Protein 2DEP (pdb70)

Nearest PDB structures (foldseek):
  2dep-assembly2_B  TM=1.002E+00  e=4.166E-72  Thermoclostridium stercorarium
  6fhf-assembly1_A  TM=9.775E-01  e=9.858E-56  Escherichia coli
  7cpk-assembly1_A  TM=9.759E-01  e=3.076E-52  Bacillus sp. TAR1
  7cpl-assembly1_A  TM=9.762E-01  e=3.668E-52  Bacillus sp. TAR1
  6lps-assembly1_A  TM=9.750E-01  e=1.769E-50  Halalkalibacterium halodurans

Structure (mmCIF, N/CA/C/O backbone):
data_2DEP
#
_entry.id   2DEP
#
_cell.length_a   64.760
_cell.length_b   96.600
_cell.length_c   138.440
_cell.angle_alpha   90.00
_cell.angle_beta   90.00
_cell.angle_gamma   90.00
#
_symmetry.space_group_name_H-M   'P 21 21 21'
#
loop_
_entity.id
_entity.type
_entity.pdbx_description
1 polymer 'Thermostable celloxylanase'
2 water water
#
loop_
_atom_site.group_PDB
_atom_site.id
_atom_site.type_symbol
_atom_site.label_atom_id
_atom_site.label_alt_id
_atom_site.label_comp_id
_atom_site.label_asym_id
_atom_site.label_entity_id
_atom_site.label_seq_id
_atom_site.pdbx_PDB_ins_code
_atom_site.Cartn_x
_atom_site.Cartn_y
_atom_site.Cartn_z
_atom_site.occupancy
_atom_site.B_iso_or_equiv
_atom_site.auth_seq_id
_atom_site.auth_comp_id
_atom_site.auth_asym_id
_atom_site.auth_atom_id
_atom_site.pdbx_PDB_model_num
ATOM 1 N N . ASP A 1 4 ? 15.876 48.656 5.672 1.00 35.79 43 ASP A N 1
ATOM 2 C CA . ASP A 1 4 ? 14.512 48.538 6.259 1.00 34.20 43 ASP A CA 1
ATOM 3 C C . ASP A 1 4 ? 14.322 47.148 6.861 1.00 33.09 43 ASP A C 1
ATOM 4 O O . ASP A 1 4 ? 14.247 46.154 6.137 1.00 33.93 43 ASP A O 1
ATOM 9 N N . ILE A 1 5 ? 14.261 47.084 8.189 1.00 30.36 44 ILE A N 1
ATOM 10 C CA . ILE A 1 5 ? 14.082 45.814 8.883 1.00 26.41 44 ILE A CA 1
ATOM 11 C C . ILE A 1 5 ? 12.609 45.599 9.228 1.00 25.01 44 ILE A C 1
ATOM 12 O O . ILE A 1 5 ? 11.839 46.555 9.338 1.00 23.61 44 ILE A O 1
ATOM 17 N N . PRO A 1 6 ? 12.197 44.334 9.405 1.00 21.50 45 PRO A N 1
ATOM 18 C CA . PRO A 1 6 ? 10.802 44.028 9.733 1.00 20.39 45 PRO A CA 1
ATOM 19 C C . PRO A 1 6 ? 10.381 44.447 11.139 1.00 19.32 45 PRO A C 1
ATOM 20 O O . PRO A 1 6 ? 11.214 44.598 12.034 1.00 16.00 45 PRO A O 1
ATOM 24 N N . SER A 1 7 ? 9.078 44.647 11.309 1.00 17.52 46 SER A N 1
ATOM 25 C CA . SER A 1 7 ? 8.503 45.027 12.594 1.00 18.67 46 SER A CA 1
ATOM 26 C C . SER A 1 7 ? 8.326 43.778 13.455 1.00 18.65 46 SER A C 1
ATOM 27 O O . SER A 1 7 ? 7.800 42.762 12.991 1.00 15.99 46 SER A O 1
ATOM 30 N N . LEU A 1 8 ? 8.766 43.859 14.706 1.00 17.04 47 LEU A N 1
ATOM 31 C CA . LEU A 1 8 ? 8.658 42.736 15.632 1.00 17.93 47 LEU A CA 1
ATOM 32 C C . LEU A 1 8 ? 7.211 42.288 15.824 1.00 19.87 47 LEU A C 1
ATOM 33 O O . LEU A 1 8 ? 6.894 41.105 15.672 1.00 19.90 47 LEU A O 1
ATOM 38 N N . ALA A 1 9 ? 6.333 43.231 16.159 1.00 17.04 48 ALA A N 1
ATOM 39 C CA . ALA A 1 9 ? 4.925 42.910 16.375 1.00 18.11 48 ALA A CA 1
ATOM 40 C C . ALA A 1 9 ? 4.268 42.357 15.114 1.00 17.46 48 ALA A C 1
ATOM 41 O O . ALA A 1 9 ? 3.480 41.414 15.184 1.00 17.86 48 ALA A O 1
ATOM 43 N N . GLU A 1 10 ? 4.591 42.939 13.963 1.00 16.79 49 GLU A N 1
ATOM 44 C CA . GLU A 1 10 ? 4.014 42.481 12.700 1.00 15.69 49 GLU A CA 1
ATOM 45 C C . GLU A 1 10 ? 4.348 41.012 12.433 1.00 16.31 49 GLU A C 1
ATOM 46 O O . GLU A 1 10 ? 3.535 40.270 11.876 1.00 16.24 49 GLU A O 1
ATOM 52 N N . ALA A 1 11 ? 5.540 40.592 12.839 1.00 16.44 50 ALA A N 1
ATOM 53 C CA . ALA A 1 11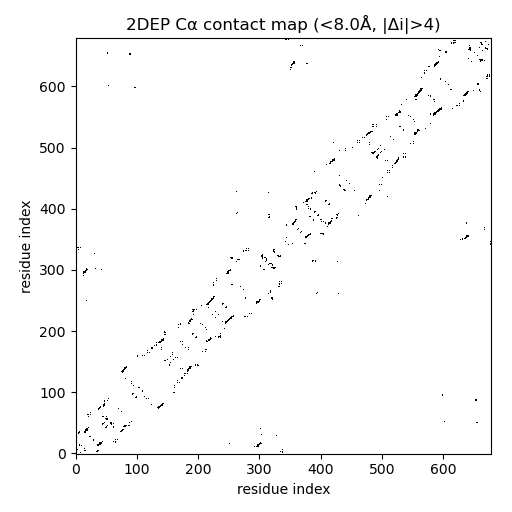 ? 5.965 39.213 12.634 1.00 18.65 50 ALA A CA 1
ATOM 54 C C . ALA A 1 11 ? 5.062 38.234 13.371 1.00 17.41 50 ALA A C 1
ATOM 55 O O . ALA A 1 11 ? 4.942 37.074 12.981 1.00 16.36 50 ALA A O 1
ATOM 57 N N . PHE A 1 12 ? 4.419 38.704 14.435 1.00 15.90 51 PHE A N 1
ATOM 58 C CA . PHE A 1 12 ? 3.547 37.840 15.220 1.00 16.31 51 PHE A CA 1
ATOM 59 C C . PHE A 1 12 ? 2.071 38.178 15.074 1.00 13.90 51 PHE A C 1
ATOM 60 O O . PHE A 1 12 ? 1.254 37.852 15.935 1.00 15.24 51 PHE A O 1
ATOM 68 N N . ARG A 1 13 ? 1.742 38.817 13.957 1.00 12.93 52 ARG A N 1
ATOM 69 C CA . ARG A 1 13 ? 0.372 39.205 13.632 1.00 16.48 52 ARG A CA 1
ATOM 70 C C . ARG A 1 13 ? -0.626 38.061 13.827 1.00 17.56 52 ARG A C 1
ATOM 71 O O . ARG A 1 13 ? -1.709 38.251 14.385 1.00 17.44 52 ARG A O 1
ATOM 79 N N . ASP A 1 14 ? -0.247 36.875 13.369 1.00 15.05 53 ASP A N 1
ATOM 80 C CA . ASP A 1 14 ? -1.117 35.707 13.449 1.00 15.20 53 ASP A CA 1
ATOM 81 C C . ASP A 1 14 ? -1.004 34.905 14.743 1.00 14.53 53 ASP A C 1
ATOM 82 O O . ASP A 1 14 ? -1.576 33.819 14.850 1.00 14.85 53 ASP A O 1
ATOM 87 N N . TYR A 1 15 ? -0.282 35.430 15.728 1.00 13.07 54 TYR A N 1
ATOM 88 C CA . TYR A 1 15 ? -0.119 34.705 16.984 1.00 13.98 54 TYR A CA 1
ATOM 89 C C . TYR A 1 15 ? -0.586 35.459 18.212 1.00 15.63 54 TYR A C 1
ATOM 90 O O . TYR A 1 15 ? -1.473 34.997 18.929 1.00 16.78 54 TYR A O 1
ATOM 99 N N . PHE A 1 16 ? 0.020 36.611 18.462 1.00 13.13 55 PHE A N 1
ATOM 100 C CA . PHE A 1 16 ? -0.352 37.416 19.615 1.00 14.57 55 PHE A CA 1
ATOM 101 C C . PHE A 1 16 ? 0.326 38.775 19.584 1.00 12.11 55 PHE A C 1
ATOM 102 O O . PHE A 1 16 ? 1.342 38.961 18.913 1.00 13.36 55 PHE A O 1
ATOM 110 N N . PRO A 1 17 ? -0.252 39.757 20.284 1.00 13.21 56 PRO A N 1
ATOM 111 C CA . PRO A 1 17 ? 0.387 41.073 20.288 1.00 13.74 56 PRO A CA 1
ATOM 112 C C . PRO A 1 17 ? 1.728 40.975 21.015 1.00 14.37 56 PRO A C 1
ATOM 113 O O . PRO A 1 17 ? 1.922 40.095 21.862 1.00 13.61 56 PRO A O 1
ATOM 117 N N . ILE A 1 18 ? 2.651 41.867 20.669 1.00 11.50 57 ILE A N 1
ATOM 118 C CA . ILE A 1 18 ? 3.967 41.902 21.295 1.00 12.67 57 ILE A CA 1
ATOM 119 C C . ILE A 1 18 ? 4.070 43.239 22.019 1.00 10.49 57 ILE A C 1
ATOM 120 O O . ILE A 1 18 ? 3.927 44.297 21.403 1.00 13.86 57 ILE A O 1
ATOM 125 N N . GLY A 1 19 ? 4.309 43.186 23.325 1.00 12.25 58 GLY A N 1
ATOM 126 C CA . GLY A 1 19 ? 4.403 44.406 24.101 1.00 12.23 58 GLY A CA 1
ATOM 127 C C . GLY A 1 19 ? 5.756 44.651 24.731 1.00 13.01 58 GLY A C 1
ATOM 128 O O . GLY A 1 19 ? 6.657 43.813 24.666 1.00 11.84 58 GLY A O 1
ATOM 129 N N . ALA A 1 20 ? 5.894 45.814 25.354 1.00 10.70 59 ALA A N 1
ATOM 130 C CA . ALA A 1 20 ? 7.137 46.171 26.009 1.00 11.71 59 ALA A CA 1
ATOM 131 C C . ALA A 1 20 ? 6.895 47.156 27.145 1.00 11.60 59 ALA A C 1
ATOM 132 O O . ALA A 1 20 ? 6.021 48.027 27.062 1.00 12.57 59 ALA A O 1
ATOM 134 N N . ALA A 1 21 ? 7.670 47.003 28.211 1.00 10.60 60 ALA A N 1
ATOM 135 C CA . ALA A 1 21 ? 7.575 47.896 29.357 1.00 12.85 60 ALA A CA 1
ATOM 136 C C . ALA A 1 21 ? 8.156 49.227 28.887 1.00 13.04 60 ALA A C 1
ATOM 137 O O . ALA A 1 21 ? 8.999 49.250 27.985 1.00 11.47 60 ALA A O 1
ATOM 139 N N . ILE A 1 22 ? 7.719 50.327 29.494 1.00 11.29 61 ILE A N 1
ATOM 140 C CA . ILE A 1 22 ? 8.198 51.643 29.086 1.00 12.52 61 ILE A CA 1
ATOM 141 C C . ILE A 1 22 ? 8.178 52.645 30.243 1.00 13.06 61 ILE A C 1
ATOM 142 O O . ILE A 1 22 ? 7.463 52.454 31.229 1.00 10.15 61 ILE A O 1
ATOM 147 N N . GLU A 1 23 ? 8.992 53.692 30.122 1.00 13.48 62 GLU A N 1
ATOM 148 C CA . GLU A 1 23 ? 9.052 54.768 31.109 1.00 12.21 62 GLU A CA 1
ATOM 149 C C . GLU A 1 23 ? 8.520 56.001 30.386 1.00 13.89 62 GLU A C 1
ATOM 150 O O . GLU A 1 23 ? 8.640 56.111 29.164 1.00 14.38 62 GLU A O 1
ATOM 156 N N . PRO A 1 24 ? 7.925 56.950 31.125 1.00 15.44 63 PRO A N 1
ATOM 157 C CA . PRO A 1 24 ? 7.388 58.156 30.486 1.00 18.04 63 PRO A CA 1
ATOM 158 C C . PRO A 1 24 ? 8.400 58.927 29.642 1.00 16.57 63 PRO A C 1
ATOM 159 O O . PRO A 1 24 ? 8.049 59.494 28.609 1.00 17.44 63 PRO A O 1
ATOM 163 N N . GLY A 1 25 ? 9.655 58.933 30.077 1.00 16.77 64 GLY A N 1
ATOM 164 C CA . GLY A 1 25 ? 10.681 59.645 29.341 1.00 18.38 64 GLY A CA 1
ATOM 165 C C . GLY A 1 25 ? 11.023 59.040 27.990 1.00 19.10 64 GLY A C 1
ATOM 166 O O . GLY A 1 25 ? 11.672 59.694 27.173 1.00 20.62 64 GLY A O 1
ATOM 167 N N . TYR A 1 26 ? 10.594 57.803 27.742 1.00 16.99 65 TYR A N 1
ATOM 168 C CA . TYR A 1 26 ? 10.889 57.146 26.468 1.00 17.09 65 TYR A CA 1
ATOM 169 C C . TYR A 1 26 ? 9.755 57.319 25.453 1.00 16.86 65 TYR A C 1
ATOM 170 O O . TYR A 1 26 ? 9.725 56.632 24.431 1.00 17.56 65 TYR A O 1
ATOM 179 N N . THR A 1 27 ? 8.824 58.230 25.729 1.00 15.63 66 THR A N 1
ATOM 180 C CA . THR A 1 27 ? 7.702 58.450 24.822 1.00 16.80 66 THR A CA 1
ATOM 181 C C . THR A 1 27 ? 7.976 59.490 23.736 1.00 17.42 66 THR A C 1
ATOM 182 O O . THR A 1 27 ? 7.069 59.887 23.003 1.00 18.28 66 THR A O 1
ATOM 186 N N . THR A 1 28 ? 9.226 59.934 23.643 1.00 19.96 67 THR A N 1
ATOM 187 C CA . THR A 1 28 ? 9.633 60.890 22.614 1.00 22.96 67 THR A CA 1
ATOM 188 C C . THR A 1 28 ? 11.049 60.528 22.182 1.00 22.31 67 THR A C 1
ATOM 189 O O . THR A 1 28 ? 11.729 59.749 22.851 1.00 24.49 67 THR A O 1
ATOM 193 N N . GLY A 1 29 ? 11.491 61.080 21.060 1.00 22.77 68 GLY A N 1
ATOM 194 C CA . GLY A 1 29 ? 12.834 60.794 20.593 1.00 22.34 68 GLY A CA 1
ATOM 195 C C . GLY A 1 29 ? 12.974 59.486 19.838 1.00 22.98 68 GLY A C 1
ATOM 196 O O . GLY A 1 29 ? 11.985 58.819 19.523 1.00 21.39 68 GLY A O 1
ATOM 197 N N . GLN A 1 30 ? 14.217 59.114 19.552 1.00 22.24 69 GLN A N 1
ATOM 198 C CA . GLN A 1 30 ? 14.500 57.891 18.815 1.00 23.74 69 GLN A CA 1
ATOM 199 C C . GLN A 1 30 ? 13.970 56.631 19.503 1.00 21.94 69 GLN A C 1
ATOM 200 O O . GLN A 1 30 ? 13.430 55.744 18.842 1.00 20.05 69 GLN A O 1
ATOM 206 N N . ILE A 1 31 ? 14.119 56.544 20.822 1.00 18.82 70 ILE A N 1
ATOM 207 C CA . ILE A 1 31 ? 13.634 55.367 21.531 1.00 18.24 70 ILE A CA 1
ATOM 208 C C . ILE A 1 31 ? 12.129 55.205 21.295 1.00 17.32 70 ILE A C 1
ATOM 209 O O . ILE A 1 31 ? 11.639 54.089 21.117 1.00 15.83 70 ILE A O 1
ATOM 214 N N . ALA A 1 32 ? 11.403 56.321 21.269 1.00 17.55 71 ALA A N 1
ATOM 215 C CA . ALA A 1 32 ? 9.964 56.283 21.037 1.00 17.75 71 ALA A CA 1
ATOM 216 C C . ALA A 1 32 ? 9.644 55.704 19.656 1.00 19.10 71 ALA A C 1
ATOM 217 O O . ALA A 1 32 ? 8.668 54.975 19.496 1.00 15.47 71 ALA A O 1
ATOM 219 N N . GLU A 1 33 ? 10.462 56.034 18.660 1.00 17.66 72 GLU A N 1
ATOM 220 C CA . GLU A 1 33 ? 10.243 55.530 17.309 1.00 19.47 72 GLU A CA 1
ATOM 221 C C . GLU A 1 33 ? 10.465 54.023 17.251 1.00 17.80 72 GLU A C 1
ATOM 222 O O . GLU A 1 33 ? 9.836 53.327 16.454 1.00 16.94 72 GLU A O 1
ATOM 228 N N . LEU A 1 34 ? 11.362 53.527 18.099 1.00 16.83 73 LEU A N 1
ATOM 229 C CA . LEU A 1 34 ? 11.651 52.098 18.156 1.00 16.51 73 LEU A CA 1
ATOM 230 C C . LEU A 1 34 ? 10.402 51.370 18.670 1.00 17.34 73 LEU A C 1
ATOM 231 O O . LEU A 1 34 ? 10.031 50.309 18.160 1.00 13.90 73 LEU A O 1
ATOM 236 N N . TYR A 1 35 ? 9.751 51.947 19.679 1.00 15.37 74 TYR A N 1
ATOM 237 C CA . TYR A 1 35 ? 8.530 51.360 20.230 1.00 13.02 74 TYR A CA 1
ATOM 238 C C . TYR A 1 35 ? 7.425 51.382 19.173 1.00 15.59 74 TYR A C 1
ATOM 239 O O . TYR A 1 35 ? 6.732 50.389 18.960 1.00 14.44 74 TYR A O 1
ATOM 248 N N . LYS A 1 36 ? 7.264 52.526 18.515 1.00 15.87 75 LYS A N 1
ATOM 249 C CA . LYS A 1 36 ? 6.226 52.683 17.501 1.00 16.14 75 LYS A CA 1
ATOM 250 C C . LYS A 1 36 ? 6.347 51.686 16.356 1.00 14.69 75 LYS A C 1
ATOM 251 O O . LYS A 1 36 ? 5.344 51.235 15.807 1.00 15.29 75 LYS A O 1
ATOM 257 N N . LYS A 1 37 ? 7.569 51.320 16.003 1.00 15.24 76 LYS A N 1
ATOM 258 C CA . LYS A 1 37 ? 7.750 50.385 14.908 1.00 17.26 76 LYS A CA 1
ATOM 259 C C . LYS A 1 37 ? 7.627 48.915 15.281 1.00 17.23 76 LYS A C 1
ATOM 260 O O . LYS A 1 37 ? 7.138 48.114 14.485 1.00 17.03 76 LYS A O 1
ATOM 266 N N . HIS A 1 38 ? 8.032 48.568 16.499 1.00 14.81 77 HIS A N 1
ATOM 267 C CA . HIS A 1 38 ? 8.054 47.168 16.906 1.00 15.41 77 HIS A CA 1
ATOM 268 C C . HIS A 1 38 ? 7.018 46.569 17.856 1.00 14.56 77 HIS A C 1
ATOM 269 O O . HIS A 1 38 ? 6.875 45.348 17.893 1.00 16.38 77 HIS A O 1
ATOM 276 N N . VAL A 1 39 ? 6.300 47.384 18.621 1.00 14.05 78 VAL A N 1
ATOM 277 C CA . VAL A 1 39 ? 5.305 46.822 19.536 1.00 13.30 78 VAL A CA 1
ATOM 278 C C . VAL A 1 39 ? 3.911 47.407 19.372 1.00 14.09 78 VAL A C 1
ATOM 279 O O . VAL A 1 39 ? 3.750 48.533 18.902 1.00 14.83 78 VAL A O 1
ATOM 283 N N . ASN A 1 40 ? 2.905 46.621 19.748 1.00 13.47 79 ASN A N 1
ATOM 284 C CA . ASN A 1 40 ? 1.516 47.059 19.670 1.00 14.08 79 ASN A CA 1
ATOM 285 C C . ASN A 1 40 ? 0.837 46.923 21.033 1.00 13.92 79 ASN A C 1
ATOM 286 O O . ASN A 1 40 ? -0.386 46.821 21.130 1.00 15.23 79 ASN A O 1
ATOM 291 N N . MET A 1 41 ? 1.652 46.931 22.086 1.00 11.90 80 MET A N 1
ATOM 292 C CA . MET A 1 41 ? 1.164 46.824 23.458 1.00 13.04 80 MET A CA 1
ATOM 293 C C . MET A 1 41 ? 2.211 47.422 24.393 1.00 13.20 80 MET A C 1
ATOM 294 O O . MET A 1 41 ? 3.415 47.300 24.146 1.00 12.45 80 MET A O 1
ATOM 299 N N . LEU A 1 42 ? 1.753 48.072 25.460 1.00 12.59 81 LEU A N 1
ATOM 300 C CA . LEU A 1 42 ? 2.663 48.693 26.417 1.00 12.50 81 LEU A CA 1
ATOM 301 C C . LEU A 1 42 ? 2.259 48.442 27.860 1.00 13.36 81 LEU A C 1
ATOM 302 O O . LEU A 1 42 ? 1.091 48.196 28.164 1.00 15.38 81 LEU A O 1
ATOM 307 N N . VAL A 1 43 ? 3.248 48.519 28.744 1.00 12.76 82 VAL A N 1
ATOM 308 C CA . VAL A 1 43 ? 3.037 48.360 30.174 1.00 11.92 82 VAL A CA 1
ATOM 309 C C . VAL A 1 43 ? 4.034 49.319 30.821 1.00 12.82 82 VAL A C 1
ATOM 310 O O . VAL A 1 43 ? 5.147 49.507 30.315 1.00 12.76 82 VAL A O 1
ATOM 314 N N . ALA A 1 44 ? 3.633 49.957 31.910 1.00 13.50 83 ALA A N 1
ATOM 315 C CA . ALA A 1 44 ? 4.528 50.893 32.581 1.00 12.81 83 ALA A CA 1
ATOM 316 C C . ALA A 1 44 ? 5.531 50.136 33.442 1.00 11.62 83 ALA A C 1
ATOM 317 O O . ALA A 1 44 ? 5.153 49.315 34.277 1.00 11.75 83 ALA A O 1
ATOM 319 N N . GLU A 1 45 ? 6.816 50.401 33.224 1.00 10.76 84 GLU A N 1
ATOM 320 C CA . GLU A 1 45 ? 7.857 49.740 34.001 1.00 12.69 84 GLU A CA 1
ATOM 321 C C . GLU A 1 45 ? 7.768 50.136 35.475 1.00 11.78 84 GLU A C 1
ATOM 322 O O . GLU A 1 45 ? 7.948 49.298 36.359 1.00 11.75 84 GLU A O 1
ATOM 328 N N . ASN A 1 46 ? 7.465 51.408 35.734 1.00 12.50 85 ASN A N 1
ATOM 329 C CA . ASN A 1 46 ? 7.404 51.907 37.108 1.00 12.35 85 ASN A CA 1
ATOM 330 C C . ASN A 1 46 ? 6.310 52.920 37.432 1.00 13.85 85 ASN A C 1
ATOM 331 O O . ASN A 1 46 ? 5.897 53.032 38.590 1.00 12.76 85 ASN A O 1
ATOM 336 N N . ALA A 1 47 ? 5.854 53.652 36.419 1.00 12.42 86 ALA A N 1
ATOM 337 C CA . ALA A 1 47 ? 4.869 54.714 36.608 1.00 14.11 86 ALA A CA 1
ATOM 338 C C . ALA A 1 47 ? 3.491 54.343 37.145 1.00 15.22 86 ALA A C 1
ATOM 339 O O . ALA A 1 47 ? 2.729 55.230 37.528 1.00 13.20 86 ALA A O 1
ATOM 341 N N . MET A 1 48 ? 3.157 53.056 37.182 1.00 13.25 87 MET A N 1
ATOM 342 C CA . MET A 1 48 ? 1.847 52.672 37.689 1.00 12.89 87 MET A CA 1
ATOM 343 C C . MET A 1 48 ? 1.879 51.808 38.950 1.00 11.68 87 MET A C 1
ATOM 344 O O . MET A 1 48 ? 0.882 51.192 39.317 1.00 13.35 87 MET A O 1
ATOM 349 N N . LYS A 1 49 ? 3.028 51.769 39.616 1.00 11.74 88 LYS A N 1
ATOM 350 C CA . LYS A 1 49 ? 3.152 51.021 40.863 1.00 13.62 88 LYS A CA 1
ATOM 351 C C . LYS A 1 49 ? 2.607 51.926 41.971 1.00 12.63 88 LYS A C 1
ATOM 352 O O . LYS A 1 49 ? 2.517 53.139 41.792 1.00 13.37 88 LYS A O 1
ATOM 358 N N . PRO A 1 50 ? 2.230 51.348 43.124 1.00 14.52 89 PRO A N 1
ATOM 359 C CA . PRO A 1 50 ? 1.689 52.123 44.246 1.00 14.77 89 PRO A CA 1
ATOM 360 C C . PRO A 1 50 ? 2.540 53.328 44.647 1.00 16.01 89 PRO A C 1
ATOM 361 O O . PRO A 1 50 ? 2.010 54.416 44.888 1.00 15.10 89 PRO A O 1
ATOM 365 N N . ALA A 1 51 ? 3.855 53.137 44.709 1.00 15.27 90 ALA A N 1
ATOM 366 C CA . ALA A 1 51 ? 4.760 54.219 45.085 1.00 17.72 90 ALA A CA 1
ATOM 367 C C . ALA A 1 51 ? 4.668 55.403 44.123 1.00 17.82 90 ALA A C 1
ATOM 368 O O . ALA A 1 51 ? 4.931 56.545 44.500 1.00 19.02 90 ALA A O 1
ATOM 370 N N . SER A 1 52 ? 4.297 55.131 42.878 1.00 15.27 91 SER A N 1
ATOM 371 C CA . SER A 1 52 ? 4.184 56.193 41.892 1.00 16.54 91 SER A CA 1
ATOM 372 C C . SER A 1 52 ? 2.825 56.889 41.930 1.00 16.22 91 SER A C 1
ATOM 373 O O . SER A 1 52 ? 2.752 58.118 41.893 1.00 16.69 91 SER A O 1
ATOM 376 N N . LEU A 1 53 ? 1.755 56.105 42.023 1.00 13.92 92 LEU A N 1
ATOM 377 C CA . LEU A 1 53 ? 0.401 56.661 42.009 1.00 12.75 92 LEU A CA 1
ATOM 378 C C . LEU A 1 53 ? -0.114 57.314 43.298 1.00 14.46 92 LEU A C 1
ATOM 379 O O . LEU A 1 53 ? -0.867 58.287 43.229 1.00 14.39 92 LEU A O 1
ATOM 384 N N . GLN A 1 54 ? 0.259 56.791 44.463 1.00 12.64 93 GLN A N 1
ATOM 385 C CA . GLN A 1 54 ? -0.178 57.411 45.716 1.00 13.44 93 GLN A CA 1
ATOM 386 C C . GLN A 1 54 ? 0.962 57.418 46.741 1.00 13.31 93 GLN A C 1
ATOM 387 O O . GLN A 1 54 ? 0.908 56.720 47.752 1.00 12.37 93 GLN A O 1
ATOM 393 N N . PRO A 1 55 ? 2.013 58.220 46.483 1.00 12.32 94 PRO A N 1
ATOM 394 C CA . PRO A 1 55 ? 3.187 58.341 47.361 1.00 13.74 94 PRO A CA 1
ATOM 395 C C . PRO A 1 55 ? 2.856 58.591 48.834 1.00 13.95 94 PRO A C 1
ATOM 396 O O . PRO A 1 55 ? 3.511 58.042 49.720 1.00 14.75 94 PRO A O 1
ATOM 400 N N . THR A 1 56 ? 1.854 59.429 49.092 1.00 13.28 95 THR A N 1
ATOM 401 C CA . THR A 1 56 ? 1.390 59.683 50.456 1.00 12.14 95 THR A CA 1
ATOM 402 C C . THR A 1 56 ? -0.131 59.635 50.372 1.00 12.16 95 THR A C 1
ATOM 403 O O . THR A 1 56 ? -0.707 59.913 49.318 1.00 11.74 95 THR A O 1
ATOM 407 N N . GLU A 1 57 ? -0.779 59.280 51.473 1.00 12.18 96 GLU A N 1
ATOM 408 C CA . GLU A 1 57 ? -2.231 59.143 51.480 1.00 14.81 96 GLU A CA 1
ATOM 409 C C . GLU A 1 57 ? -3.029 60.355 51.006 1.00 15.84 96 GLU A C 1
ATOM 410 O O . GLU A 1 57 ? -2.866 61.463 51.513 1.00 16.57 96 GLU A O 1
ATOM 416 N N . GLY A 1 58 ? -3.898 60.126 50.023 1.00 16.84 97 GLY A N 1
ATOM 417 C CA . GLY A 1 58 ? -4.731 61.193 49.497 1.00 15.97 97 GLY A CA 1
ATOM 418 C C . GLY A 1 58 ? -4.062 62.085 48.471 1.00 17.72 97 GLY A C 1
ATOM 419 O O . GLY A 1 58 ? -4.705 62.958 47.882 1.00 16.58 97 GLY A O 1
ATOM 420 N N . ASN A 1 59 ? -2.769 61.874 48.248 1.00 15.34 98 ASN A N 1
ATOM 421 C CA . ASN A 1 59 ? -2.038 62.682 47.286 1.00 15.69 98 ASN A CA 1
ATOM 422 C C . ASN A 1 59 ? -1.612 61.860 46.082 1.00 16.80 98 ASN A C 1
ATOM 423 O O . ASN A 1 59 ? -0.467 61.417 45.989 1.00 18.01 98 ASN A O 1
ATOM 428 N N . PHE A 1 60 ? -2.544 61.661 45.157 1.00 15.26 99 PHE A N 1
ATOM 429 C CA . PHE A 1 60 ? -2.263 60.880 43.964 1.00 16.81 99 PHE A CA 1
ATOM 430 C C . PHE A 1 60 ? -1.423 61.645 42.939 1.00 18.46 99 PHE A C 1
ATOM 431 O O . PHE A 1 60 ? -1.477 62.874 42.864 1.00 17.07 99 PHE A O 1
ATOM 439 N N . GLN A 1 61 ? -0.630 60.903 42.168 1.00 17.52 100 GLN A N 1
ATOM 440 C CA . GLN A 1 61 ? 0.216 61.475 41.120 1.00 18.53 100 GLN A CA 1
ATOM 441 C C . GLN A 1 61 ? -0.093 60.707 39.839 1.00 19.29 100 GLN A C 1
ATOM 442 O O . GLN A 1 61 ? 0.269 59.533 39.707 1.00 21.31 100 GLN A O 1
ATOM 448 N N . TRP A 1 62 ? -0.747 61.373 38.893 1.00 16.78 101 TRP A N 1
ATOM 449 C CA . TRP A 1 62 ? -1.151 60.735 37.643 1.00 15.37 101 TRP A CA 1
ATOM 450 C C . TRP A 1 62 ? -0.356 61.069 36.379 1.00 16.45 101 TRP A C 1
ATOM 451 O O . TRP A 1 62 ? -0.430 60.332 35.396 1.00 16.95 101 TRP A O 1
ATOM 462 N N . ALA A 1 63 ? 0.384 62.175 36.394 1.00 16.53 102 ALA A N 1
ATOM 463 C CA . ALA A 1 63 ? 1.131 62.625 35.220 1.00 17.57 102 ALA A CA 1
ATOM 464 C C . ALA A 1 63 ? 1.910 61.573 34.431 1.00 18.28 102 ALA A C 1
ATOM 465 O O . ALA A 1 63 ? 1.681 61.400 33.229 1.00 16.78 102 ALA A O 1
ATOM 467 N N . ASP A 1 64 ? 2.834 60.880 35.089 1.00 17.27 103 ASP A N 1
ATOM 468 C CA . ASP A 1 64 ? 3.637 59.874 34.402 1.00 16.97 103 ASP A CA 1
ATOM 469 C C . ASP A 1 64 ? 2.791 58.756 33.798 1.00 14.90 103 ASP A C 1
ATOM 470 O O . ASP A 1 64 ? 2.979 58.383 32.636 1.00 15.54 103 ASP A O 1
ATOM 475 N N . ALA A 1 65 ? 1.857 58.226 34.583 1.00 14.83 104 ALA A N 1
ATOM 476 C CA . ALA A 1 65 ? 0.986 57.160 34.107 1.00 15.15 104 ALA A CA 1
ATOM 477 C C . ALA A 1 65 ? 0.133 57.652 32.939 1.00 15.51 104 ALA A C 1
ATOM 478 O O . ALA A 1 65 ? -0.019 56.948 31.937 1.00 14.55 104 ALA A O 1
ATOM 480 N N . ASP A 1 66 ? -0.422 58.857 33.071 1.00 13.50 105 ASP A N 1
ATOM 481 C CA . ASP A 1 66 ? -1.249 59.440 32.016 1.00 15.60 105 ASP A CA 1
ATOM 482 C C . ASP A 1 66 ? -0.459 59.596 30.718 1.00 13.41 105 ASP A C 1
ATOM 483 O O . ASP A 1 66 ? -0.997 59.385 29.626 1.00 15.50 105 ASP A O 1
ATOM 488 N N . ARG A 1 67 ? 0.810 59.980 30.835 1.00 13.90 106 ARG A N 1
ATOM 489 C CA . ARG A 1 67 ? 1.653 60.169 29.658 1.00 14.37 106 ARG A CA 1
ATOM 490 C C . ARG A 1 67 ? 1.805 58.868 28.876 1.00 14.35 106 ARG A C 1
ATOM 491 O O . ARG A 1 67 ? 1.720 58.856 27.650 1.00 14.28 106 ARG A O 1
ATOM 499 N N . ILE A 1 68 ? 2.032 57.772 29.586 1.00 12.50 107 ILE A N 1
ATOM 500 C CA . ILE A 1 68 ? 2.178 56.480 28.927 1.00 11.95 107 ILE A CA 1
ATOM 501 C C . ILE A 1 68 ? 0.856 56.079 28.266 1.00 14.63 107 ILE A C 1
ATOM 502 O O . ILE A 1 68 ? 0.842 55.558 27.150 1.00 14.58 107 ILE A O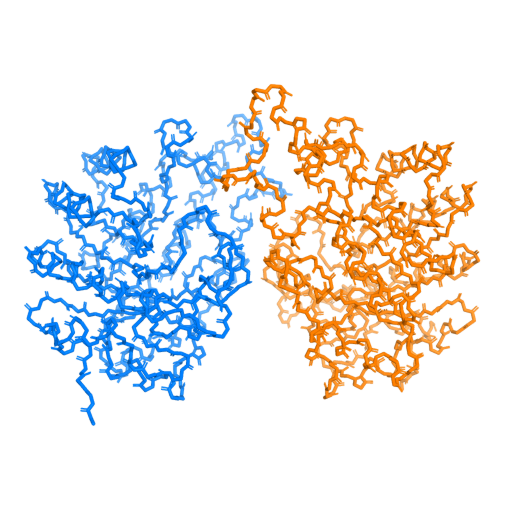 1
ATOM 507 N N . VAL A 1 69 ? -0.258 56.347 28.941 1.00 14.27 108 VAL A N 1
ATOM 508 C CA . VAL A 1 69 ? -1.567 56.021 28.382 1.00 15.49 108 VAL A CA 1
ATOM 509 C C . VAL A 1 69 ? -1.796 56.794 27.080 1.00 15.22 108 VAL A C 1
ATOM 510 O O . VAL A 1 69 ? -2.258 56.231 26.087 1.00 13.01 108 VAL A O 1
ATOM 514 N N . GLN A 1 70 ? -1.467 58.083 27.082 1.00 15.28 109 GLN A N 1
ATOM 515 C CA . GLN A 1 70 ? -1.645 58.916 25.893 1.00 18.44 109 GLN A CA 1
ATOM 516 C C . GLN A 1 70 ? -0.774 58.455 24.724 1.00 16.24 109 GLN A C 1
ATOM 517 O O . GLN A 1 70 ? -1.230 58.409 23.580 1.00 16.52 109 GLN A O 1
ATOM 523 N N . PHE A 1 71 ? 0.480 58.118 25.013 1.00 15.03 110 PHE A N 1
ATOM 524 C CA . PHE A 1 71 ? 1.402 57.654 23.982 1.00 16.23 110 PHE A CA 1
ATOM 525 C C . PHE A 1 71 ? 0.848 56.377 23.348 1.00 16.76 110 PHE A C 1
ATOM 526 O O . PHE A 1 71 ? 0.889 56.204 22.129 1.00 17.18 110 PHE A O 1
ATOM 534 N N . ALA A 1 72 ? 0.315 55.489 24.181 1.00 15.63 111 ALA A N 1
ATOM 535 C CA . ALA A 1 72 ? -0.247 54.236 23.689 1.00 17.59 111 ALA A CA 1
ATOM 536 C C . ALA A 1 72 ? -1.449 54.490 22.777 1.00 16.93 111 ALA A C 1
ATOM 537 O O . ALA A 1 72 ? -1.536 53.939 21.678 1.00 17.15 111 ALA A O 1
ATOM 539 N N . LYS A 1 73 ? -2.368 55.334 23.231 1.00 18.95 112 LYS A N 1
ATOM 540 C CA . LYS A 1 73 ? -3.567 55.646 22.457 1.00 20.82 112 LYS A CA 1
ATOM 541 C C . LYS A 1 73 ? -3.259 56.331 21.128 1.00 19.50 112 LYS A C 1
ATOM 542 O O . LYS A 1 73 ? -3.908 56.051 20.118 1.00 21.16 112 LYS A O 1
ATOM 548 N N . GLU A 1 74 ? -2.270 57.221 21.126 1.00 19.23 113 GLU A N 1
ATOM 549 C CA . GLU A 1 74 ? -1.876 57.934 19.911 1.00 22.91 113 GLU A CA 1
ATOM 550 C C . GLU A 1 74 ? -1.321 56.977 18.860 1.00 22.89 113 GLU A C 1
ATOM 551 O O . GLU A 1 74 ? -1.348 57.270 17.664 1.00 22.79 113 GLU A O 1
ATOM 557 N N . ASN A 1 75 ? -0.811 55.839 19.315 1.00 19.25 114 ASN A N 1
ATOM 558 C CA . ASN A 1 75 ? -0.218 54.855 18.420 1.00 19.16 114 ASN A CA 1
ATOM 559 C C . ASN A 1 75 ? -0.980 53.531 18.335 1.00 19.70 114 ASN A C 1
ATOM 560 O O . ASN A 1 75 ? -0.449 52.529 17.851 1.00 21.03 114 ASN A O 1
ATOM 565 N N . GLY A 1 76 ? -2.227 53.537 18.794 1.00 21.21 115 GLY A N 1
ATOM 566 C CA . GLY A 1 76 ? -3.052 52.340 18.747 1.00 21.99 115 GLY A CA 1
ATOM 567 C C . GLY A 1 76 ? -2.515 51.115 19.469 1.00 21.70 115 GLY A C 1
ATOM 568 O O . GLY A 1 76 ? -2.773 49.984 19.054 1.00 23.48 115 GLY A O 1
ATOM 569 N N . MET A 1 77 ? -1.783 51.324 20.558 1.00 18.06 116 MET A N 1
ATOM 570 C CA . MET A 1 77 ? -1.222 50.210 21.321 1.00 17.35 116 MET A CA 1
ATOM 571 C C . MET A 1 77 ? -2.109 49.827 22.501 1.00 16.46 116 MET A C 1
ATOM 572 O O . MET A 1 77 ? -2.679 50.693 23.162 1.00 17.40 116 MET A O 1
ATOM 577 N N . GLU A 1 78 ? -2.227 48.527 22.760 1.00 14.97 117 GLU A N 1
ATOM 578 C CA . GLU A 1 78 ? -3.020 48.049 23.890 1.00 14.09 117 GLU A CA 1
ATOM 579 C C . GLU A 1 78 ? -2.216 48.332 25.155 1.00 14.92 117 GLU A C 1
ATOM 580 O O . GLU A 1 78 ? -0.995 48.468 25.097 1.00 14.35 117 GLU A O 1
ATOM 586 N N . LEU A 1 79 ? -2.896 48.404 26.294 1.00 13.81 118 LEU A N 1
ATOM 587 C CA . LEU A 1 79 ? -2.232 48.689 27.561 1.00 14.06 118 LEU A CA 1
ATOM 588 C C . LEU A 1 79 ? -2.442 47.628 28.637 1.00 14.70 118 LEU A C 1
ATOM 589 O O . LEU A 1 79 ? -3.488 46.981 28.695 1.00 15.85 118 LEU A O 1
ATOM 594 N N . ARG A 1 80 ? -1.429 47.449 29.480 1.00 12.88 119 ARG A N 1
ATOM 595 C CA . ARG A 1 80 ? -1.505 46.521 30.603 1.00 12.45 119 ARG A CA 1
ATOM 596 C C . ARG A 1 80 ? -1.214 47.358 31.845 1.00 14.67 119 ARG A C 1
ATOM 597 O O . ARG A 1 80 ? -0.408 48.289 31.786 1.00 12.81 119 ARG A O 1
ATOM 605 N N . PHE A 1 81 ? -1.861 47.040 32.962 1.00 13.06 120 PHE A N 1
ATOM 606 C CA . PHE A 1 81 ? -1.611 47.778 34.199 1.00 14.48 120 PHE A CA 1
ATOM 607 C C . PHE A 1 81 ? -0.726 46.988 35.155 1.00 12.84 120 PHE A C 1
ATOM 608 O O . PHE A 1 81 ? -1.085 45.893 35.593 1.00 13.45 120 PHE A O 1
ATOM 616 N N . HIS A 1 82 ? 0.421 47.565 35.496 1.00 12.27 121 HIS A N 1
ATOM 617 C CA . HIS A 1 82 ? 1.371 46.946 36.416 1.00 12.57 121 HIS A CA 1
ATOM 618 C C . HIS A 1 82 ? 1.702 47.958 37.523 1.00 14.53 121 HIS A C 1
ATOM 619 O O . HIS A 1 82 ? 2.349 48.967 37.240 1.00 12.87 121 HIS A O 1
ATOM 626 N N . THR A 1 83 ? 1.266 47.743 38.768 1.00 13.16 122 THR A N 1
ATOM 627 C CA . THR A 1 83 ? 0.460 46.610 39.240 1.00 12.89 122 THR A CA 1
ATOM 628 C C . THR A 1 83 ? -0.245 47.155 40.492 1.00 14.34 122 THR A C 1
ATOM 629 O O . THR A 1 83 ? 0.339 47.949 41.222 1.00 13.49 122 THR A O 1
ATOM 633 N N . LEU A 1 84 ? -1.482 46.736 40.750 1.00 11.39 123 LEU A N 1
ATOM 634 C CA . LEU A 1 84 ? -2.220 47.270 41.900 1.00 13.70 123 LEU A CA 1
ATOM 635 C C . LEU A 1 84 ? -1.728 46.898 43.299 1.00 14.67 123 LEU A C 1
ATOM 636 O O . LEU A 1 84 ? -1.765 47.731 44.207 1.00 14.37 123 LEU A O 1
ATOM 641 N N . VAL A 1 85 ? -1.269 45.663 43.476 1.00 11.75 124 VAL A N 1
ATOM 642 C CA . VAL A 1 85 ? -0.810 45.196 44.782 1.00 13.42 124 VAL A CA 1
ATOM 643 C C . VAL A 1 85 ? 0.538 44.488 44.670 1.00 14.03 124 VAL A C 1
ATOM 644 O O . VAL A 1 85 ? 0.698 43.577 43.858 1.00 15.59 124 VAL A O 1
ATOM 648 N N . TRP A 1 86 ? 1.498 44.907 45.491 1.00 14.25 125 TRP A N 1
ATOM 649 C CA . TRP A 1 86 ? 2.840 44.324 45.466 1.00 15.24 125 TRP A CA 1
ATOM 650 C C . TRP A 1 86 ? 3.584 44.676 46.757 1.00 16.81 125 TRP A C 1
ATOM 651 O O . TRP A 1 86 ? 3.495 45.805 47.239 1.00 20.24 125 TRP A O 1
ATOM 662 N N . HIS A 1 87 ? 4.318 43.720 47.320 1.00 15.16 126 HIS A N 1
ATOM 663 C CA . HIS A 1 87 ? 5.056 43.984 48.556 1.00 18.02 126 HIS A CA 1
ATOM 664 C C . HIS A 1 87 ? 6.181 44.995 48.340 1.00 19.27 126 HIS A C 1
ATOM 665 O O . HIS A 1 87 ? 6.628 45.644 49.284 1.00 22.93 126 HIS A O 1
ATOM 672 N N . ASN A 1 88 ? 6.634 45.126 47.097 1.00 20.37 127 ASN A N 1
ATOM 673 C CA . ASN A 1 88 ? 7.691 46.075 46.761 1.00 22.46 127 ASN A CA 1
ATOM 674 C C . ASN A 1 88 ? 7.105 47.359 46.175 1.00 20.50 127 ASN A C 1
ATOM 675 O O . ASN A 1 88 ? 5.961 47.378 45.725 1.00 20.66 127 ASN A O 1
ATOM 680 N N . GLN A 1 89 ? 7.906 48.420 46.182 1.00 20.58 128 GLN A N 1
ATOM 681 C CA . GLN A 1 89 ? 7.502 49.721 45.661 1.00 19.68 128 GLN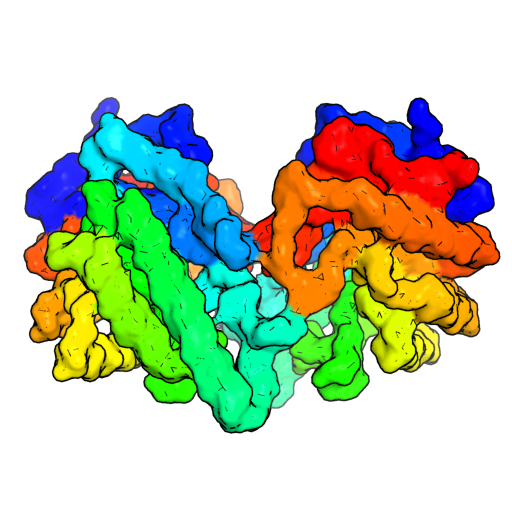 A CA 1
ATOM 682 C C . GLN A 1 89 ? 6.091 50.151 46.066 1.00 19.62 128 GLN A C 1
ATOM 683 O O . GLN A 1 89 ? 5.283 50.594 45.239 1.00 15.66 128 GLN A O 1
ATOM 689 N N . THR A 1 90 ? 5.816 50.000 47.358 1.00 18.69 129 THR A N 1
ATOM 690 C CA . THR A 1 90 ? 4.551 50.394 47.968 1.00 17.39 129 THR A CA 1
ATOM 691 C C . THR A 1 90 ? 4.930 51.247 49.182 1.00 15.04 129 THR A C 1
ATOM 692 O O . THR A 1 90 ? 5.660 50.792 50.064 1.00 13.80 129 THR A O 1
ATOM 696 N N . PRO A 1 91 ? 4.454 52.501 49.232 1.00 15.77 130 PRO A N 1
ATOM 697 C CA . PRO A 1 91 ? 4.759 53.407 50.350 1.00 15.83 130 PRO A CA 1
ATOM 698 C C . PRO A 1 91 ? 4.450 52.789 51.713 1.00 15.26 130 PRO A C 1
ATOM 699 O O . PRO A 1 91 ? 3.405 52.159 51.896 1.00 13.29 130 PRO A O 1
ATOM 703 N N . ASP A 1 92 ? 5.349 52.978 52.678 1.00 15.04 131 ASP A N 1
ATOM 704 C CA . ASP A 1 92 ? 5.138 52.384 53.993 1.00 15.73 131 ASP A CA 1
ATOM 705 C C . ASP A 1 92 ? 3.940 52.917 54.773 1.00 15.11 131 ASP A C 1
ATOM 706 O O . ASP A 1 92 ? 3.494 52.271 55.721 1.00 16.50 131 ASP A O 1
ATOM 711 N N . TRP A 1 93 ? 3.401 54.069 54.374 1.00 15.26 132 TRP A N 1
ATOM 712 C CA . TRP A 1 93 ? 2.246 54.627 55.084 1.00 14.74 132 TRP A CA 1
ATOM 713 C C . TRP A 1 93 ? 1.054 53.670 55.034 1.00 15.17 132 TRP A C 1
ATOM 714 O O . TRP A 1 93 ? 0.218 53.652 55.939 1.00 14.47 132 TRP A O 1
ATOM 725 N N . PHE A 1 94 ? 0.983 52.870 53.974 1.00 13.73 133 PHE A N 1
ATOM 726 C CA . PHE A 1 94 ? -0.094 51.896 53.818 1.00 16.89 133 PHE A CA 1
ATOM 727 C C . PHE A 1 94 ? -0.223 50.989 55.038 1.00 15.73 133 PHE A C 1
ATOM 728 O O . PHE A 1 94 ? -1.330 50.652 55.459 1.00 16.20 133 PHE A O 1
ATOM 736 N N . PHE A 1 95 ? 0.917 50.610 55.610 1.00 15.47 134 PHE A N 1
ATOM 737 C CA . PHE A 1 95 ? 0.941 49.682 56.735 1.00 15.55 134 PHE A CA 1
ATOM 738 C C . PHE A 1 95 ? 1.224 50.244 58.126 1.00 14.60 134 PHE A C 1
ATOM 739 O O . PHE A 1 95 ? 1.665 49.515 59.012 1.00 15.88 134 PHE A O 1
ATOM 747 N N . LEU A 1 96 ? 0.972 51.532 58.320 1.00 14.64 135 LEU A N 1
ATOM 748 C CA . LEU A 1 96 ? 1.181 52.154 59.622 1.00 16.91 135 LEU A CA 1
ATOM 749 C C . LEU A 1 96 ? -0.180 52.316 60.289 1.00 15.81 135 LEU A C 1
ATOM 750 O O . LEU A 1 96 ? -1.169 52.605 59.613 1.00 15.70 135 LEU A O 1
ATOM 755 N N . ASP A 1 97 ? -0.240 52.120 61.604 1.00 17.08 136 ASP A N 1
ATOM 756 C CA . ASP A 1 97 ? -1.503 52.281 62.314 1.00 19.02 136 ASP A CA 1
ATOM 757 C C . ASP A 1 97 ? -1.788 53.768 62.492 1.00 20.25 136 ASP A C 1
ATOM 758 O O . ASP A 1 97 ? -1.066 54.609 61.951 1.00 18.23 136 ASP A O 1
ATOM 763 N N . LYS A 1 98 ? -2.835 54.094 63.243 1.00 20.88 137 LYS A N 1
ATOM 764 C CA . LYS A 1 98 ? -3.209 55.487 63.450 1.00 25.06 137 LYS A CA 1
ATOM 765 C C . LYS A 1 98 ? -2.171 56.356 64.156 1.00 23.64 137 LYS A C 1
ATOM 766 O O . LYS A 1 98 ? -2.223 57.580 64.057 1.00 25.13 137 LYS A O 1
ATOM 772 N N . GLU A 1 99 ? -1.230 55.733 64.857 1.00 24.30 138 GLU A N 1
ATOM 773 C CA . GLU A 1 99 ? -0.192 56.486 65.554 1.00 27.42 138 GLU A CA 1
ATOM 774 C C . GLU A 1 99 ? 1.116 56.561 64.766 1.00 26.10 138 GLU A C 1
ATOM 775 O O . GLU A 1 99 ? 2.101 57.131 65.237 1.00 24.56 138 GLU A O 1
ATOM 781 N N . GLY A 1 100 ? 1.126 55.983 63.568 1.00 25.39 139 GLY A N 1
ATOM 782 C CA . GLY A 1 100 ? 2.325 56.020 62.750 1.00 22.38 139 GLY A CA 1
ATOM 783 C C . GLY A 1 100 ? 3.319 54.907 63.029 1.00 23.45 139 GLY A C 1
ATOM 784 O O . GLY A 1 100 ? 4.478 54.992 62.625 1.00 24.35 139 GLY A O 1
ATOM 785 N N . LYS A 1 101 ? 2.876 53.866 63.726 1.00 22.32 140 LYS A N 1
ATOM 786 C CA . LYS A 1 101 ? 3.740 52.729 64.030 1.00 24.30 140 LYS A CA 1
ATOM 787 C C . LYS A 1 101 ? 3.320 51.559 63.147 1.00 22.07 140 LYS A C 1
ATOM 788 O O . LYS A 1 101 ? 2.144 51.416 62.811 1.00 21.20 140 LYS A O 1
ATOM 794 N N . PRO A 1 102 ? 4.279 50.707 62.756 1.00 22.65 141 PRO A N 1
ATOM 795 C CA . PRO A 1 102 ? 3.993 49.548 61.903 1.00 21.90 141 PRO A CA 1
ATOM 796 C C . PRO A 1 102 ? 2.892 48.647 62.462 1.00 21.43 141 PRO A C 1
ATOM 797 O O . PRO A 1 102 ? 2.977 48.189 63.603 1.00 21.79 141 PRO A O 1
ATOM 801 N N . MET A 1 103 ? 1.863 48.397 61.657 1.00 21.39 142 MET A N 1
ATOM 802 C CA . MET A 1 103 ? 0.754 47.541 62.073 1.00 22.39 142 MET A CA 1
ATOM 803 C C . MET A 1 103 ? 1.227 46.151 62.483 1.00 23.87 142 MET A C 1
ATOM 804 O O . MET A 1 103 ? 0.677 45.553 63.408 1.00 25.93 142 MET A O 1
ATOM 809 N N . VAL A 1 104 ? 2.241 45.635 61.793 1.00 23.81 143 VAL A N 1
ATOM 810 C CA . VAL A 1 104 ? 2.756 44.300 62.089 1.00 26.90 143 VAL A CA 1
ATOM 811 C C . VAL A 1 104 ? 3.292 44.160 63.510 1.00 28.22 143 VAL A C 1
ATOM 812 O O . VAL A 1 104 ? 3.456 43.046 64.008 1.00 28.55 143 VAL A O 1
ATOM 816 N N . GLU A 1 105 ? 3.554 45.289 64.161 1.00 27.79 144 GLU A N 1
ATOM 817 C CA . GLU A 1 105 ? 4.078 45.281 65.523 1.00 30.15 144 GLU A CA 1
ATOM 818 C C . GLU A 1 105 ? 2.994 45.215 66.596 1.00 29.93 144 GLU A C 1
ATOM 819 O O . GLU A 1 105 ? 3.278 44.888 67.747 1.00 30.29 144 GLU A O 1
ATOM 825 N N . GLU A 1 106 ? 1.756 45.525 66.223 1.00 29.25 145 GLU A N 1
ATOM 826 C CA . GLU A 1 106 ? 0.651 45.507 67.177 1.00 30.03 145 GLU A CA 1
ATOM 827 C C . GLU A 1 106 ? 0.391 44.107 67.732 1.00 31.36 145 GLU A C 1
ATOM 828 O O . GLU A 1 106 ? 0.317 43.135 66.980 1.00 32.07 145 GLU A O 1
ATOM 834 N N . THR A 1 107 ? 0.247 44.016 69.052 1.00 31.63 146 THR A N 1
ATOM 835 C CA . THR A 1 107 ? 0.003 42.739 69.718 1.00 33.31 146 THR A CA 1
ATOM 836 C C . THR A 1 107 ? -1.423 42.599 70.248 1.00 33.65 146 THR A C 1
ATOM 837 O O . THR A 1 107 ? -1.918 41.484 70.426 1.00 34.81 146 THR A O 1
ATOM 841 N N . ASP A 1 108 ? -2.079 43.727 70.506 1.00 32.26 147 ASP A N 1
ATOM 842 C CA . ASP A 1 108 ? -3.445 43.710 71.014 1.00 32.66 147 ASP A CA 1
ATOM 843 C C . ASP A 1 108 ? -4.416 43.229 69.937 1.00 33.33 147 ASP A C 1
ATOM 844 O O . ASP A 1 108 ? -4.552 43.855 68.887 1.00 32.16 147 ASP A O 1
ATOM 849 N N . PRO A 1 109 ? -5.112 42.109 70.196 1.00 33.51 148 PRO A N 1
ATOM 850 C CA . PRO A 1 109 ? -6.078 41.516 69.267 1.00 32.82 148 PRO A CA 1
ATOM 851 C C . PRO A 1 109 ? -7.095 42.497 68.685 1.00 33.16 148 PRO A C 1
ATOM 852 O O . PRO A 1 109 ? -7.374 42.470 67.487 1.00 31.70 148 PRO A O 1
ATOM 856 N N . GLN A 1 110 ? -7.652 43.360 69.527 1.00 32.31 149 GLN A N 1
ATOM 857 C CA . GLN A 1 110 ? -8.639 44.318 69.051 1.00 33.14 149 GLN A CA 1
ATOM 858 C C . GLN A 1 110 ? -8.054 45.378 68.128 1.00 31.11 149 GLN A C 1
ATOM 859 O O . GLN A 1 110 ? -8.666 45.733 67.123 1.00 27.50 149 GLN A O 1
ATOM 865 N N . LYS A 1 111 ? -6.872 45.883 68.465 1.00 30.34 150 LYS A N 1
ATOM 866 C CA . LYS A 1 111 ? -6.239 46.891 67.626 1.00 28.29 150 LYS A CA 1
ATOM 867 C C . LYS A 1 111 ? -5.841 46.262 66.298 1.00 26.84 150 LYS A C 1
ATOM 868 O O . LYS A 1 111 ? -5.900 46.912 65.252 1.00 23.63 150 LYS A O 1
ATOM 874 N N . ARG A 1 112 ? -5.443 44.992 66.339 1.00 25.07 151 ARG A N 1
ATOM 875 C CA . ARG A 1 112 ? -5.059 44.287 65.122 1.00 25.12 151 ARG A CA 1
ATOM 876 C C . ARG A 1 112 ? -6.275 44.143 64.213 1.00 25.06 151 ARG A C 1
ATOM 877 O O . ARG A 1 112 ? -6.164 44.258 62.993 1.00 23.29 151 ARG A O 1
ATOM 885 N N . GLU A 1 113 ? -7.435 43.888 64.811 1.00 23.77 152 GLU A N 1
ATOM 886 C CA . GLU A 1 113 ? -8.665 43.754 64.040 1.00 24.25 152 GLU A CA 1
ATOM 887 C C . GLU A 1 113 ? -8.983 45.101 63.405 1.00 23.55 152 GLU A C 1
ATOM 888 O O . GLU A 1 113 ? -9.406 45.172 62.250 1.00 22.90 152 GLU A O 1
ATOM 894 N N . GLU A 1 114 ? -8.777 46.172 64.165 1.00 22.35 153 GLU A N 1
ATOM 895 C CA . GLU A 1 114 ? -9.027 47.512 63.656 1.00 21.32 153 GLU A CA 1
ATOM 896 C C . GLU A 1 114 ? -8.076 47.793 62.498 1.00 22.28 153 GLU A C 1
ATOM 897 O O . GLU A 1 114 ? -8.474 48.363 61.479 1.00 17.93 153 GLU A O 1
ATOM 903 N N . ASN A 1 115 ? -6.818 47.389 62.660 1.00 18.68 154 ASN A N 1
ATOM 904 C CA . ASN A 1 115 ? -5.816 47.605 61.623 1.00 21.23 154 ASN A CA 1
ATOM 905 C C . ASN A 1 115 ? -6.100 46.795 60.364 1.00 20.34 154 ASN A C 1
ATOM 906 O O . ASN A 1 115 ? -5.800 47.241 59.257 1.00 20.12 154 ASN A O 1
ATOM 911 N N . ARG A 1 116 ? -6.672 45.606 60.534 1.00 20.21 155 ARG A N 1
ATOM 912 C CA . ARG A 1 116 ? -7.012 44.754 59.396 1.00 19.17 155 ARG A CA 1
ATOM 913 C C . ARG A 1 116 ? -8.045 45.473 58.530 1.00 20.84 155 ARG A C 1
ATOM 914 O O . ARG A 1 116 ? -7.907 45.553 57.307 1.00 18.71 155 ARG A O 1
ATOM 922 N N . LYS A 1 117 ? -9.085 45.994 59.175 1.00 20.40 156 LYS A N 1
ATOM 923 C CA . LYS A 1 117 ? -10.140 46.704 58.466 1.00 18.70 156 LYS A CA 1
ATOM 924 C C . LYS A 1 117 ? -9.618 47.999 57.851 1.00 18.34 156 LYS A C 1
ATOM 925 O O . LYS A 1 117 ? -9.998 48.365 56.739 1.00 15.92 156 LYS A O 1
ATOM 931 N N . LEU A 1 118 ? -8.742 48.687 58.573 1.00 15.74 157 LEU A N 1
ATOM 932 C CA . LEU A 1 118 ? -8.178 49.938 58.079 1.00 15.57 157 LEU A CA 1
ATOM 933 C C . LEU A 1 118 ? -7.339 49.714 56.820 1.00 13.87 157 LEU A C 1
ATOM 934 O O . LEU A 1 118 ? -7.451 50.463 55.851 1.00 12.98 157 LEU A O 1
ATOM 939 N N . LEU A 1 119 ? -6.498 48.686 56.835 1.00 16.40 158 LEU A N 1
ATOM 940 C CA . LEU A 1 119 ? -5.658 48.390 55.674 1.00 16.58 158 LEU A CA 1
ATOM 941 C C . LEU A 1 119 ? -6.518 48.001 54.465 1.00 18.21 158 LEU A C 1
ATOM 942 O O . LEU A 1 119 ? -6.254 48.435 53.340 1.00 16.95 158 LEU A O 1
ATOM 947 N N . LEU A 1 120 ? -7.551 47.194 54.692 1.00 17.59 159 LEU A N 1
ATOM 948 C CA . LEU A 1 120 ? -8.430 46.785 53.601 1.00 17.45 159 LEU A CA 1
ATOM 949 C C . LEU A 1 120 ? -9.219 47.970 53.046 1.00 18.19 159 LEU A C 1
ATOM 950 O O . LEU A 1 120 ? -9.554 48.003 51.863 1.00 16.15 159 LEU A O 1
ATOM 955 N N . GLN A 1 121 ? -9.520 48.944 53.901 1.00 15.65 160 GLN A N 1
ATOM 956 C CA . GLN A 1 121 ? -10.240 50.134 53.461 1.00 16.61 160 GLN A CA 1
ATOM 957 C C . GLN A 1 121 ? -9.305 50.937 52.552 1.00 14.80 160 GLN A C 1
ATOM 958 O O . GLN A 1 121 ? -9.714 51.441 51.507 1.00 14.59 160 GLN A O 1
ATOM 964 N N . ARG A 1 122 ? -8.045 51.049 52.961 1.00 16.44 161 ARG A N 1
ATOM 965 C CA . ARG A 1 122 ? -7.050 51.775 52.177 1.00 15.51 161 ARG A CA 1
ATOM 966 C C . ARG A 1 122 ? -6.864 51.108 50.817 1.00 14.05 161 ARG A C 1
ATOM 967 O O . ARG A 1 122 ? -6.715 51.783 49.797 1.00 14.67 161 ARG A O 1
ATOM 975 N N . LEU A 1 123 ? -6.874 49.780 50.815 1.00 15.14 162 LEU A N 1
ATOM 976 C CA . LEU A 1 123 ? -6.715 49.011 49.585 1.00 15.87 162 LEU A CA 1
ATOM 977 C C . LEU A 1 123 ? -7.900 49.274 48.665 1.00 16.27 162 LEU A C 1
ATOM 978 O O . LEU A 1 123 ? -7.725 49.552 47.483 1.00 15.43 162 LEU A O 1
ATOM 983 N N . GLU A 1 124 ? -9.109 49.192 49.212 1.00 16.69 163 GLU A N 1
ATOM 984 C CA . GLU A 1 124 ? -10.311 49.434 48.420 1.00 17.33 163 GLU A CA 1
ATOM 985 C C . GLU A 1 124 ? -10.308 50.827 47.796 1.00 18.30 163 GLU A C 1
ATOM 986 O O . GLU A 1 124 ? -10.532 50.979 46.594 1.00 17.91 163 GLU A O 1
ATOM 992 N N . ASN A 1 125 ? -10.049 51.847 48.610 1.00 15.67 164 ASN A N 1
ATOM 993 C CA . ASN A 1 125 ? -10.046 53.210 48.104 1.00 16.56 164 ASN A CA 1
ATOM 994 C C . ASN A 1 125 ? -8.958 53.448 47.067 1.00 14.96 164 ASN A C 1
ATOM 995 O O . ASN A 1 125 ? -9.169 54.179 46.100 1.00 14.90 164 ASN A O 1
ATOM 1000 N N . TYR A 1 126 ? -7.802 52.824 47.254 1.00 14.87 165 TYR A N 1
ATOM 1001 C CA . TYR A 1 126 ? -6.715 52.990 46.299 1.00 12.02 165 TYR A CA 1
ATOM 1002 C C . TYR A 1 126 ? -7.119 52.390 44.953 1.00 13.56 165 TYR A C 1
ATOM 1003 O O . TYR A 1 126 ? -7.047 53.049 43.912 1.00 13.19 165 TYR A O 1
ATOM 1012 N N . ILE A 1 127 ? -7.560 51.139 44.984 1.00 13.70 166 ILE A N 1
ATOM 1013 C CA . ILE A 1 127 ? -7.970 50.446 43.769 1.00 14.85 166 ILE A CA 1
ATOM 1014 C C . ILE A 1 127 ? -9.107 51.158 43.037 1.00 15.03 166 ILE A C 1
ATOM 1015 O O . ILE A 1 127 ? -9.067 51.307 41.815 1.00 14.84 166 ILE A O 1
ATOM 1020 N N . ARG A 1 128 ? -10.116 51.609 43.774 1.00 14.78 167 ARG A N 1
ATOM 1021 C CA . ARG A 1 128 ? -11.237 52.286 43.132 1.00 16.19 167 ARG A CA 1
ATOM 1022 C C . ARG A 1 128 ? -10.789 53.538 42.379 1.00 12.90 167 ARG A C 1
ATOM 1023 O O . ARG A 1 128 ? -11.210 53.772 41.248 1.00 16.80 167 ARG A O 1
ATOM 1031 N N . ALA A 1 129 ? -9.928 54.339 42.998 1.00 15.03 168 ALA A N 1
ATOM 1032 C CA . ALA A 1 129 ? -9.446 55.561 42.356 1.00 15.12 168 ALA A CA 1
ATOM 1033 C C . ALA A 1 129 ? -8.666 55.265 41.070 1.00 14.46 168 ALA A C 1
ATOM 1034 O O . ALA A 1 129 ? -8.887 55.891 40.032 1.00 12.93 168 ALA A O 1
ATOM 1036 N N . VAL A 1 130 ? -7.754 54.306 41.145 1.00 12.53 169 VAL A N 1
ATOM 1037 C CA . VAL A 1 130 ? -6.932 53.943 39.994 1.00 11.63 169 VAL A CA 1
ATOM 1038 C C . VAL A 1 130 ? -7.728 53.301 38.860 1.00 13.07 169 VAL A C 1
ATOM 1039 O O . VAL A 1 130 ? -7.581 53.675 37.693 1.00 12.73 169 VAL A O 1
ATOM 1043 N N . VAL A 1 131 ? -8.576 52.338 39.204 1.00 12.52 170 VAL A N 1
ATOM 1044 C CA . VAL A 1 131 ? -9.377 51.645 38.205 1.00 14.33 170 VAL A CA 1
ATOM 1045 C C . VAL A 1 131 ? -10.384 52.565 37.512 1.00 16.30 170 VAL A C 1
ATOM 1046 O O . VAL A 1 131 ? -10.534 52.520 36.291 1.00 15.00 170 VAL A O 1
ATOM 1050 N N . LEU A 1 132 ? -11.069 53.405 38.281 1.00 15.51 171 LEU A N 1
ATOM 1051 C CA . LEU A 1 132 ? -12.036 54.317 37.682 1.00 17.48 171 LEU A CA 1
ATOM 1052 C C . LEU A 1 132 ? -11.341 55.222 36.671 1.00 16.72 171 LEU A C 1
ATOM 1053 O O . LEU A 1 132 ? -11.881 55.503 35.604 1.00 16.93 171 LEU A O 1
ATOM 1058 N N . ARG A 1 133 ? -10.129 55.657 36.992 1.00 16.13 172 ARG A N 1
ATOM 1059 C CA . ARG A 1 133 ? -9.402 56.540 36.090 1.00 15.07 172 ARG A CA 1
ATOM 1060 C C . ARG A 1 133 ? -8.959 55.882 34.785 1.00 13.23 172 ARG A C 1
ATOM 1061 O O . ARG A 1 133 ? -9.060 56.492 33.723 1.00 12.00 172 ARG A O 1
ATOM 1069 N N . TYR A 1 134 ? -8.498 54.634 34.861 1.00 14.33 173 TYR A N 1
ATOM 1070 C CA . TYR A 1 134 ? -7.976 53.934 33.682 1.00 13.42 173 TYR A CA 1
ATOM 1071 C C . TYR A 1 134 ? -8.768 52.776 33.066 1.00 15.68 173 TYR A C 1
ATOM 1072 O O . TYR A 1 134 ? -8.344 52.223 32.046 1.00 15.69 173 TYR A O 1
ATOM 1081 N N . LYS A 1 135 ? -9.898 52.406 33.661 1.00 15.21 174 LYS A N 1
ATOM 1082 C CA . LYS A 1 135 ? -10.695 51.289 33.142 1.00 18.07 174 LYS A CA 1
ATOM 1083 C C . LYS A 1 135 ? -11.055 51.391 31.660 1.00 16.79 174 LYS A C 1
ATOM 1084 O O . LYS A 1 135 ? -11.100 50.380 30.958 1.00 18.06 174 LYS A O 1
ATOM 1090 N N . ASP A 1 136 ? -11.312 52.605 31.184 1.00 16.55 175 ASP A N 1
ATOM 1091 C CA . ASP A 1 136 ? -11.687 52.809 29.788 1.00 19.27 175 ASP A CA 1
ATOM 1092 C C . ASP A 1 136 ? -10.553 52.619 28.777 1.00 20.20 175 ASP A C 1
ATOM 1093 O O . ASP A 1 136 ? -10.806 52.305 27.611 1.00 20.97 175 ASP A O 1
ATOM 1098 N N . ASP A 1 137 ? -9.310 52.800 29.212 1.00 16.33 176 ASP A N 1
ATOM 1099 C CA . ASP A 1 137 ? -8.174 52.664 28.304 1.00 15.99 176 ASP A CA 1
ATOM 1100 C C . ASP A 1 137 ? -7.273 51.452 28.536 1.00 14.83 176 ASP A C 1
ATOM 1101 O O . ASP A 1 137 ? -6.530 51.057 27.639 1.00 15.53 176 ASP A O 1
ATOM 1106 N N . ILE A 1 138 ? -7.331 50.874 29.731 1.00 15.14 177 ILE A N 1
ATOM 1107 C CA . ILE A 1 138 ? -6.501 49.721 30.068 1.00 15.48 177 ILE A CA 1
ATOM 1108 C C . ILE A 1 138 ? -7.384 48.503 30.308 1.00 16.19 177 ILE A C 1
ATOM 1109 O O . ILE A 1 138 ? -8.195 48.488 31.232 1.00 15.30 177 ILE A O 1
ATOM 1114 N N . LYS A 1 139 ? -7.212 47.471 29.487 1.00 16.03 178 LYS A N 1
ATOM 1115 C CA . LYS A 1 139 ? -8.044 46.283 29.607 1.00 19.85 178 LYS A CA 1
ATOM 1116 C C . LYS A 1 139 ? -7.427 45.059 30.274 1.00 17.11 178 LYS A C 1
ATOM 1117 O O . LYS A 1 139 ? -8.142 44.117 30.610 1.00 19.85 178 LYS A O 1
ATOM 1123 N N . SER A 1 140 ? -6.112 45.066 30.471 1.00 16.67 179 SER A N 1
ATOM 1124 C CA . SER A 1 140 ? -5.435 43.931 31.094 1.00 14.32 179 SER A CA 1
ATOM 1125 C C . SER A 1 140 ? -4.782 44.425 32.382 1.00 14.67 179 SER A C 1
ATOM 1126 O O . SER A 1 140 ? -3.963 45.338 32.347 1.00 14.37 179 SER A O 1
ATOM 1129 N N . TRP A 1 141 ? -5.132 43.807 33.509 1.00 13.57 180 TRP A N 1
ATOM 1130 C CA . TRP A 1 141 ? -4.623 44.240 34.812 1.00 11.97 180 TRP A CA 1
ATOM 1131 C C . TRP A 1 141 ? -3.882 43.218 35.668 1.00 14.30 180 TRP A C 1
ATOM 1132 O O . TRP A 1 141 ? -4.364 42.104 35.868 1.00 14.54 180 TRP A O 1
ATOM 1143 N N . ASP A 1 142 ? -2.713 43.610 36.176 1.00 12.45 181 ASP A N 1
ATOM 1144 C CA . ASP A 1 142 ? -1.954 42.765 37.098 1.00 11.55 181 ASP A CA 1
ATOM 1145 C C . ASP A 1 142 ? -2.490 43.249 38.446 1.00 13.94 181 ASP A C 1
ATOM 1146 O O . ASP A 1 142 ? -2.015 44.254 38.981 1.00 13.91 181 ASP A O 1
ATOM 1151 N N . VAL A 1 143 ? -3.495 42.557 38.976 1.00 13.59 182 VAL A N 1
ATOM 1152 C CA . VAL A 1 143 ? -4.112 42.939 40.247 1.00 12.68 182 VAL A CA 1
ATOM 1153 C C . VAL A 1 143 ? -3.188 42.725 41.444 1.00 13.57 182 VAL A C 1
ATOM 1154 O O . VAL A 1 143 ? -3.006 43.633 42.252 1.00 14.04 182 VAL A O 1
ATOM 1158 N N . VAL A 1 144 ? -2.635 41.524 41.583 1.00 14.20 183 VAL A N 1
ATOM 1159 C CA . VAL A 1 144 ? -1.690 41.257 42.664 1.00 12.15 183 VAL A CA 1
ATOM 1160 C C . VAL A 1 144 ? -0.421 40.734 42.012 1.00 12.94 183 VAL A C 1
ATOM 1161 O O . VAL A 1 144 ? -0.468 40.051 40.981 1.00 12.91 183 VAL A O 1
ATOM 1165 N N . ASN A 1 145 ? 0.712 41.059 42.620 1.00 11.34 184 ASN A N 1
ATOM 1166 C CA . ASN A 1 145 ? 2.006 40.685 42.072 1.00 13.97 184 ASN A CA 1
ATOM 1167 C C . ASN A 1 145 ? 2.912 40.015 43.104 1.00 14.54 184 ASN A C 1
ATOM 1168 O O . ASN A 1 145 ? 3.040 40.491 44.235 1.00 15.18 184 ASN A O 1
ATOM 1173 N N . GLU A 1 146 ? 3.511 38.894 42.710 1.00 14.92 185 GLU A N 1
ATOM 1174 C CA . GLU A 1 146 ? 4.452 38.160 43.555 1.00 14.48 185 GLU A CA 1
ATOM 1175 C C . GLU A 1 146 ? 3.967 37.864 44.976 1.00 15.48 185 GLU A C 1
ATOM 1176 O O . GLU A 1 146 ? 4.661 38.160 45.948 1.00 16.93 185 GLU A O 1
ATOM 1182 N N . VAL A 1 147 ? 2.789 37.258 45.097 1.00 16.36 186 VAL A N 1
ATOM 1183 C CA . VAL A 1 147 ? 2.239 36.944 46.410 1.00 16.90 186 VAL A CA 1
ATOM 1184 C C . VAL A 1 147 ? 2.649 35.551 46.892 1.00 17.44 186 VAL A C 1
ATOM 1185 O O . VAL A 1 147 ? 2.304 35.148 48.004 1.00 17.41 186 VAL A O 1
ATOM 1189 N N . ILE A 1 148 ? 3.401 34.834 46.058 1.00 15.89 187 ILE A N 1
ATOM 1190 C CA . ILE A 1 148 ? 3.856 33.484 46.389 1.00 16.34 187 ILE A CA 1
ATOM 1191 C C . ILE A 1 148 ? 5.348 33.413 46.717 1.00 17.22 187 ILE A C 1
ATOM 1192 O O . ILE A 1 148 ? 6.178 33.996 46.017 1.00 20.05 187 ILE A O 1
ATOM 1197 N N . GLU A 1 149 ? 5.679 32.695 47.787 1.00 16.86 188 GLU A N 1
ATOM 1198 C CA . GLU A 1 149 ? 7.066 32.502 48.198 1.00 20.17 188 GLU A CA 1
ATOM 1199 C C . GLU A 1 149 ? 7.184 31.158 48.914 1.00 21.87 188 GLU A C 1
ATOM 1200 O O . GLU A 1 149 ? 6.852 31.041 50.094 1.00 20.75 188 GLU A O 1
ATOM 1206 N N . PRO A 1 150 ? 7.651 30.123 48.197 1.00 21.95 189 PRO A N 1
ATOM 1207 C CA . PRO A 1 150 ? 7.821 28.765 48.729 1.00 25.21 189 PRO A CA 1
ATOM 1208 C C . PRO A 1 150 ? 8.554 28.679 50.071 1.00 26.39 189 PRO A C 1
ATOM 1209 O O . PRO A 1 150 ? 8.251 27.812 50.890 1.00 27.05 189 PRO A O 1
ATOM 1213 N N . ASN A 1 151 ? 9.511 29.575 50.287 1.00 27.04 190 ASN A N 1
ATOM 1214 C CA . ASN A 1 151 ? 10.293 29.586 51.522 1.00 28.32 190 ASN A CA 1
ATOM 1215 C C . ASN A 1 151 ? 9.541 30.103 52.745 1.00 28.62 190 ASN A C 1
ATOM 1216 O O . ASN A 1 151 ? 9.990 29.919 53.878 1.00 26.56 190 ASN A O 1
ATOM 1221 N N . ASP A 1 152 ? 8.406 30.757 52.518 1.00 27.82 191 ASP A N 1
ATOM 1222 C CA . ASP A 1 152 ? 7.598 31.278 53.616 1.00 27.45 191 ASP A CA 1
ATOM 1223 C C . ASP A 1 152 ? 6.543 30.248 53.997 1.00 27.75 191 ASP A C 1
ATOM 1224 O O . ASP A 1 152 ? 6.128 29.438 53.169 1.00 26.97 191 ASP A O 1
ATOM 1229 N N . PRO A 1 153 ? 6.093 30.266 55.260 1.00 28.44 192 PRO A N 1
ATOM 1230 C CA . PRO A 1 153 ? 5.081 29.326 55.749 1.00 29.54 192 PRO A CA 1
ATOM 1231 C C . PRO A 1 153 ? 3.848 29.222 54.853 1.00 29.01 192 PRO A C 1
ATOM 1232 O O . PRO A 1 153 ? 3.201 30.225 54.548 1.00 28.94 192 PRO A O 1
ATOM 1236 N N . GLY A 1 154 ? 3.530 28.001 54.435 1.00 26.69 193 GLY A N 1
ATOM 1237 C CA . GLY A 1 154 ? 2.370 27.791 53.587 1.00 27.06 193 GLY A CA 1
ATOM 1238 C C . GLY A 1 154 ? 2.560 28.226 52.145 1.00 26.33 193 GLY A C 1
ATOM 1239 O O . GLY A 1 154 ? 1.634 28.129 51.339 1.00 29.52 193 GLY A O 1
ATOM 1240 N N . GLY A 1 155 ? 3.753 28.713 51.817 1.00 24.57 194 GLY A N 1
ATOM 1241 C CA . GLY A 1 155 ? 4.027 29.142 50.456 1.00 25.06 194 GLY A CA 1
ATOM 1242 C C . GLY A 1 155 ? 3.516 30.530 50.101 1.00 24.59 194 GLY A C 1
ATOM 1243 O O . GLY A 1 155 ? 3.633 30.961 48.953 1.00 22.16 194 GLY A O 1
ATOM 1244 N N . MET A 1 156 ? 2.942 31.229 51.075 1.00 22.50 195 MET A N 1
ATOM 1245 C CA . MET A 1 156 ? 2.434 32.576 50.839 1.00 22.96 195 MET A CA 1
ATOM 1246 C C . MET A 1 156 ? 3.492 33.577 51.290 1.00 22.69 195 MET A C 1
ATOM 1247 O O . MET A 1 156 ? 3.990 33.490 52.413 1.00 21.59 195 MET A O 1
ATOM 1252 N N . ARG A 1 157 ? 3.849 34.519 50.419 1.00 18.33 196 ARG A N 1
ATOM 1253 C CA . ARG A 1 157 ? 4.851 35.519 50.776 1.00 18.84 196 ARG A CA 1
ATOM 1254 C C . ARG A 1 157 ? 4.406 36.237 52.048 1.00 18.30 196 ARG A C 1
ATOM 1255 O O . ARG A 1 157 ? 3.315 36.806 52.101 1.00 19.24 196 ARG A O 1
ATOM 1263 N N . ASN A 1 158 ? 5.260 36.208 53.067 1.00 21.01 197 ASN A N 1
ATOM 1264 C CA . ASN A 1 158 ? 4.946 36.827 54.350 1.00 22.01 197 ASN A CA 1
ATOM 1265 C C . ASN A 1 158 ? 5.230 38.328 54.383 1.00 23.08 197 ASN A C 1
ATOM 1266 O O . ASN A 1 158 ? 6.038 38.816 55.175 1.00 24.23 197 ASN A O 1
ATOM 1271 N N . SER A 1 159 ? 4.549 39.057 53.508 1.00 22.32 198 SER A N 1
ATOM 1272 C CA . SER A 1 159 ? 4.692 40.504 53.426 1.00 20.12 198 SER A CA 1
ATOM 1273 C C . SER A 1 159 ? 3.696 41.127 54.396 1.00 18.31 198 SER A C 1
ATOM 1274 O O . SER A 1 159 ? 2.862 40.426 54.971 1.00 18.68 198 SER A O 1
ATOM 1277 N N . PRO A 1 160 ? 3.774 42.453 54.598 1.00 18.92 199 PRO A N 1
ATOM 1278 C CA . PRO A 1 160 ? 2.834 43.111 55.511 1.00 19.42 199 PRO A CA 1
ATOM 1279 C C . PRO A 1 160 ? 1.380 42.837 55.107 1.00 18.81 199 PRO A C 1
ATOM 1280 O O . PRO A 1 160 ? 0.514 42.659 55.966 1.00 17.59 199 PRO A O 1
ATOM 1284 N N . TRP A 1 161 ? 1.114 42.800 53.801 1.00 17.41 200 TRP A N 1
ATOM 1285 C CA . TRP A 1 161 ? -0.239 42.525 53.312 1.00 17.00 200 TRP A CA 1
ATOM 1286 C C . TRP A 1 161 ? -0.754 41.220 53.915 1.00 18.15 200 TRP A C 1
ATOM 1287 O O . TRP A 1 161 ? -1.871 41.149 54.428 1.00 17.12 200 TRP A O 1
ATOM 1298 N N . TYR A 1 162 ? 0.077 40.187 53.840 1.00 19.54 201 TYR A N 1
ATOM 1299 C CA . TYR A 1 162 ? -0.285 38.869 54.347 1.00 20.81 201 TYR A CA 1
ATOM 1300 C C . TYR A 1 162 ? -0.311 38.790 55.871 1.00 20.32 201 TYR A C 1
ATOM 1301 O O . TYR A 1 162 ? -1.207 38.178 56.447 1.00 21.20 201 TYR A O 1
ATOM 1310 N N . GLN A 1 163 ? 0.676 39.401 56.518 1.00 22.07 202 GLN A N 1
ATOM 1311 C CA . GLN A 1 163 ? 0.762 39.383 57.977 1.00 24.75 202 GLN A CA 1
ATOM 1312 C C . GLN A 1 163 ? -0.447 40.027 58.641 1.00 23.76 202 GLN A C 1
ATOM 1313 O O . GLN A 1 163 ? -0.869 39.621 59.725 1.00 23.52 202 GLN A O 1
ATOM 1319 N N . ILE A 1 164 ? -1.000 41.037 57.983 1.00 22.80 203 ILE A N 1
ATOM 1320 C CA . ILE A 1 164 ? -2.137 41.767 58.520 1.00 21.78 203 ILE A CA 1
ATOM 1321 C C . ILE A 1 164 ? -3.506 41.266 58.060 1.00 22.71 203 ILE A C 1
ATOM 1322 O O . ILE A 1 164 ? -4.472 41.329 58.819 1.00 22.94 203 ILE A O 1
ATOM 1327 N N . THR A 1 165 ? -3.596 40.757 56.834 1.00 20.86 204 THR A N 1
ATOM 1328 C CA . THR A 1 165 ? -4.889 40.311 56.321 1.00 20.72 204 THR A CA 1
ATOM 1329 C C . THR A 1 165 ? -4.975 38.875 55.818 1.00 18.81 204 THR A C 1
ATOM 1330 O O . THR A 1 165 ? -6.049 38.438 55.405 1.00 20.23 204 THR A O 1
ATOM 1334 N N . GLY A 1 166 ? -3.868 38.141 55.851 1.00 20.77 205 GLY A N 1
ATOM 1335 C CA . GLY A 1 166 ? -3.898 36.778 55.348 1.00 22.90 205 GLY A CA 1
ATOM 1336 C C . GLY A 1 166 ? -4.089 36.834 53.841 1.00 24.60 205 GLY A C 1
ATOM 1337 O O . GLY A 1 166 ? -3.414 37.608 53.165 1.00 23.73 205 GLY A O 1
ATOM 1338 N N . THR A 1 167 ? -5.006 36.032 53.305 1.00 24.24 206 THR A N 1
ATOM 1339 C CA . THR A 1 167 ? -5.259 36.041 51.865 1.00 23.21 206 THR A CA 1
ATOM 1340 C C . THR A 1 167 ? -6.380 37.019 51.527 1.00 22.30 206 THR A C 1
ATOM 1341 O O . THR A 1 167 ? -6.752 37.179 50.361 1.00 20.37 206 THR A O 1
ATOM 1345 N N . GLU A 1 168 ? -6.918 37.674 52.551 1.00 19.17 207 GLU A N 1
ATOM 1346 C CA . GLU A 1 168 ? -8.007 38.625 52.353 1.00 21.92 207 GLU A CA 1
ATOM 1347 C C . GLU A 1 168 ? -7.670 39.749 51.379 1.00 19.21 207 GLU A C 1
ATOM 1348 O O . GLU A 1 168 ? -8.511 40.147 50.575 1.00 19.82 207 GLU A O 1
ATOM 1354 N N . TYR A 1 169 ? -6.448 40.270 51.449 1.00 20.26 208 TYR A N 1
ATOM 1355 C CA . TYR A 1 169 ? -6.076 41.363 50.556 1.00 17.45 208 TYR A CA 1
ATOM 1356 C C . TYR A 1 169 ? -6.146 40.944 49.092 1.00 17.19 208 TYR A C 1
ATOM 1357 O O . TYR A 1 169 ? -6.463 41.756 48.225 1.00 16.48 208 TYR A O 1
ATOM 1366 N N . ILE A 1 170 ? -5.869 39.674 48.818 1.00 17.39 209 ILE A N 1
ATOM 1367 C CA . ILE A 1 170 ? -5.922 39.176 47.448 1.00 18.26 209 ILE A CA 1
ATOM 1368 C C . ILE A 1 170 ? -7.376 39.082 46.986 1.00 18.63 209 ILE A C 1
ATOM 1369 O O . ILE A 1 170 ? -7.720 39.515 45.886 1.00 18.11 209 ILE A O 1
ATOM 1374 N N . GLU A 1 171 ? -8.233 38.524 47.836 1.00 18.54 210 GLU A N 1
ATOM 1375 C CA . GLU A 1 171 ? -9.648 38.397 47.506 1.00 17.93 210 GLU A CA 1
ATOM 1376 C C . GLU A 1 171 ? -10.271 39.771 47.293 1.00 15.43 210 GLU A C 1
ATOM 1377 O O . GLU A 1 171 ? -10.994 39.988 46.322 1.00 17.55 210 GLU A O 1
ATOM 1383 N N . VAL A 1 172 ? -9.982 40.701 48.200 1.00 16.39 211 VAL A N 1
ATOM 1384 C CA . VAL A 1 172 ? -10.519 42.053 48.097 1.00 16.02 211 VAL A CA 1
ATOM 1385 C C . VAL A 1 172 ? -9.972 42.787 46.874 1.00 13.92 211 VAL A C 1
ATOM 1386 O O . VAL A 1 172 ? -10.707 43.499 46.195 1.00 18.02 211 VAL A O 1
ATOM 1390 N N . ALA A 1 173 ? -8.687 42.608 46.586 1.00 15.44 212 ALA A N 1
ATOM 1391 C CA . ALA A 1 173 ? -8.085 43.276 45.437 1.00 15.82 212 ALA A CA 1
ATOM 1392 C C . ALA A 1 173 ? -8.815 42.925 44.141 1.00 15.83 212 ALA A C 1
ATOM 1393 O O . ALA A 1 173 ? -9.199 43.807 43.379 1.00 15.70 212 ALA A O 1
ATOM 1395 N N . PHE A 1 174 ? -9.003 41.634 43.889 1.00 16.56 213 PHE A N 1
ATOM 1396 C CA . PHE A 1 174 ? -9.693 41.206 42.682 1.00 17.19 213 PHE A CA 1
ATOM 1397 C C . PHE A 1 174 ? -11.146 41.682 42.659 1.00 14.59 213 PHE A C 1
ATOM 1398 O O . PHE A 1 174 ? -11.622 42.186 41.641 1.00 14.59 213 PHE A O 1
ATOM 1406 N N . ARG A 1 175 ? -11.846 41.540 43.782 1.00 17.72 214 ARG A N 1
ATOM 1407 C CA . ARG A 1 175 ? -13.240 41.977 43.853 1.00 17.74 214 ARG A CA 1
ATOM 1408 C C . ARG A 1 175 ? -13.375 43.476 43.605 1.00 17.09 214 ARG A C 1
ATOM 1409 O O . ARG A 1 175 ? -14.228 43.916 42.834 1.00 17.86 214 ARG A O 1
ATOM 1417 N N . ALA A 1 176 ? -12.529 44.257 44.269 1.00 17.62 215 ALA A N 1
ATOM 1418 C CA . ALA A 1 176 ? -12.559 45.708 44.130 1.00 16.04 215 ALA A CA 1
ATOM 1419 C C . ALA A 1 176 ? -12.281 46.153 42.697 1.00 16.15 215 ALA A C 1
ATOM 1420 O O . ALA A 1 176 ? -12.912 47.088 42.194 1.00 15.43 215 ALA A O 1
ATOM 1422 N N . THR A 1 177 ? -11.333 45.484 42.045 1.00 14.53 216 THR A N 1
ATOM 1423 C CA . THR A 1 177 ? -10.977 45.822 40.676 1.00 15.27 216 THR A CA 1
ATOM 1424 C C . THR A 1 177 ? -12.135 45.500 39.738 1.00 16.96 216 THR A C 1
ATOM 1425 O O . THR A 1 177 ? -12.440 46.276 38.830 1.00 16.52 216 THR A O 1
ATOM 1429 N N . ARG A 1 178 ? -12.775 44.355 39.964 1.00 15.67 217 ARG A N 1
ATOM 1430 C CA . ARG A 1 178 ? -13.910 43.936 39.144 1.00 17.11 217 ARG A CA 1
ATOM 1431 C C . ARG A 1 178 ? -15.109 44.872 39.317 1.00 18.45 217 ARG A C 1
ATOM 1432 O O . ARG A 1 178 ? -15.752 45.256 38.340 1.00 19.05 217 ARG A O 1
ATOM 1440 N N . GLU A 1 179 ? -15.406 45.244 40.558 1.00 19.38 218 GLU A N 1
ATOM 1441 C CA . GLU A 1 179 ? -16.544 46.122 40.824 1.00 20.10 218 GLU A CA 1
ATOM 1442 C C . GLU A 1 179 ? -16.371 47.523 40.248 1.00 19.95 218 GLU A C 1
ATOM 1443 O O . GLU A 1 179 ? -17.313 48.102 39.709 1.00 18.73 218 GLU A O 1
ATOM 1449 N N . ALA A 1 180 ? -15.165 48.069 40.356 1.00 16.54 219 ALA A N 1
ATOM 1450 C CA . ALA A 1 180 ? -14.903 49.403 39.841 1.00 18.93 219 ALA A CA 1
ATOM 1451 C C . ALA A 1 180 ? -14.640 49.407 38.340 1.00 17.99 219 ALA A C 1
ATOM 1452 O O . ALA A 1 180 ? -14.975 50.370 37.649 1.00 18.16 219 ALA A O 1
ATOM 1454 N N . GLY A 1 181 ? -14.062 48.320 37.837 1.00 17.66 220 GLY A N 1
ATOM 1455 C CA . GLY A 1 181 ? -13.710 48.255 36.429 1.00 18.99 220 GLY A CA 1
ATOM 1456 C C . GLY A 1 181 ? -14.691 47.673 35.431 1.00 20.31 220 GLY A C 1
ATOM 1457 O O . GLY A 1 181 ? -14.606 47.985 34.244 1.00 22.31 220 GLY A O 1
ATOM 1458 N N . GLY A 1 182 ? -15.606 46.829 35.889 1.00 20.15 221 GLY A N 1
ATOM 1459 C CA . GLY A 1 182 ? -16.568 46.236 34.976 1.00 22.65 221 GLY A CA 1
ATOM 1460 C C . GLY A 1 182 ? -16.184 44.828 34.558 1.00 23.20 221 GLY A C 1
ATOM 1461 O O . GLY A 1 182 ? -15.104 44.340 34.891 1.00 21.25 221 GLY A O 1
ATOM 1462 N N . SER A 1 183 ? -17.067 44.178 33.808 1.00 23.52 222 SER A N 1
ATOM 1463 C CA . SER A 1 183 ? -16.839 42.810 33.360 1.00 25.30 222 SER A CA 1
ATOM 1464 C C . SER A 1 183 ? -15.924 42.677 32.142 1.00 24.49 222 SER A C 1
ATOM 1465 O O . SER A 1 183 ? -15.503 41.572 31.801 1.00 25.34 222 SER A O 1
ATOM 1468 N N . ASP A 1 184 ? -15.608 43.794 31.496 1.00 25.22 223 ASP A N 1
ATOM 1469 C CA . ASP A 1 184 ? -14.764 43.767 30.305 1.00 24.64 223 ASP A CA 1
ATOM 1470 C C . ASP A 1 184 ? -13.257 43.675 30.549 1.00 23.97 223 ASP A C 1
ATOM 1471 O O . ASP A 1 184 ? -12.544 43.076 29.746 1.00 24.49 223 ASP A O 1
ATOM 1476 N N . ILE A 1 185 ? -12.761 44.254 31.640 1.00 20.21 224 ILE A N 1
ATOM 1477 C CA . ILE A 1 185 ? -11.326 44.187 31.901 1.00 18.43 224 ILE A CA 1
ATOM 1478 C C . ILE A 1 185 ? -10.926 42.798 32.399 1.00 18.21 224 ILE A C 1
ATOM 1479 O O . ILE A 1 185 ? -11.703 42.122 33.074 1.00 16.89 224 ILE A O 1
ATOM 1484 N N . LYS A 1 186 ? -9.714 42.376 32.048 1.00 14.99 225 LYS A N 1
ATOM 1485 C CA . LYS A 1 186 ? -9.202 41.061 32.432 1.00 15.08 225 LYS A CA 1
ATOM 1486 C C . LYS A 1 186 ? -8.226 41.180 33.597 1.00 14.77 225 LYS A C 1
ATOM 1487 O O . LYS A 1 186 ? -7.277 41.966 33.546 1.00 12.17 225 LYS A O 1
ATOM 1493 N N . LEU A 1 187 ? -8.463 40.381 34.635 1.00 13.96 226 LEU A N 1
ATOM 1494 C CA . LEU A 1 187 ? -7.661 40.417 35.856 1.00 13.60 226 LEU A CA 1
ATOM 1495 C C . LEU A 1 187 ? -6.663 39.269 36.004 1.00 13.01 226 LEU A C 1
ATOM 1496 O O . LEU A 1 187 ? -7.020 38.096 35.868 1.00 14.60 226 LEU A O 1
ATOM 1501 N N . TYR A 1 188 ? -5.416 39.618 36.312 1.00 14.23 227 TYR A N 1
ATOM 1502 C CA . TYR A 1 188 ? -4.352 38.629 36.449 1.00 13.42 227 TYR A CA 1
ATOM 1503 C C . TYR A 1 188 ? -3.589 38.649 37.763 1.00 13.26 227 TYR A C 1
ATOM 1504 O O . TYR A 1 188 ? -3.490 39.682 38.427 1.00 14.50 227 TYR A O 1
ATOM 1513 N N . ILE A 1 189 ? -3.059 37.485 38.126 1.00 11.94 228 ILE A N 1
ATOM 1514 C CA . ILE A 1 189 ? -2.204 37.350 39.295 1.00 12.80 228 ILE A CA 1
ATOM 1515 C C . ILE A 1 189 ? -0.861 37.118 38.600 1.00 14.59 228 ILE A C 1
ATOM 1516 O O . ILE A 1 189 ? -0.719 36.187 37.804 1.00 13.94 228 ILE A O 1
ATOM 1521 N N . ASN A 1 190 ? 0.108 37.986 38.879 1.00 11.98 229 ASN A N 1
ATOM 1522 C CA . ASN A 1 190 ? 1.417 37.933 38.231 1.00 14.38 229 ASN A CA 1
ATOM 1523 C C . ASN A 1 190 ? 2.522 37.453 39.167 1.00 14.75 229 ASN A C 1
ATOM 1524 O O . ASN A 1 190 ? 2.484 37.724 40.365 1.00 14.38 229 ASN A O 1
ATOM 1529 N N . ASP A 1 191 ? 3.504 36.736 38.623 1.00 11.84 230 ASP A N 1
ATOM 1530 C CA . ASP A 1 191 ? 4.617 36.253 39.438 1.00 12.79 230 ASP A CA 1
ATOM 1531 C C . ASP A 1 191 ? 5.785 35.778 38.573 1.00 13.55 230 ASP A C 1
ATOM 1532 O O . ASP A 1 191 ? 5.634 35.591 37.364 1.00 14.35 230 ASP A O 1
ATOM 1537 N N . TYR A 1 192 ? 6.948 35.604 39.199 1.00 12.50 231 TYR A N 1
ATOM 1538 C CA . TYR A 1 192 ? 8.145 35.132 38.507 1.00 13.36 231 TYR A CA 1
ATOM 1539 C C . TYR A 1 192 ? 8.445 33.689 38.923 1.00 14.77 231 TYR A C 1
ATOM 1540 O O . TYR A 1 192 ? 7.931 33.210 39.937 1.00 13.91 231 TYR A O 1
ATOM 1549 N N . ASN A 1 193 ? 9.271 33.010 38.131 1.00 14.20 232 ASN A N 1
ATOM 1550 C CA . ASN A 1 193 ? 9.627 31.607 38.366 1.00 15.82 232 ASN A CA 1
ATOM 1551 C C . ASN A 1 193 ? 8.386 30.718 38.405 1.00 15.64 232 ASN A C 1
ATOM 1552 O O . ASN A 1 193 ? 8.332 29.726 39.138 1.00 15.63 232 ASN A O 1
ATOM 1557 N N . THR A 1 194 ? 7.388 31.078 37.607 1.00 14.12 233 THR A N 1
ATOM 1558 C CA . THR A 1 194 ? 6.154 30.312 37.545 1.00 14.44 233 THR A CA 1
ATOM 1559 C C . THR A 1 194 ? 6.380 28.978 36.830 1.00 15.73 233 THR A C 1
ATOM 1560 O O . THR A 1 194 ? 5.477 28.145 36.747 1.00 15.44 233 THR A O 1
ATOM 1564 N N . ASP A 1 195 ? 7.592 28.786 36.319 1.00 14.51 234 ASP A N 1
ATOM 1565 C CA . ASP A 1 195 ? 7.954 27.551 35.629 1.00 17.59 234 ASP A CA 1
ATOM 1566 C C . ASP A 1 195 ? 8.433 26.516 36.643 1.00 18.07 234 ASP A C 1
ATOM 1567 O O . ASP A 1 195 ? 8.399 25.313 36.380 1.00 19.29 234 ASP A O 1
ATOM 1572 N N . ASP A 1 196 ? 8.903 26.991 37.793 1.00 17.87 235 ASP A N 1
ATOM 1573 C CA . ASP A 1 196 ? 9.385 26.098 38.839 1.00 18.85 235 ASP A CA 1
ATOM 1574 C C . ASP A 1 196 ? 8.227 25.241 39.338 1.00 18.42 235 ASP A C 1
ATOM 1575 O O . ASP A 1 196 ? 7.189 25.761 39.741 1.00 18.63 235 ASP A O 1
ATOM 1580 N N . PRO A 1 197 ? 8.392 23.908 39.316 1.00 19.26 236 PRO A N 1
ATOM 1581 C CA . PRO A 1 197 ? 7.342 22.990 39.768 1.00 20.69 236 PRO A CA 1
ATOM 1582 C C . PRO A 1 197 ? 6.723 23.322 41.127 1.00 19.35 236 PRO A C 1
ATOM 1583 O O . PRO A 1 197 ? 5.503 23.417 41.250 1.00 20.53 236 PRO A O 1
ATOM 1587 N N . VAL A 1 198 ? 7.567 23.499 42.139 1.00 20.92 237 VAL A N 1
ATOM 1588 C CA . VAL A 1 198 ? 7.094 23.807 43.485 1.00 20.63 237 VAL A CA 1
ATOM 1589 C C . VAL A 1 198 ? 6.281 25.101 43.543 1.00 18.83 237 VAL A C 1
ATOM 1590 O O . VAL A 1 198 ? 5.155 25.112 44.040 1.00 18.49 237 VAL A O 1
ATOM 1594 N N . LYS A 1 199 ? 6.851 26.188 43.034 1.00 18.90 238 LYS A N 1
ATOM 1595 C CA . LYS A 1 199 ? 6.158 27.473 43.050 1.00 19.91 238 LYS A CA 1
ATOM 1596 C C . LYS A 1 199 ? 4.911 27.431 42.169 1.00 18.18 238 LYS A C 1
ATOM 1597 O O . LYS A 1 199 ? 3.874 28.000 42.510 1.00 18.86 238 LYS A O 1
ATOM 1603 N N . ARG A 1 200 ? 5.017 26.749 41.035 1.00 18.94 239 ARG A N 1
ATOM 1604 C CA . ARG A 1 200 ? 3.899 26.615 40.110 1.00 17.25 239 ARG A CA 1
ATOM 1605 C C . ARG A 1 200 ? 2.689 25.992 40.798 1.00 18.47 239 ARG A C 1
ATOM 1606 O O . ARG A 1 200 ? 1.579 26.518 40.720 1.00 18.60 239 ARG A O 1
ATOM 1614 N N . ASP A 1 201 ? 2.911 24.866 41.472 1.00 20.04 240 ASP A N 1
ATOM 1615 C CA . ASP A 1 201 ? 1.831 24.161 42.154 1.00 20.93 240 ASP A CA 1
ATOM 1616 C C . ASP A 1 201 ? 1.234 24.938 43.324 1.00 18.09 240 ASP A C 1
ATOM 1617 O O . ASP A 1 201 ? 0.037 24.843 43.587 1.00 20.28 240 ASP A O 1
ATOM 1622 N N . ILE A 1 202 ? 2.062 25.701 44.029 1.00 21.50 241 ILE A N 1
ATOM 1623 C CA . ILE A 1 202 ? 1.567 26.497 45.147 1.00 20.17 241 ILE A CA 1
ATOM 1624 C C . ILE A 1 202 ? 0.628 27.560 44.579 1.00 19.94 241 ILE A C 1
ATOM 1625 O O . ILE A 1 202 ? -0.476 27.764 45.083 1.00 19.41 241 ILE A O 1
ATOM 1630 N N . LEU A 1 203 ? 1.070 28.223 43.513 1.00 18.83 242 LEU A N 1
ATOM 1631 C CA . LEU A 1 203 ? 0.265 29.249 42.861 1.00 18.56 242 LEU A CA 1
ATOM 1632 C C . LEU A 1 203 ? -1.025 28.629 42.332 1.00 17.32 242 LEU A C 1
ATOM 1633 O O . LEU A 1 203 ? -2.101 29.210 42.457 1.00 16.88 242 LEU A O 1
ATOM 1638 N N . TYR A 1 204 ? -0.909 27.443 41.743 1.00 16.97 243 TYR A N 1
ATOM 1639 C CA . TYR A 1 204 ? -2.064 26.735 41.193 1.00 18.39 243 TYR A CA 1
ATOM 1640 C C . TYR A 1 204 ? -3.108 26.469 42.278 1.00 18.40 243 TYR A C 1
ATOM 1641 O O . TYR A 1 204 ? -4.292 26.744 42.094 1.00 18.34 243 TYR A O 1
ATOM 1650 N N . GLU A 1 205 ? -2.667 25.929 43.410 1.00 19.69 244 GLU A N 1
ATOM 1651 C CA . GLU A 1 205 ? -3.593 25.646 44.500 1.00 22.32 244 GLU A CA 1
ATOM 1652 C C . GLU A 1 205 ? -4.299 26.909 44.989 1.00 20.59 244 GLU A C 1
ATOM 1653 O O . GLU A 1 205 ? -5.511 26.898 45.214 1.00 22.12 244 GLU A O 1
ATOM 1659 N N . LEU A 1 206 ? -3.550 27.997 45.141 1.00 18.59 245 LEU A N 1
ATOM 1660 C CA . LEU A 1 206 ? -4.143 29.253 45.594 1.00 18.91 245 LEU A CA 1
ATOM 1661 C C . LEU A 1 206 ? -5.220 29.743 44.632 1.00 20.59 245 LEU A C 1
ATOM 1662 O O . LEU A 1 206 ? -6.349 30.023 45.041 1.00 20.72 245 LEU A O 1
ATOM 1667 N N . VAL A 1 207 ? -4.870 29.848 43.352 1.00 18.79 246 VAL A N 1
ATOM 1668 C CA . VAL A 1 207 ? -5.815 30.315 42.350 1.00 18.40 246 VAL A CA 1
ATOM 1669 C C . VAL A 1 207 ? -7.041 29.414 42.264 1.00 18.98 246 VAL A C 1
ATOM 1670 O O . VAL A 1 207 ? -8.165 29.898 42.139 1.00 19.49 246 VAL A O 1
ATOM 1674 N N . LYS A 1 208 ? -6.827 28.104 42.335 1.00 19.64 247 LYS A N 1
ATOM 1675 C CA . LYS A 1 208 ? -7.937 27.163 42.264 1.00 22.06 247 LYS A CA 1
ATOM 1676 C C . LYS A 1 208 ? -8.902 27.398 43.422 1.00 22.28 247 LYS A C 1
ATOM 1677 O O . LYS A 1 208 ? -10.115 27.441 43.231 1.00 24.93 247 LYS A O 1
ATOM 1683 N N . ASN A 1 209 ? -8.352 27.557 44.620 1.00 23.73 248 ASN A N 1
ATOM 1684 C CA . ASN A 1 209 ? -9.162 27.791 45.808 1.00 24.03 248 ASN A CA 1
ATOM 1685 C C . ASN A 1 209 ? -9.902 29.121 45.707 1.00 24.44 248 ASN A C 1
ATOM 1686 O O . ASN A 1 209 ? -11.077 29.217 46.059 1.00 22.78 248 ASN A O 1
ATOM 1691 N N . LEU A 1 210 ? -9.210 30.147 45.223 1.00 23.50 249 LEU A N 1
ATOM 1692 C CA . LEU A 1 210 ? -9.816 31.464 45.085 1.00 22.48 249 LEU A CA 1
ATOM 1693 C C . LEU A 1 210 ? -10.949 31.433 44.069 1.00 21.92 249 LEU A C 1
ATOM 1694 O O . LEU A 1 210 ? -11.999 32.036 44.288 1.00 21.27 249 LEU A O 1
ATOM 1699 N N . LEU A 1 211 ? -10.736 30.730 42.959 1.00 21.55 250 LEU A N 1
ATOM 1700 C CA . LEU A 1 211 ? -11.759 30.615 41.922 1.00 23.12 250 LEU A CA 1
ATOM 1701 C C . LEU A 1 211 ? -12.985 29.897 42.480 1.00 24.95 250 LEU A C 1
ATOM 1702 O O . LEU A 1 211 ? -14.124 30.275 42.201 1.00 25.79 250 LEU A O 1
ATOM 1707 N N . GLU A 1 212 ? -12.741 28.858 43.269 1.00 27.04 251 GLU A N 1
ATOM 1708 C CA . GLU A 1 212 ? -13.819 28.090 43.874 1.00 30.87 251 GLU A CA 1
ATOM 1709 C C . GLU A 1 212 ? -14.654 28.942 44.824 1.00 31.29 251 GLU A C 1
ATOM 1710 O O . GLU A 1 212 ? -15.832 28.659 45.046 1.00 31.37 251 GLU A O 1
ATOM 1716 N N . LYS A 1 213 ? -14.044 29.990 45.369 1.00 30.45 252 LYS A N 1
ATOM 1717 C CA . LYS A 1 213 ? -14.729 30.887 46.295 1.00 30.00 252 LYS A CA 1
ATOM 1718 C C . LYS A 1 213 ? -15.400 32.060 45.580 1.00 28.78 252 LYS A C 1
ATOM 1719 O O . LYS A 1 213 ? -16.029 32.906 46.216 1.00 28.08 252 LYS A O 1
ATOM 1725 N N . GLY A 1 214 ? -15.259 32.111 44.259 1.00 24.64 253 GLY A N 1
ATOM 1726 C CA . GLY A 1 214 ? -15.881 33.176 43.493 1.00 25.49 253 GLY A CA 1
ATOM 1727 C C . GLY A 1 214 ? -15.031 34.407 43.227 1.00 23.66 253 GLY A C 1
ATOM 1728 O O . GLY A 1 214 ? -15.550 35.432 42.784 1.00 23.31 253 GLY A O 1
ATOM 1729 N N . VAL A 1 215 ? -13.733 34.326 43.496 1.00 24.24 254 VAL A N 1
ATOM 1730 C CA . VAL A 1 215 ? -12.855 35.467 43.249 1.00 22.27 254 VAL A CA 1
ATOM 1731 C C . VAL A 1 215 ? -12.690 35.597 41.735 1.00 20.66 254 VAL A C 1
ATOM 1732 O O . VAL A 1 215 ? -12.371 34.627 41.050 1.00 19.10 254 VAL A O 1
ATOM 1736 N N . PRO A 1 216 ? -12.918 36.801 41.190 1.00 21.19 255 PRO A N 1
ATOM 1737 C CA . PRO A 1 216 ? -12.788 37.001 39.744 1.00 18.90 255 PRO A CA 1
ATOM 1738 C C . PRO A 1 216 ? -11.357 37.088 39.214 1.00 20.22 255 PRO A C 1
ATOM 1739 O O . PRO A 1 216 ? -10.787 38.171 39.129 1.00 23.07 255 PRO A O 1
ATOM 1743 N N . ILE A 1 217 ? -10.784 35.941 38.861 1.00 17.72 256 ILE A N 1
ATOM 1744 C CA . ILE A 1 217 ? -9.430 35.893 38.308 1.00 18.01 256 ILE A CA 1
ATOM 1745 C C . ILE A 1 217 ? -9.532 35.365 36.874 1.00 18.32 256 ILE A C 1
ATOM 1746 O O . ILE A 1 217 ? -10.060 34.277 36.644 1.00 17.75 256 ILE A O 1
ATOM 1751 N N . ASP A 1 218 ? -9.027 36.134 35.917 1.00 15.21 257 ASP A N 1
ATOM 1752 C CA . ASP A 1 218 ? -9.104 35.747 34.511 1.00 16.11 257 ASP A CA 1
ATOM 1753 C C . ASP A 1 218 ? -7.872 35.044 33.966 1.00 16.34 257 ASP A C 1
ATOM 1754 O O . ASP A 1 218 ? -7.961 34.290 32.996 1.00 15.41 257 ASP A O 1
ATOM 1759 N N . GLY A 1 219 ? -6.722 35.278 34.580 1.00 14.82 258 GLY A N 1
ATOM 1760 C CA . GLY A 1 219 ? -5.523 34.633 34.084 1.00 14.34 258 GLY A CA 1
ATOM 1761 C C . GLY A 1 219 ? -4.299 34.762 34.959 1.00 13.49 258 GLY A C 1
ATOM 1762 O O . GLY A 1 219 ? -4.321 35.403 36.013 1.00 13.87 258 GLY A O 1
ATOM 1763 N N . VAL A 1 220 ? -3.219 34.140 34.507 1.00 12.98 259 VAL A N 1
ATOM 1764 C CA . VAL A 1 220 ? -1.961 34.165 35.229 1.00 11.46 259 VAL A CA 1
ATOM 1765 C C . VAL A 1 220 ? -0.896 34.876 34.407 1.00 12.85 259 VAL A C 1
ATOM 1766 O O . VAL A 1 220 ? -0.784 34.672 33.196 1.00 12.28 259 VAL A O 1
ATOM 1770 N N . GLY A 1 221 ? -0.131 35.730 35.076 1.00 12.06 260 GLY A N 1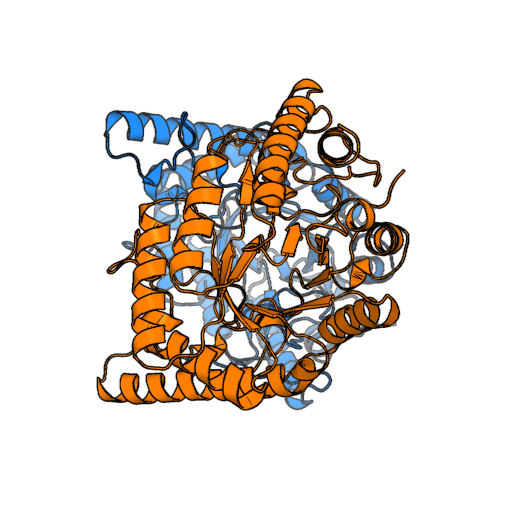
ATOM 1771 C CA . GLY A 1 221 ? 0.939 36.441 34.410 1.00 12.45 260 GLY A CA 1
ATOM 1772 C C . GLY A 1 221 ? 2.243 35.742 34.743 1.00 12.99 260 GLY A C 1
ATOM 1773 O O . GLY A 1 221 ? 2.557 35.529 35.918 1.00 12.91 260 GLY A O 1
ATOM 1774 N N . HIS A 1 222 ? 2.989 35.360 33.712 1.00 12.96 261 HIS A N 1
ATOM 1775 C CA . HIS A 1 222 ? 4.275 34.693 33.888 1.00 12.14 261 HIS A CA 1
ATOM 1776 C C . HIS A 1 222 ? 5.351 35.722 33.527 1.00 13.51 261 HIS A C 1
ATOM 1777 O O . HIS A 1 222 ? 5.584 35.984 32.345 1.00 13.46 261 HIS A O 1
ATOM 1784 N N . GLN A 1 223 ? 6.006 36.304 34.531 1.00 12.50 262 GLN A N 1
ATOM 1785 C CA . GLN A 1 223 ? 7.026 37.316 34.269 1.00 12.43 262 GLN A CA 1
ATOM 1786 C C . GLN A 1 223 ? 8.077 36.828 33.279 1.00 12.15 262 GLN A C 1
ATOM 1787 O O . GLN A 1 223 ? 8.500 37.569 32.388 1.00 10.85 262 GLN A O 1
ATOM 1793 N N . THR A 1 224 ? 8.490 35.577 33.441 1.00 12.72 263 THR A N 1
ATOM 1794 C CA . THR A 1 224 ? 9.480 34.970 32.561 1.00 11.70 263 THR A CA 1
ATOM 1795 C C . THR A 1 224 ? 10.800 35.742 32.489 1.00 13.95 263 THR A C 1
ATOM 1796 O O . THR A 1 224 ? 11.295 36.069 31.406 1.00 11.81 263 THR A O 1
ATOM 1800 N N . HIS A 1 225 ? 11.348 36.058 33.658 1.00 12.79 264 HIS A N 1
ATOM 1801 C CA . HIS A 1 225 ? 12.644 36.718 33.740 1.00 11.13 264 HIS A CA 1
ATOM 1802 C C . HIS A 1 225 ? 13.570 35.506 33.761 1.00 14.09 264 HIS A C 1
ATOM 1803 O O . HIS A 1 225 ? 13.768 34.878 34.801 1.00 13.73 264 HIS A O 1
ATOM 1810 N N . ILE A 1 226 ? 14.113 35.161 32.602 1.00 12.96 265 ILE A N 1
ATOM 1811 C CA . ILE A 1 226 ? 14.969 33.988 32.498 1.00 15.37 265 ILE A CA 1
ATOM 1812 C C . ILE A 1 226 ? 16.370 34.353 32.021 1.00 14.27 265 ILE A C 1
ATOM 1813 O O . ILE A 1 226 ? 16.723 35.528 31.973 1.00 13.98 265 ILE A O 1
ATOM 1818 N N . ASP A 1 227 ? 17.185 33.350 31.705 1.00 16.35 266 ASP A N 1
ATOM 1819 C CA . ASP A 1 227 ? 18.525 33.628 31.204 1.00 14.59 266 ASP A CA 1
ATOM 1820 C C . ASP A 1 227 ? 18.914 32.674 30.076 1.00 16.46 266 ASP A C 1
ATOM 1821 O O . ASP A 1 227 ? 18.152 31.767 29.723 1.00 15.09 266 ASP A O 1
ATOM 1826 N N . ILE A 1 228 ? 20.089 32.891 29.496 1.00 14.36 267 ILE A N 1
ATOM 1827 C CA . ILE A 1 228 ? 20.542 32.074 28.375 1.00 14.84 267 ILE A CA 1
ATOM 1828 C C . ILE A 1 228 ? 20.822 30.612 28.701 1.00 16.00 267 ILE A C 1
ATOM 1829 O O . ILE A 1 228 ? 21.094 29.814 27.801 1.00 17.58 267 ILE A O 1
ATOM 1834 N N . TYR A 1 229 ? 20.742 30.255 29.978 1.00 15.91 268 TYR A N 1
ATOM 1835 C CA . TYR A 1 229 ? 20.993 28.880 30.396 1.00 18.09 268 TYR A CA 1
ATOM 1836 C C . TYR A 1 229 ? 19.757 28.187 30.961 1.00 20.21 268 TYR A C 1
ATOM 1837 O O . TYR A 1 229 ? 19.444 27.053 30.587 1.00 19.67 268 TYR A O 1
ATOM 1846 N N . ASN A 1 230 ? 19.057 28.874 31.858 1.00 17.59 269 ASN A N 1
ATOM 1847 C CA . ASN A 1 230 ? 17.876 28.320 32.511 1.00 18.00 269 ASN A CA 1
ATOM 1848 C C . ASN A 1 230 ? 16.688 29.269 32.407 1.00 16.21 269 ASN A C 1
ATOM 1849 O O . ASN A 1 230 ? 16.865 30.467 32.220 1.00 17.66 269 ASN A O 1
ATOM 1854 N N . PRO A 1 231 ? 15.458 28.743 32.530 1.00 16.79 270 PRO A N 1
ATOM 1855 C CA . PRO A 1 231 ? 15.087 27.342 32.744 1.00 15.87 270 PRO A CA 1
ATOM 1856 C C . PRO A 1 231 ? 14.720 26.679 31.413 1.00 15.93 270 PRO A C 1
ATOM 1857 O O . PRO A 1 231 ? 14.765 27.314 30.361 1.00 14.32 270 PRO A O 1
ATOM 1861 N N . PRO A 1 232 ? 14.359 25.387 31.444 1.00 17.02 271 PRO A N 1
ATOM 1862 C CA . PRO A 1 232 ? 13.990 24.694 30.205 1.00 17.94 271 PRO A CA 1
ATOM 1863 C C . PRO A 1 232 ? 12.683 25.255 29.645 1.00 16.28 271 PRO A C 1
ATOM 1864 O O . PRO A 1 232 ? 11.745 25.527 30.397 1.00 15.99 271 PRO A O 1
ATOM 1868 N N . VAL A 1 233 ? 12.626 25.431 28.329 1.00 16.60 272 VAL A N 1
ATOM 1869 C CA . VAL A 1 233 ? 11.425 25.951 27.685 1.00 15.26 272 VAL A CA 1
ATOM 1870 C C . VAL A 1 233 ? 10.232 25.051 28.001 1.00 17.52 272 VAL A C 1
ATOM 1871 O O . VAL A 1 233 ? 9.103 25.527 28.124 1.00 14.75 272 VAL A O 1
ATOM 1875 N N . GLU A 1 234 ? 10.490 23.752 28.150 1.00 19.00 273 GLU A N 1
ATOM 1876 C CA . GLU A 1 234 ? 9.435 22.788 28.456 1.00 19.22 273 GLU A CA 1
ATOM 1877 C C . GLU A 1 234 ? 8.713 23.134 29.757 1.00 17.55 273 GLU A C 1
ATOM 1878 O O . GLU A 1 234 ? 7.496 22.975 29.856 1.00 14.92 273 GLU A O 1
ATOM 1884 N N . ARG A 1 235 ? 9.472 23.592 30.750 1.00 17.75 274 ARG A N 1
ATOM 1885 C CA . ARG A 1 235 ? 8.914 23.958 32.050 1.00 17.67 274 ARG A CA 1
ATOM 1886 C C . ARG A 1 235 ? 8.041 25.202 31.931 1.00 15.12 274 ARG A C 1
ATOM 1887 O O . ARG A 1 235 ? 7.000 25.310 32.582 1.00 15.04 274 ARG A O 1
ATOM 1895 N N . ILE A 1 236 ? 8.472 26.144 31.101 1.00 14.66 275 ILE A N 1
ATOM 1896 C CA . ILE A 1 236 ? 7.706 27.365 30.888 1.00 14.67 275 ILE A CA 1
ATOM 1897 C C . ILE A 1 236 ? 6.345 26.996 30.291 1.00 15.83 275 ILE A C 1
ATOM 1898 O O . ILE A 1 236 ? 5.304 27.469 30.751 1.00 12.74 275 ILE A O 1
ATOM 1903 N N . ILE A 1 237 ? 6.355 26.127 29.285 1.00 15.33 276 ILE A N 1
ATOM 1904 C CA . ILE A 1 237 ? 5.119 25.708 28.632 1.00 15.10 276 ILE A CA 1
ATOM 1905 C C . ILE A 1 237 ? 4.253 24.826 29.534 1.00 14.78 276 ILE A C 1
ATOM 1906 O O . ILE A 1 237 ? 3.026 24.937 29.530 1.00 14.54 276 ILE A O 1
ATOM 1911 N N . GLU A 1 238 ? 4.889 23.955 30.309 1.00 15.96 277 GLU A N 1
ATOM 1912 C CA . GLU A 1 238 ? 4.152 23.075 31.212 1.00 16.05 277 GLU A CA 1
ATOM 1913 C C . GLU A 1 238 ? 3.293 23.887 32.183 1.00 16.77 277 GLU A C 1
ATOM 1914 O O . GLU A 1 238 ? 2.139 23.548 32.439 1.00 14.89 277 GLU A O 1
ATOM 1920 N N . SER A 1 239 ? 3.866 24.962 32.715 1.00 14.35 278 SER A N 1
ATOM 1921 C CA . SER A 1 239 ? 3.159 25.834 33.653 1.00 15.74 278 SER A CA 1
ATOM 1922 C C . SER A 1 239 ? 1.956 26.495 32.979 1.00 15.18 278 SER A C 1
ATOM 1923 O O . SER A 1 239 ? 0.851 26.515 33.524 1.00 14.50 278 SER A O 1
ATOM 1926 N N . ILE A 1 240 ? 2.185 27.037 31.789 1.00 14.82 279 ILE A N 1
ATOM 1927 C CA . ILE A 1 240 ? 1.132 27.697 31.027 1.00 15.66 279 ILE A CA 1
ATOM 1928 C C . ILE A 1 240 ? -0.031 26.740 30.758 1.00 17.16 279 ILE A C 1
ATOM 1929 O O . ILE A 1 240 ? -1.194 27.097 30.946 1.00 15.99 279 ILE A O 1
ATOM 1934 N N . LYS A 1 241 ? 0.278 25.520 30.331 1.00 17.86 280 LYS A N 1
ATOM 1935 C CA . LYS A 1 241 ? -0.777 24.550 30.058 1.00 18.28 280 LYS A CA 1
ATOM 1936 C C . LYS A 1 241 ? -1.548 24.169 31.322 1.00 18.12 280 LYS A C 1
ATOM 1937 O O . LYS A 1 241 ? -2.765 23.987 31.281 1.00 17.26 280 LYS A O 1
ATOM 1943 N N . LYS A 1 242 ? -0.845 24.062 32.445 1.00 18.38 281 LYS A N 1
ATOM 1944 C CA . LYS A 1 242 ? -1.490 23.696 33.702 1.00 18.82 281 LYS A CA 1
ATOM 1945 C C . LYS A 1 242 ? -2.554 24.714 34.106 1.00 18.45 281 LYS A C 1
ATOM 1946 O O . LYS A 1 242 ? -3.667 24.345 34.487 1.00 17.34 281 LYS A O 1
ATOM 1952 N N . PHE A 1 243 ? -2.219 25.997 34.021 1.00 16.97 282 PHE A N 1
ATOM 1953 C CA . PHE A 1 243 ? -3.175 27.033 34.380 1.00 18.31 282 PHE A CA 1
ATOM 1954 C C . PHE A 1 243 ? -4.305 27.119 33.363 1.00 17.15 282 PHE A C 1
ATOM 1955 O O . PHE A 1 243 ? -5.436 27.455 33.713 1.00 16.08 282 PHE A O 1
ATOM 1963 N N . ALA A 1 244 ? -4.005 26.804 32.105 1.00 17.79 283 ALA A N 1
ATOM 1964 C CA . ALA A 1 244 ? -5.028 26.831 31.066 1.00 15.82 283 ALA A CA 1
ATOM 1965 C C . ALA A 1 244 ? -6.098 25.793 31.411 1.00 18.34 283 ALA A C 1
ATOM 1966 O O . ALA A 1 244 ? -7.261 25.933 31.030 1.00 19.84 283 ALA A O 1
ATOM 1968 N N . GLY A 1 245 ? -5.692 24.760 32.144 1.00 19.00 284 GLY A N 1
ATOM 1969 C CA . GLY A 1 245 ? -6.616 23.710 32.545 1.00 21.76 284 GLY A CA 1
ATOM 1970 C C . GLY A 1 245 ? -7.714 24.191 33.478 1.00 24.61 284 GLY A C 1
ATOM 1971 O O . GLY A 1 245 ? -8.747 23.534 33.621 1.00 24.07 284 GLY A O 1
ATOM 1972 N N . LEU A 1 246 ? -7.491 25.334 34.121 1.00 22.08 285 LEU A N 1
ATOM 1973 C CA . LEU A 1 246 ? -8.477 25.911 35.030 1.00 23.16 285 LEU A CA 1
ATOM 1974 C C . LEU A 1 246 ? -9.336 26.932 34.296 1.00 22.22 285 LEU A C 1
ATOM 1975 O O . LEU A 1 246 ? -10.172 27.605 34.903 1.00 22.74 285 LEU A O 1
ATOM 1980 N N . GLY A 1 247 ? -9.125 27.041 32.986 1.00 18.99 286 GLY A N 1
ATOM 1981 C CA . GLY A 1 247 ? -9.879 27.985 32.182 1.00 19.69 286 GLY A CA 1
ATOM 1982 C C . GLY A 1 247 ? -9.272 29.376 32.244 1.00 19.57 286 GLY A C 1
ATOM 1983 O O . GLY A 1 247 ? -9.910 30.361 31.877 1.00 21.74 286 GLY A O 1
ATOM 1984 N N . LEU A 1 248 ? -8.027 29.450 32.701 1.00 17.22 287 LEU A N 1
ATOM 1985 C CA . LEU A 1 248 ? -7.329 30.724 32.834 1.00 16.99 287 LEU A CA 1
ATOM 1986 C C . LEU A 1 248 ? -6.456 31.090 31.641 1.00 16.10 287 LEU A C 1
ATOM 1987 O O . LEU A 1 248 ? -5.818 30.232 31.031 1.00 16.06 287 LEU A O 1
ATOM 1992 N N . ASP A 1 249 ? -6.432 32.378 31.319 1.00 14.77 288 ASP A N 1
ATOM 1993 C CA . ASP A 1 249 ? -5.601 32.878 30.236 1.00 14.58 288 ASP A CA 1
ATOM 1994 C C . ASP A 1 249 ? -4.186 32.968 30.803 1.00 13.62 288 ASP A C 1
ATOM 1995 O O . ASP A 1 249 ? -3.993 32.920 32.022 1.00 15.52 288 ASP A O 1
ATOM 2000 N N . ASN A 1 250 ? -3.202 33.074 29.917 1.00 12.11 289 ASN A N 1
ATOM 2001 C CA . ASN A 1 250 ? -1.808 33.193 30.318 1.00 12.15 289 ASN A CA 1
ATOM 2002 C C . ASN A 1 250 ? -1.166 34.323 29.525 1.00 12.79 289 ASN A C 1
ATOM 2003 O O . ASN A 1 250 ? -1.417 34.473 28.326 1.00 12.11 289 ASN A O 1
ATOM 2008 N N . ILE A 1 251 ? -0.338 35.116 30.196 1.00 12.31 290 ILE A N 1
ATOM 2009 C CA . ILE A 1 251 ? 0.374 36.195 29.526 1.00 12.11 290 ILE A CA 1
ATOM 2010 C C . ILE A 1 251 ? 1.836 36.169 29.943 1.00 11.56 290 ILE A C 1
ATOM 2011 O O . ILE A 1 251 ? 2.146 35.987 31.121 1.00 11.13 290 ILE A O 1
ATOM 2016 N N . ILE A 1 252 ? 2.734 36.298 28.972 1.00 12.09 291 ILE A N 1
ATOM 2017 C CA . ILE A 1 252 ? 4.156 36.378 29.284 1.00 10.65 291 ILE A CA 1
ATOM 2018 C C . ILE A 1 252 ? 4.228 37.878 29.548 1.00 12.58 291 ILE A C 1
ATOM 2019 O O . ILE A 1 252 ? 4.107 38.686 28.623 1.00 11.84 291 ILE A O 1
ATOM 2024 N N . THR A 1 253 ? 4.405 38.246 30.813 1.00 12.22 292 THR A N 1
ATOM 2025 C CA . THR A 1 253 ? 4.382 39.651 31.204 1.00 11.63 292 THR A CA 1
ATOM 2026 C C . THR A 1 253 ? 5.643 40.502 31.263 1.00 11.83 292 THR A C 1
ATOM 2027 O O . THR A 1 253 ? 5.565 41.713 31.052 1.00 9.83 292 THR A O 1
ATOM 2031 N N . GLU A 1 254 ? 6.792 39.900 31.555 1.00 9.53 293 GLU A N 1
ATOM 2032 C CA . GLU A 1 254 ? 8.021 40.685 31.684 1.00 11.37 293 GLU A CA 1
ATOM 2033 C C . GLU A 1 254 ? 9.236 39.955 31.123 1.00 11.71 293 GLU A C 1
ATOM 2034 O O . GLU A 1 254 ? 10.293 39.907 31.752 1.00 10.28 293 GLU A O 1
ATOM 2040 N N . LEU A 1 255 ? 9.084 39.407 29.926 1.00 10.82 294 LEU A N 1
ATOM 2041 C CA . LEU A 1 255 ? 10.157 38.652 29.300 1.00 10.95 294 LEU A CA 1
ATOM 2042 C C . LEU A 1 255 ? 11.468 39.396 29.029 1.00 10.00 294 LEU A C 1
ATOM 2043 O O . LEU A 1 255 ? 11.485 40.470 28.436 1.00 10.84 294 LEU A O 1
ATOM 2048 N N . ASP A 1 256 ? 12.559 38.808 29.508 1.00 11.03 295 ASP A N 1
ATOM 2049 C CA . ASP A 1 256 ? 13.911 39.286 29.251 1.00 13.17 295 ASP A CA 1
ATOM 2050 C C . ASP A 1 256 ? 14.826 38.103 29.529 1.00 12.49 295 ASP A C 1
ATOM 2051 O O . ASP A 1 256 ? 14.417 37.137 30.183 1.00 11.76 295 ASP A O 1
ATOM 2056 N N . MET A 1 257 ? 16.043 38.149 29.002 1.00 12.49 296 MET A N 1
ATOM 2057 C CA . MET A 1 257 ? 16.954 37.025 29.151 1.00 12.90 296 MET A CA 1
ATOM 2058 C C . MET A 1 257 ? 18.366 37.457 29.514 1.00 12.46 296 MET A C 1
ATOM 2059 O O . MET A 1 257 ? 19.149 37.840 28.642 1.00 12.63 296 MET A O 1
ATOM 2064 N N . SER A 1 258 ? 18.685 37.391 30.802 1.00 12.80 297 SER A N 1
ATOM 2065 C CA . SER A 1 258 ? 20.009 37.771 31.279 1.00 12.59 297 SER A CA 1
ATOM 2066 C C . SER A 1 258 ? 21.074 36.891 30.620 1.00 12.32 297 SER A C 1
ATOM 2067 O O . SER A 1 258 ? 20.820 35.723 30.328 1.00 13.67 297 SER A O 1
ATOM 2070 N N . ILE A 1 259 ? 22.256 37.456 30.386 1.00 13.04 298 ILE A N 1
ATOM 2071 C CA . ILE A 1 259 ? 23.352 36.709 29.771 1.00 15.78 298 ILE A CA 1
ATOM 2072 C C . ILE A 1 259 ? 24.274 36.106 30.830 1.00 17.61 298 ILE A C 1
ATOM 2073 O O . ILE A 1 259 ? 25.366 35.625 30.513 1.00 18.40 298 ILE A O 1
ATOM 2078 N N . TYR A 1 260 ? 23.825 36.134 32.084 1.00 15.83 299 TYR A N 1
ATOM 2079 C CA . TYR A 1 260 ? 24.580 35.585 33.211 1.00 17.31 299 TYR A CA 1
ATOM 2080 C C . TYR A 1 260 ? 23.721 34.589 33.985 1.00 18.91 299 TYR A C 1
ATOM 2081 O O . TYR A 1 260 ? 22.526 34.819 34.183 1.00 20.35 299 TYR A O 1
ATOM 2090 N N . SER A 1 261 ? 24.331 33.496 34.439 1.00 17.59 300 SER A N 1
ATOM 2091 C CA . SER A 1 261 ? 23.610 32.490 35.217 1.00 20.72 300 SER A CA 1
ATOM 2092 C C . SER A 1 261 ? 23.329 33.051 36.611 1.00 20.41 300 SER A C 1
ATOM 2093 O O . SER A 1 261 ? 23.886 34.081 36.992 1.00 20.65 300 SER A O 1
ATOM 2096 N N . TRP A 1 262 ? 22.476 32.366 37.370 1.00 20.41 301 TRP A N 1
ATOM 2097 C CA . TRP A 1 262 ? 22.099 32.814 38.709 1.00 25.07 301 TRP A CA 1
ATOM 2098 C C . TRP A 1 262 ? 23.261 33.076 39.665 1.00 26.32 301 TRP A C 1
ATOM 2099 O O . TRP A 1 262 ? 23.236 34.038 40.431 1.00 27.21 301 TRP A O 1
ATOM 2110 N N . ASN A 1 263 ? 24.275 32.221 39.619 1.00 27.80 302 ASN A N 1
ATOM 2111 C CA . ASN A 1 263 ? 25.417 32.347 40.518 1.00 28.91 302 ASN A CA 1
ATOM 2112 C C . ASN A 1 263 ? 26.612 33.089 39.932 1.00 27.14 302 ASN A C 1
ATOM 2113 O O . ASN A 1 263 ? 27.688 33.097 40.529 1.00 29.68 302 ASN A O 1
ATOM 2118 N N . ASP A 1 264 ? 26.433 33.712 38.774 1.00 24.59 303 ASP A N 1
ATOM 2119 C CA . ASP A 1 264 ? 27.530 34.429 38.136 1.00 23.07 303 ASP A CA 1
ATOM 2120 C C . ASP A 1 264 ? 27.502 35.920 38.465 1.00 21.41 303 ASP A C 1
ATOM 2121 O O . ASP A 1 264 ? 26.463 36.571 38.357 1.00 18.99 303 ASP A O 1
ATOM 2126 N N . ARG A 1 265 ? 28.648 36.452 38.880 1.00 19.44 304 ARG A N 1
ATOM 2127 C CA . ARG A 1 265 ? 28.751 37.870 39.207 1.00 19.24 304 ARG A CA 1
ATOM 2128 C C . ARG A 1 265 ? 29.881 38.520 38.423 1.00 20.58 304 ARG A C 1
ATOM 2129 O O . ARG A 1 265 ? 30.500 39.479 38.881 1.00 19.00 304 ARG A O 1
ATOM 2137 N N . SER A 1 266 ? 30.157 37.989 37.236 1.00 19.02 305 SER A N 1
ATOM 2138 C CA . SER A 1 266 ? 31.203 38.551 36.395 1.00 19.02 305 SER A CA 1
ATOM 2139 C C . SER A 1 266 ? 30.589 39.649 35.532 1.00 17.29 305 SER A C 1
ATOM 2140 O O . SER A 1 266 ? 29.381 39.898 35.598 1.00 18.60 305 SER A O 1
ATOM 2143 N N . ASP A 1 267 ? 31.420 40.310 34.736 1.00 14.98 306 ASP A N 1
ATOM 2144 C CA . ASP A 1 267 ? 30.965 41.386 33.861 1.00 18.07 306 ASP A CA 1
ATOM 2145 C C . ASP A 1 267 ? 31.712 41.310 32.533 1.00 19.09 306 ASP A C 1
ATOM 2146 O O . ASP A 1 267 ? 32.937 41.411 32.496 1.00 18.28 306 ASP A O 1
ATOM 2151 N N . TYR A 1 268 ? 30.976 41.120 31.442 1.00 19.66 307 TYR A N 1
ATOM 2152 C CA . TYR A 1 268 ? 31.599 41.052 30.125 1.00 18.92 307 TYR A CA 1
ATOM 2153 C C . TYR A 1 268 ? 32.045 42.438 29.679 1.00 21.71 307 TYR A C 1
ATOM 2154 O O . TYR A 1 268 ? 32.843 42.575 28.752 1.00 20.22 307 TYR A O 1
ATOM 2163 N N . GLY A 1 269 ? 31.516 43.462 30.343 1.00 22.74 308 GLY A N 1
ATOM 2164 C CA . GLY A 1 269 ? 31.867 44.829 30.004 1.00 25.06 308 GLY A CA 1
ATOM 2165 C C . GLY A 1 269 ? 31.404 45.228 28.617 1.00 28.93 308 GLY A C 1
ATOM 2166 O O . GLY A 1 269 ? 30.382 44.747 28.125 1.00 26.92 308 GLY A O 1
ATOM 2167 N N . ASP A 1 270 ? 32.155 46.119 27.982 1.00 32.18 309 ASP A N 1
ATOM 2168 C CA . ASP A 1 270 ? 31.811 46.571 26.641 1.00 39.39 309 ASP A CA 1
ATOM 2169 C C . ASP A 1 270 ? 31.541 45.353 25.766 1.00 41.18 309 ASP A C 1
ATOM 2170 O O . ASP A 1 270 ? 30.444 45.182 25.228 1.00 44.99 309 ASP A O 1
ATOM 2175 N N . SER A 1 271 ? 32.560 44.507 25.667 1.00 39.45 310 SER A N 1
ATOM 2176 C CA . SER A 1 271 ? 32.550 43.281 24.880 1.00 39.87 310 SER A CA 1
ATOM 2177 C C . SER A 1 271 ? 31.239 42.507 24.734 1.00 36.73 310 SER A C 1
ATOM 2178 O O . SER A 1 271 ? 30.284 42.972 24.103 1.00 38.17 310 SER A O 1
ATOM 2181 N N . ILE A 1 272 ? 31.232 41.320 25.332 1.00 32.64 311 ILE A N 1
ATOM 2182 C CA . ILE A 1 272 ? 30.135 40.355 25.296 1.00 25.18 311 ILE A CA 1
ATOM 2183 C C . ILE A 1 272 ? 30.500 39.409 24.159 1.00 22.25 311 ILE A C 1
ATOM 2184 O O . ILE A 1 272 ? 30.433 39.774 22.985 1.00 20.13 311 ILE A O 1
ATOM 2189 N N . PRO A 1 273 ? 30.916 38.182 24.498 1.00 21.99 312 PRO A N 1
ATOM 2190 C CA . PRO A 1 273 ? 31.303 37.168 23.512 1.00 19.90 312 PRO A CA 1
ATOM 2191 C C . PRO A 1 273 ? 30.230 36.908 22.457 1.00 21.47 312 PRO A C 1
ATOM 2192 O O . PRO A 1 273 ? 29.033 36.954 22.743 1.00 19.77 312 PRO A O 1
ATOM 2196 N N . ASP A 1 274 ? 30.667 36.632 21.233 1.00 20.84 313 ASP A N 1
ATOM 2197 C CA . ASP A 1 274 ? 29.736 36.357 20.146 1.00 21.08 313 ASP A CA 1
ATOM 2198 C C . ASP A 1 274 ? 28.847 35.165 20.455 1.00 20.29 313 ASP A C 1
ATOM 2199 O O . ASP A 1 274 ? 27.643 35.203 20.204 1.00 21.67 313 ASP A O 1
ATOM 2204 N N . TYR A 1 275 ? 29.434 34.108 21.006 1.00 20.50 314 TYR A N 1
ATOM 2205 C CA . TYR A 1 275 ? 28.659 32.909 21.304 1.00 21.16 314 TYR A CA 1
ATOM 2206 C C . TYR A 1 275 ? 27.544 33.171 22.308 1.00 20.80 314 TYR A C 1
ATOM 2207 O O . TYR A 1 275 ? 26.509 32.504 22.278 1.00 22.61 314 TYR A O 1
ATOM 2216 N N . ILE A 1 276 ? 27.754 34.144 23.190 1.00 19.42 315 ILE A N 1
ATOM 2217 C CA . ILE A 1 276 ? 26.752 34.496 24.190 1.00 17.24 315 ILE A CA 1
ATOM 2218 C C . ILE A 1 276 ? 25.511 35.087 23.505 1.00 15.63 315 ILE A C 1
ATOM 2219 O O . ILE A 1 276 ? 24.383 34.713 23.822 1.00 18.25 315 ILE A O 1
ATOM 2224 N N . LEU A 1 277 ? 25.723 36.011 22.571 1.00 13.96 316 LEU A N 1
ATOM 2225 C CA . LEU A 1 277 ? 24.614 36.624 21.844 1.00 17.96 316 LEU A CA 1
ATOM 2226 C C . LEU A 1 277 ? 23.949 35.614 20.910 1.00 19.25 316 LEU A C 1
ATOM 2227 O O . LEU A 1 277 ? 22.746 35.684 20.647 1.00 17.29 316 LEU A O 1
ATOM 2232 N N . THR A 1 278 ? 24.736 34.670 20.410 1.00 18.36 317 THR A N 1
ATOM 2233 C CA . THR A 1 278 ? 24.204 33.645 19.525 1.00 18.21 317 THR A CA 1
ATOM 2234 C C . THR A 1 278 ? 23.395 32.650 20.347 1.00 18.06 317 THR A C 1
ATOM 2235 O O . THR A 1 278 ? 22.339 32.188 19.911 1.00 18.16 317 THR A O 1
ATOM 2239 N N . LEU A 1 279 ? 23.886 32.331 21.542 1.00 17.53 318 LEU A N 1
ATOM 2240 C CA . LEU A 1 279 ? 23.191 31.405 22.424 1.00 17.43 318 LEU A CA 1
ATOM 2241 C C . LEU A 1 279 ? 21.867 32.041 22.829 1.00 16.23 318 LEU A C 1
ATOM 2242 O O . LEU A 1 279 ? 20.841 31.366 22.899 1.00 17.34 318 LEU A O 1
ATOM 2247 N N . GLN A 1 280 ? 21.902 33.343 23.090 1.00 15.43 319 GLN A N 1
ATOM 2248 C CA . GLN A 1 280 ? 20.702 34.085 23.463 1.00 15.91 319 GLN A CA 1
ATOM 2249 C C . GLN A 1 280 ? 19.672 33.967 22.340 1.00 15.76 319 GLN A C 1
ATOM 2250 O O . GLN A 1 280 ? 18.481 33.768 22.586 1.00 14.46 319 GLN A O 1
ATOM 2256 N N . ALA A 1 281 ? 20.141 34.090 21.105 1.00 15.45 320 ALA A N 1
ATOM 2257 C CA . ALA A 1 281 ? 19.261 33.991 19.945 1.00 16.83 320 ALA A CA 1
ATOM 2258 C C . ALA A 1 281 ? 18.629 32.602 19.864 1.00 15.00 320 ALA A C 1
ATOM 2259 O O . ALA A 1 281 ? 17.432 32.470 19.606 1.00 14.94 320 ALA A O 1
ATOM 2261 N N . LYS A 1 282 ? 19.431 31.567 20.084 1.00 15.54 321 LYS A N 1
ATOM 2262 C CA . LYS A 1 282 ? 18.924 30.200 20.034 1.00 17.37 321 LYS A CA 1
ATOM 2263 C C . LYS A 1 282 ? 17.868 29.973 21.110 1.00 18.03 321 LYS A C 1
ATOM 2264 O O . LYS A 1 282 ? 16.847 29.324 20.864 1.00 16.19 321 LYS A O 1
ATOM 2270 N N . ARG A 1 283 ? 18.113 30.514 22.301 1.00 15.39 322 ARG A N 1
ATOM 2271 C CA . ARG A 1 283 ? 17.173 30.381 23.412 1.00 14.33 322 ARG A CA 1
ATOM 2272 C C . ARG A 1 283 ? 15.858 31.089 23.081 1.00 13.71 322 ARG A C 1
ATOM 2273 O O . ARG A 1 283 ? 14.768 30.537 23.276 1.00 16.28 322 ARG A O 1
ATOM 2281 N N . TYR A 1 284 ? 15.962 32.313 22.580 1.00 13.71 323 TYR A N 1
ATOM 2282 C CA . TYR A 1 284 ? 14.776 33.075 22.216 1.00 14.04 323 TYR A CA 1
ATOM 2283 C C . TYR A 1 284 ? 13.991 32.381 21.105 1.00 16.72 323 TYR A C 1
ATOM 2284 O O . TYR A 1 284 ? 12.764 32.349 21.145 1.00 13.19 323 TYR A O 1
ATOM 2293 N N . GLN A 1 285 ? 14.692 31.820 20.121 1.00 15.54 324 GLN A N 1
ATOM 2294 C CA . GLN A 1 285 ? 14.011 31.137 19.021 1.00 16.77 324 GLN A CA 1
ATOM 2295 C C . GLN A 1 285 ? 13.260 29.925 19.550 1.00 15.49 324 GLN A C 1
ATOM 2296 O O . GLN A 1 285 ? 12.108 29.686 19.184 1.00 16.06 324 GLN A O 1
ATOM 2302 N N . GLU A 1 286 ? 13.922 29.158 20.414 1.00 14.53 325 GLU A N 1
ATOM 2303 C CA . GLU A 1 286 ? 13.322 27.974 21.011 1.00 15.05 325 GLU A CA 1
ATOM 2304 C C . GLU A 1 286 ? 12.084 28.367 21.817 1.00 16.19 325 GLU A C 1
ATOM 2305 O O . GLU A 1 286 ? 11.041 27.709 21.739 1.00 15.09 325 GLU A O 1
ATOM 2311 N N . LEU A 1 287 ? 12.196 29.447 22.586 1.00 14.52 326 LEU A N 1
ATOM 2312 C CA . LEU A 1 287 ? 11.071 29.915 23.388 1.00 13.99 326 LEU A CA 1
ATOM 2313 C C . LEU A 1 287 ? 9.893 30.325 22.509 1.00 12.99 326 LEU A C 1
ATOM 2314 O O . LEU A 1 287 ? 8.762 29.890 22.735 1.00 12.32 326 LEU A O 1
ATOM 2319 N N . PHE A 1 288 ? 10.146 31.154 21.502 1.00 13.16 327 PHE A N 1
ATOM 2320 C CA . PHE A 1 288 ? 9.046 31.591 20.650 1.00 14.97 327 PHE A CA 1
ATOM 2321 C C . PHE A 1 288 ? 8.445 30.494 19.781 1.00 15.01 327 PHE A C 1
ATOM 2322 O O . PHE A 1 288 ? 7.260 30.544 19.451 1.00 13.29 327 PHE A O 1
ATOM 2330 N N . ASP A 1 289 ? 9.240 29.497 19.412 1.00 15.07 328 ASP A N 1
ATOM 2331 C CA . ASP A 1 289 ? 8.688 28.402 18.625 1.00 16.80 328 ASP A CA 1
ATOM 2332 C C . ASP A 1 289 ? 7.641 27.706 19.493 1.00 15.80 328 ASP A C 1
ATOM 2333 O O . ASP A 1 289 ? 6.583 27.298 19.012 1.00 15.08 328 ASP A O 1
ATOM 2338 N N . ALA A 1 290 ? 7.937 27.588 20.783 1.00 14.46 329 ALA A N 1
ATOM 2339 C CA . ALA A 1 290 ? 7.020 26.944 21.712 1.00 15.85 329 ALA A CA 1
ATOM 2340 C C . ALA A 1 290 ? 5.816 27.837 22.014 1.00 13.38 329 ALA A C 1
ATOM 2341 O O . ALA A 1 290 ? 4.680 27.360 22.063 1.00 13.91 329 ALA A O 1
ATOM 2343 N N . LEU A 1 291 ? 6.051 29.133 22.208 1.00 12.07 330 LEU A N 1
ATOM 2344 C CA . LEU A 1 291 ? 4.943 30.040 22.494 1.00 12.53 330 LEU A CA 1
ATOM 2345 C C . LEU A 1 291 ? 3.968 30.075 21.317 1.00 12.48 330 LEU A C 1
ATOM 2346 O O . LEU A 1 291 ? 2.754 30.121 21.511 1.00 13.41 330 LEU A O 1
ATOM 2351 N N . LYS A 1 292 ? 4.493 30.038 20.097 1.00 12.48 331 LYS A N 1
ATOM 2352 C CA . LYS A 1 292 ? 3.624 30.060 18.926 1.00 14.13 331 LYS A CA 1
ATOM 2353 C C . LYS A 1 292 ? 2.703 28.839 18.911 1.00 12.55 331 LYS A C 1
ATOM 2354 O O . LYS A 1 292 ? 1.555 28.922 18.466 1.00 12.36 331 LYS A O 1
ATOM 2360 N N . GLU A 1 293 ? 3.205 27.717 19.419 1.00 13.39 332 GLU A N 1
ATOM 2361 C CA . GLU A 1 293 ? 2.431 26.480 19.480 1.00 16.80 332 GLU A CA 1
ATOM 2362 C C . GLU A 1 293 ? 1.400 26.510 20.612 1.00 16.54 332 GLU A C 1
ATOM 2363 O O . GLU A 1 293 ? 0.641 25.558 20.797 1.00 14.73 332 GLU A O 1
ATOM 2369 N N . ASN A 1 294 ? 1.371 27.607 21.362 1.00 15.16 333 ASN A N 1
ATOM 2370 C CA . ASN A 1 294 ? 0.433 27.751 22.470 1.00 15.43 333 ASN A CA 1
ATOM 2371 C C . ASN A 1 294 ? -0.305 29.085 22.422 1.00 14.34 333 ASN A C 1
ATOM 2372 O O . ASN A 1 294 ? -0.771 29.587 23.447 1.00 14.00 333 ASN A O 1
ATOM 2377 N N . LYS A 1 295 ? -0.428 29.645 21.224 1.00 12.36 334 LYS A N 1
ATOM 2378 C CA . LYS A 1 295 ? -1.091 30.932 21.043 1.00 11.92 334 LYS A CA 1
ATOM 2379 C C . LYS A 1 295 ? -2.540 30.987 21.534 1.00 13.59 334 LYS A C 1
ATOM 2380 O O . LYS A 1 295 ? -3.021 32.048 21.933 1.00 13.28 334 LYS A O 1
ATOM 2386 N N . ASP A 1 296 ? -3.240 29.855 21.504 1.00 12.68 335 ASP A N 1
ATOM 2387 C CA . ASP A 1 296 ? -4.633 29.846 21.934 1.00 14.76 335 ASP A CA 1
ATOM 2388 C C . ASP A 1 296 ? -4.825 29.895 23.449 1.00 14.39 335 ASP A C 1
ATOM 2389 O O . ASP A 1 296 ? -5.956 30.009 23.930 1.00 14.30 335 ASP A O 1
ATOM 2394 N N . ILE A 1 297 ? -3.729 29.800 24.198 1.00 14.30 336 ILE A N 1
ATOM 2395 C CA . ILE A 1 297 ? -3.797 29.880 25.652 1.00 13.45 336 ILE A CA 1
ATOM 2396 C C . ILE A 1 297 ? -2.852 30.957 26.184 1.00 14.36 336 ILE A C 1
ATOM 2397 O O . ILE A 1 297 ? -2.684 31.102 27.392 1.00 14.19 336 ILE A O 1
ATOM 2402 N N . VAL A 1 298 ? -2.239 31.708 25.268 1.00 12.60 337 VAL A N 1
ATOM 2403 C CA . VAL A 1 298 ? -1.335 32.806 25.617 1.00 13.63 337 VAL A CA 1
ATOM 2404 C C . VAL A 1 298 ? -1.823 34.015 24.820 1.00 13.00 337 VAL A C 1
ATOM 2405 O O . VAL A 1 298 ? -1.594 34.104 23.614 1.00 14.18 337 VAL A O 1
ATOM 2409 N N . SER A 1 299 ? -2.491 34.947 25.494 1.00 11.25 338 SER A N 1
ATOM 2410 C CA . SER A 1 299 ? -3.057 36.104 24.810 1.00 12.73 338 SER A CA 1
ATOM 2411 C C . SER A 1 299 ? -2.096 37.221 24.441 1.00 13.02 338 SER A C 1
ATOM 2412 O O . SER A 1 299 ? -2.428 38.065 23.616 1.00 10.87 338 SER A O 1
ATOM 2415 N N . ALA A 1 300 ? -0.911 37.234 25.041 1.00 13.33 339 ALA A N 1
ATOM 2416 C CA . ALA A 1 300 ? 0.053 38.284 24.742 1.00 13.81 339 ALA A CA 1
ATOM 2417 C C . ALA A 1 300 ? 1.438 37.939 25.270 1.00 13.07 339 ALA A C 1
ATOM 2418 O O . ALA A 1 300 ? 1.578 37.186 26.233 1.00 12.10 339 ALA A O 1
ATOM 2420 N N . VAL A 1 301 ? 2.459 38.496 24.626 1.00 12.84 340 VAL A N 1
ATOM 2421 C CA . VAL A 1 301 ? 3.845 38.282 25.036 1.00 12.48 340 VAL A CA 1
ATOM 2422 C C . VAL A 1 301 ? 4.458 39.670 25.173 1.00 10.51 340 VAL A C 1
ATOM 2423 O O . VAL A 1 301 ? 4.600 40.401 24.188 1.00 11.45 340 VAL A O 1
ATOM 2427 N N . VAL A 1 302 ? 4.809 40.026 26.404 1.00 10.28 341 VAL A N 1
ATOM 2428 C CA . VAL A 1 302 ? 5.367 41.337 26.710 1.00 10.69 341 VAL A CA 1
ATOM 2429 C C . VAL A 1 302 ? 6.803 41.248 27.218 1.00 10.34 341 VAL A C 1
ATOM 2430 O O . VAL A 1 302 ? 7.098 40.473 28.128 1.00 13.53 341 VAL A O 1
ATOM 2434 N N . PHE A 1 303 ? 7.685 42.045 26.619 1.00 11.33 342 PHE A N 1
ATOM 2435 C CA . PHE A 1 303 ? 9.098 42.103 27.001 1.00 10.10 342 PHE A CA 1
ATOM 2436 C C . PHE A 1 303 ? 9.259 43.162 28.084 1.00 11.92 342 PHE A C 1
ATOM 2437 O O . PHE A 1 303 ? 8.531 44.154 28.091 1.00 11.52 342 PHE A O 1
ATOM 2445 N N . TRP A 1 304 ? 10.212 42.969 28.993 1.00 11.09 343 TRP A N 1
ATOM 2446 C CA . TRP A 1 304 ? 10.424 43.970 30.028 1.00 11.95 343 TRP A CA 1
ATOM 2447 C C . TRP A 1 304 ? 11.407 45.008 29.490 1.00 12.85 343 TRP A C 1
ATOM 2448 O O . TRP A 1 304 ? 12.526 45.166 29.988 1.00 11.92 343 TRP A O 1
ATOM 2459 N N . GLY A 1 305 ? 10.972 45.708 28.450 1.00 14.14 344 GLY A N 1
ATOM 2460 C CA . GLY A 1 305 ? 11.802 46.719 27.829 1.00 12.15 344 GLY A CA 1
ATOM 2461 C C . GLY A 1 305 ? 11.915 46.452 26.341 1.00 13.31 344 GLY A C 1
ATOM 2462 O O . GLY A 1 305 ? 11.216 45.595 25.805 1.00 13.97 344 GLY A O 1
ATOM 2463 N N . ILE A 1 306 ? 12.801 47.174 25.667 1.00 12.60 345 ILE A N 1
ATOM 2464 C CA . ILE A 1 306 ? 12.964 46.987 24.234 1.00 13.55 345 ILE A CA 1
ATOM 2465 C C . ILE A 1 306 ? 14.428 47.093 23.810 1.00 14.81 345 ILE A C 1
ATOM 2466 O O . ILE A 1 306 ? 14.849 46.455 22.844 1.00 13.97 345 ILE A O 1
ATOM 2471 N N . SER A 1 307 ? 15.204 47.874 24.555 1.00 14.46 346 SER A N 1
ATOM 2472 C CA . SER A 1 307 ? 16.623 48.064 24.252 1.00 16.47 346 SER A CA 1
ATOM 2473 C C . SER A 1 307 ? 17.516 47.787 25.458 1.00 14.68 346 SER A C 1
ATOM 2474 O O . SER A 1 307 ? 17.171 48.130 26.589 1.00 13.60 346 SER A O 1
ATOM 2477 N N . ASP A 1 308 ? 18.672 47.174 25.208 1.00 12.48 347 ASP A N 1
ATOM 2478 C CA . ASP A 1 308 ? 19.612 46.861 26.274 1.00 13.34 347 ASP A CA 1
ATOM 2479 C C . ASP A 1 308 ? 20.101 48.120 26.982 1.00 15.33 347 ASP A C 1
ATOM 2480 O O . ASP A 1 308 ? 20.699 48.042 28.054 1.00 15.70 347 ASP A O 1
ATOM 2485 N N . LYS A 1 309 ? 19.858 49.278 26.376 1.00 12.91 348 LYS A N 1
ATOM 2486 C CA . LYS A 1 309 ? 20.268 50.540 26.981 1.00 15.39 348 LYS A CA 1
ATOM 2487 C C . LYS A 1 309 ? 19.477 50.780 28.267 1.00 16.14 348 LYS A C 1
ATOM 2488 O O . LYS A 1 309 ? 19.966 51.422 29.199 1.00 14.48 348 LYS A O 1
ATOM 2494 N N . TYR A 1 310 ? 18.257 50.249 28.310 1.00 14.12 349 TYR A N 1
ATOM 2495 C CA . TYR A 1 310 ? 17.383 50.415 29.466 1.00 15.72 349 TYR A CA 1
ATOM 2496 C C . TYR A 1 310 ? 16.870 49.085 30.011 1.00 15.89 349 TYR A C 1
ATOM 2497 O O . TYR A 1 310 ? 15.899 48.526 29.499 1.00 15.83 349 TYR A O 1
ATOM 2506 N N . SER A 1 311 ? 17.522 48.580 31.053 1.00 13.89 350 SER A N 1
ATOM 2507 C CA . SER A 1 311 ? 17.111 47.325 31.670 1.00 12.52 350 SER A CA 1
ATOM 2508 C C . SER A 1 311 ? 17.573 47.235 33.116 1.00 14.98 350 SER A C 1
ATOM 2509 O O . SER A 1 311 ? 18.719 47.558 33.437 1.00 16.33 350 SER A O 1
ATOM 2512 N N . TRP A 1 312 ? 16.673 46.787 33.985 1.00 14.87 351 TRP A N 1
ATOM 2513 C CA . TRP A 1 312 ? 16.974 46.632 35.400 1.00 15.40 351 TRP A CA 1
ATOM 2514 C C . TRP A 1 312 ? 18.108 45.635 35.606 1.00 16.22 351 TRP A C 1
ATOM 2515 O O . TRP A 1 312 ? 18.811 45.678 36.617 1.00 15.14 351 TRP A O 1
ATOM 2526 N N . LEU A 1 313 ? 18.282 44.736 34.643 1.00 15.15 352 LEU A N 1
ATOM 2527 C CA . LEU A 1 313 ? 19.324 43.720 34.737 1.00 15.25 352 LEU A CA 1
ATOM 2528 C C . LEU A 1 313 ? 20.738 44.285 34.613 1.00 15.56 352 LEU A C 1
ATOM 2529 O O . LEU A 1 313 ? 21.713 43.585 34.886 1.00 14.53 352 LEU A O 1
ATOM 2534 N N . ASN A 1 314 ? 20.856 45.544 34.203 1.00 14.55 353 ASN A N 1
ATOM 2535 C CA . ASN A 1 314 ? 22.170 46.171 34.106 1.00 15.67 353 ASN A CA 1
ATOM 2536 C C . ASN A 1 314 ? 22.584 46.684 35.486 1.00 17.07 353 ASN A C 1
ATOM 2537 O O . ASN A 1 314 ? 23.719 47.122 35.687 1.00 16.18 353 ASN A O 1
ATOM 2542 N N . GLY A 1 315 ? 21.659 46.619 36.437 1.00 17.00 354 GLY A N 1
ATOM 2543 C CA . GLY A 1 315 ? 21.950 47.087 37.782 1.00 17.64 354 GLY A CA 1
ATOM 2544 C C . GLY A 1 315 ? 21.630 46.074 38.866 1.00 19.04 354 GLY A C 1
ATOM 2545 O O . GLY A 1 315 ? 22.067 46.220 40.008 1.00 20.01 354 GLY A O 1
ATOM 2546 N N . PHE A 1 316 ? 20.867 45.044 38.518 1.00 19.08 355 PHE A N 1
ATOM 2547 C CA . PHE A 1 316 ? 20.504 44.011 39.481 1.00 19.72 355 PHE A CA 1
ATOM 2548 C C . PHE A 1 316 ? 20.856 42.626 38.950 1.00 20.04 355 PHE A C 1
ATOM 2549 O O . PHE A 1 316 ? 20.548 42.296 37.805 1.00 18.91 355 PHE A O 1
ATOM 2557 N N . PRO A 1 317 ? 21.477 41.784 39.791 1.00 20.07 356 PRO A N 1
ATOM 2558 C CA . PRO A 1 317 ? 21.846 42.047 41.187 1.00 19.45 356 PRO A CA 1
ATOM 2559 C C . PRO A 1 317 ? 23.011 43.022 41.381 1.00 19.59 356 PRO A C 1
ATOM 2560 O O . PRO A 1 317 ? 23.199 43.563 42.472 1.00 20.01 356 PRO A O 1
ATOM 2564 N N . VAL A 1 318 ? 23.787 43.246 40.326 1.00 17.67 357 VAL A N 1
ATOM 2565 C CA . VAL A 1 318 ? 24.925 44.155 40.400 1.00 18.19 357 VAL A CA 1
ATOM 2566 C C . VAL A 1 318 ? 25.020 45.043 39.167 1.00 18.48 357 VAL A C 1
ATOM 2567 O O . VAL A 1 318 ? 24.385 44.774 38.147 1.00 17.50 357 VAL A O 1
ATOM 2571 N N . LYS A 1 319 ? 25.810 46.108 39.265 1.00 17.79 358 LYS A N 1
ATOM 2572 C CA . LYS A 1 319 ? 25.984 47.016 38.141 1.00 18.54 358 LYS A CA 1
ATOM 2573 C C . LYS A 1 319 ? 27.003 46.420 37.179 1.00 17.78 358 LY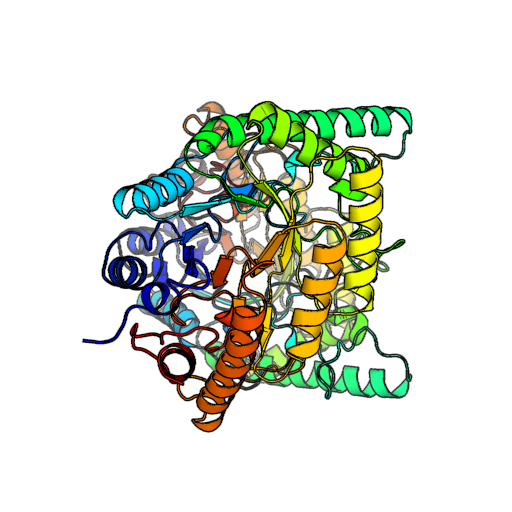S A C 1
ATOM 2574 O O . LYS A 1 319 ? 28.179 46.271 37.514 1.00 17.17 358 LYS A O 1
ATOM 2580 N N . ARG A 1 320 ? 26.542 46.075 35.984 1.00 16.92 359 ARG A N 1
ATOM 2581 C CA . ARG A 1 320 ? 27.408 45.486 34.974 1.00 16.16 359 ARG A CA 1
ATOM 2582 C C . ARG A 1 320 ? 26.726 45.586 33.622 1.00 16.56 359 ARG A C 1
ATOM 2583 O O . ARG A 1 320 ? 25.590 46.057 33.519 1.00 17.65 359 ARG A O 1
ATOM 2591 N N . THR A 1 321 ? 27.419 45.143 32.583 1.00 14.90 360 THR A N 1
ATOM 2592 C CA . THR A 1 321 ? 26.853 45.196 31.248 1.00 16.65 360 THR A CA 1
ATOM 2593 C C . THR A 1 321 ? 26.080 43.926 30.928 1.00 16.87 360 THR A C 1
ATOM 2594 O O . THR A 1 321 ? 26.670 42.884 30.656 1.00 18.12 360 THR A O 1
ATOM 2598 N N . ASN A 1 322 ? 24.754 44.007 30.984 1.00 16.91 361 ASN A N 1
ATOM 2599 C CA . ASN A 1 322 ? 23.923 42.859 30.640 1.00 16.61 361 ASN A CA 1
ATOM 2600 C C . ASN A 1 322 ? 23.434 43.166 29.219 1.00 14.55 361 ASN A C 1
ATOM 2601 O O . ASN A 1 322 ? 23.760 44.215 28.668 1.00 14.93 361 ASN A O 1
ATOM 2606 N N . ALA A 1 323 ? 22.670 42.258 28.620 1.00 15.46 362 ALA A N 1
ATOM 2607 C CA . ALA A 1 323 ? 22.152 42.455 27.260 1.00 15.88 362 ALA A CA 1
ATOM 2608 C C . ALA A 1 323 ? 20.991 41.480 27.133 1.00 14.12 362 ALA A C 1
ATOM 2609 O O . ALA A 1 323 ? 21.028 40.546 26.337 1.00 15.08 362 ALA A O 1
ATOM 2611 N N . PRO A 1 324 ? 19.921 41.713 27.906 1.00 14.93 363 PRO A N 1
ATOM 2612 C CA . PRO A 1 324 ? 18.719 40.878 27.950 1.00 14.11 363 PRO A CA 1
ATOM 2613 C C . PRO A 1 324 ? 17.639 40.994 26.882 1.00 13.24 363 PRO A C 1
ATOM 2614 O O . PRO A 1 324 ? 16.761 40.135 26.823 1.00 12.51 363 PRO A O 1
ATOM 2618 N N . LEU A 1 325 ? 17.698 42.017 26.038 1.00 12.90 364 LEU A N 1
ATOM 2619 C CA . LEU A 1 325 ? 16.636 42.222 25.054 1.00 14.54 364 LEU A CA 1
ATOM 2620 C C . LEU A 1 325 ? 16.979 41.987 23.575 1.00 14.48 364 LEU A C 1
ATOM 2621 O O . LEU A 1 325 ? 18.020 41.412 23.255 1.00 14.57 364 LEU A O 1
ATOM 2626 N N . LEU A 1 326 ? 16.095 42.427 22.681 1.00 13.61 365 LEU A N 1
ATOM 2627 C CA . LEU A 1 326 ? 16.282 42.214 21.243 1.00 15.10 365 LEU A CA 1
ATOM 2628 C C . LEU A 1 326 ? 17.033 43.303 20.478 1.00 15.50 365 LEU A C 1
ATOM 2629 O O . LEU A 1 326 ? 17.496 43.066 19.364 1.00 16.28 365 LEU A O 1
ATOM 2634 N N . PHE A 1 327 ? 17.137 44.493 21.057 1.00 13.78 366 PHE A N 1
ATOM 2635 C CA . PHE A 1 327 ? 17.849 45.596 20.413 1.00 14.92 366 PHE A CA 1
ATOM 2636 C C . PHE A 1 327 ? 18.994 46.020 21.322 1.00 15.81 366 PHE A C 1
ATOM 2637 O O . PHE A 1 327 ? 18.838 46.040 22.546 1.00 16.35 366 PHE A O 1
ATOM 2645 N N . ASP A 1 328 ? 20.142 46.351 20.736 1.00 14.84 367 ASP A N 1
ATOM 2646 C CA . ASP A 1 328 ? 21.293 46.745 21.540 1.00 15.47 367 ASP A CA 1
ATOM 2647 C C . ASP A 1 328 ? 21.228 48.186 22.035 1.00 15.77 367 ASP A C 1
ATOM 2648 O O . ASP A 1 328 ? 20.214 48.871 21.876 1.00 16.01 367 ASP A O 1
ATOM 2653 N N . ARG A 1 329 ? 22.323 48.641 22.633 1.00 16.50 368 ARG A N 1
ATOM 2654 C CA . ARG A 1 329 ? 22.388 49.986 23.186 1.00 17.86 368 ARG A CA 1
ATOM 2655 C C . ARG A 1 329 ? 22.312 51.111 22.157 1.00 19.15 368 ARG A C 1
ATOM 2656 O O . ARG A 1 329 ? 22.130 52.273 22.519 1.00 20.29 368 ARG A O 1
ATOM 2664 N N . ASN A 1 330 ? 22.432 50.766 20.878 1.00 19.42 369 ASN A N 1
ATOM 2665 C CA . ASN A 1 330 ? 22.344 51.754 19.808 1.00 20.27 369 ASN A CA 1
ATOM 2666 C C . ASN A 1 330 ? 21.015 51.579 19.072 1.00 21.11 369 ASN A C 1
ATOM 2667 O O . ASN A 1 330 ? 20.804 52.139 17.996 1.00 21.45 369 ASN A O 1
ATOM 2672 N N . PHE A 1 331 ? 20.126 50.793 19.672 1.00 20.56 370 PHE A N 1
ATOM 2673 C CA . PHE A 1 331 ? 18.807 50.508 19.116 1.00 19.54 370 PHE A CA 1
ATOM 2674 C C . PHE A 1 331 ? 18.860 49.706 17.817 1.00 19.50 370 PHE A C 1
ATOM 2675 O O . PHE A 1 331 ? 17.953 49.792 16.987 1.00 18.72 370 PHE A O 1
ATOM 2683 N N . MET A 1 332 ? 19.923 48.926 17.649 1.00 19.56 371 MET A N 1
ATOM 2684 C CA . MET A 1 332 ? 20.085 48.092 16.462 1.00 20.31 371 MET A CA 1
ATOM 2685 C C . MET A 1 332 ? 19.690 46.655 16.792 1.00 16.48 371 MET A C 1
ATOM 2686 O O . MET A 1 332 ? 19.894 46.186 17.911 1.00 16.70 371 MET A O 1
ATOM 2691 N N . PRO A 1 333 ? 19.113 45.937 15.818 1.00 16.93 372 PRO A N 1
ATOM 2692 C CA . PRO A 1 333 ? 18.700 44.550 16.043 1.00 16.64 372 PRO A CA 1
ATOM 2693 C C . PRO A 1 333 ? 19.858 43.607 16.360 1.00 19.42 372 PRO A C 1
ATOM 2694 O O . PRO A 1 333 ? 20.899 43.637 15.703 1.00 18.87 372 PRO A O 1
ATOM 2698 N N . LYS A 1 334 ? 19.664 42.778 17.380 1.00 16.34 373 LYS A N 1
ATOM 2699 C CA . LYS A 1 334 ? 20.665 41.807 17.802 1.00 17.91 373 LYS A CA 1
ATOM 2700 C C . LYS A 1 334 ? 20.348 40.462 17.156 1.00 16.85 373 LYS A C 1
ATOM 2701 O O . LYS A 1 334 ? 19.312 40.309 16.505 1.00 16.20 373 LYS A O 1
ATOM 2707 N N . PRO A 1 335 ? 21.242 39.471 17.313 1.00 17.96 374 PRO A N 1
ATOM 2708 C CA . PRO A 1 335 ? 20.983 38.158 16.720 1.00 17.66 374 PRO A CA 1
ATOM 2709 C C . PRO A 1 335 ? 19.630 37.592 17.156 1.00 18.11 374 PRO A C 1
ATOM 2710 O O . PRO A 1 335 ? 18.927 36.970 16.361 1.00 15.01 374 PRO A O 1
ATOM 2714 N N . ALA A 1 336 ? 19.265 37.819 18.416 1.00 16.77 375 ALA A N 1
ATOM 2715 C CA . ALA A 1 336 ? 17.995 37.318 18.935 1.00 16.91 375 ALA A CA 1
ATOM 2716 C C . ALA A 1 336 ? 16.794 37.888 18.179 1.00 15.14 375 ALA A C 1
ATOM 2717 O O . ALA A 1 336 ? 15.766 37.221 18.047 1.00 15.72 375 ALA A O 1
ATOM 2719 N N . PHE A 1 337 ? 16.913 39.123 17.698 1.00 15.07 376 PHE A N 1
ATOM 2720 C CA . PHE A 1 337 ? 15.823 39.736 16.944 1.00 14.07 376 PHE A CA 1
ATOM 2721 C C . PHE A 1 337 ? 15.607 38.951 15.648 1.00 16.13 376 PHE A C 1
ATOM 2722 O O . PHE A 1 337 ? 14.489 38.538 15.335 1.00 13.70 376 PHE A O 1
ATOM 2730 N N . TRP A 1 338 ? 16.686 38.751 14.898 1.00 15.59 377 TRP A N 1
ATOM 2731 C CA . TRP A 1 338 ? 16.608 38.019 13.640 1.00 16.74 377 TRP A CA 1
ATOM 2732 C C . TRP A 1 338 ? 16.182 36.571 13.840 1.00 17.22 377 TRP A C 1
ATOM 2733 O O . TRP A 1 338 ? 15.454 36.012 13.017 1.00 18.30 377 TRP A O 1
ATOM 2744 N N . ALA A 1 339 ? 16.622 35.971 14.942 1.00 16.36 378 ALA A N 1
ATOM 2745 C CA . ALA A 1 339 ? 16.288 34.584 15.238 1.00 17.26 378 ALA A CA 1
ATOM 2746 C C . ALA A 1 339 ? 14.787 34.329 15.398 1.00 17.35 378 ALA A C 1
ATOM 2747 O O . ALA A 1 339 ? 14.319 33.224 15.128 1.00 16.57 378 ALA A O 1
ATOM 2749 N N . ILE A 1 340 ? 14.026 35.325 15.847 1.00 18.03 379 ILE A N 1
ATOM 2750 C CA . ILE A 1 340 ? 12.595 35.098 16.005 1.00 18.41 379 ILE A CA 1
ATOM 2751 C C . ILE A 1 340 ? 11.735 35.706 14.897 1.00 18.09 379 ILE A C 1
ATOM 2752 O O . ILE A 1 340 ? 10.606 35.271 14.694 1.00 20.37 379 ILE A O 1
ATOM 2757 N N . VAL A 1 341 ? 12.249 36.700 14.176 1.00 20.13 380 VAL A N 1
ATOM 2758 C CA . VAL A 1 341 ? 11.460 37.293 13.092 1.00 20.28 380 VAL A CA 1
ATOM 2759 C C . VAL A 1 341 ? 11.761 36.577 11.777 1.00 21.77 380 VAL A C 1
ATOM 2760 O O . VAL A 1 341 ? 10.952 36.586 10.851 1.00 20.47 380 VAL A O 1
ATOM 2764 N N . ASP A 1 342 ? 12.931 35.952 11.706 1.00 21.05 381 ASP A N 1
ATOM 2765 C CA . ASP A 1 342 ? 13.334 35.213 10.516 1.00 25.58 381 ASP A CA 1
ATOM 2766 C C . ASP A 1 342 ? 14.261 34.073 10.955 1.00 27.93 381 ASP A C 1
ATOM 2767 O O . ASP A 1 342 ? 15.457 34.093 10.683 1.00 28.53 381 ASP A O 1
ATOM 2772 N N . PRO A 1 343 ? 13.709 33.066 11.653 1.00 31.58 382 PRO A N 1
ATOM 2773 C CA . PRO A 1 343 ? 14.476 31.914 12.142 1.00 35.07 382 PRO A CA 1
ATOM 2774 C C . PRO A 1 343 ? 14.866 30.922 11.063 1.00 36.47 382 PRO A C 1
ATOM 2775 O O . PRO A 1 343 ? 14.370 31.050 9.923 1.00 36.24 382 PRO A O 1
ATOM 2779 N N . ILE B 1 5 ? 24.262 88.178 49.415 1.00 26.26 44 ILE B N 1
ATOM 2780 C CA . ILE B 1 5 ? 24.203 86.918 50.212 1.00 25.81 44 ILE B CA 1
ATOM 2781 C C . ILE B 1 5 ? 25.612 86.480 50.612 1.00 24.52 44 ILE B C 1
ATOM 2782 O O . ILE B 1 5 ? 26.455 86.206 49.758 1.00 24.73 44 ILE B O 1
ATOM 2787 N N . PRO B 1 6 ? 25.884 86.418 51.924 1.00 22.71 45 PRO B N 1
ATOM 2788 C CA . PRO B 1 6 ? 27.194 86.016 52.446 1.00 21.32 45 PRO B CA 1
ATOM 2789 C C . PRO B 1 6 ? 27.517 84.558 52.131 1.00 21.03 45 PRO B C 1
ATOM 2790 O O . PRO B 1 6 ? 26.619 83.763 51.857 1.00 18.77 45 PRO B O 1
ATOM 2794 N N . SER B 1 7 ? 28.800 84.215 52.167 1.00 18.53 46 SER B N 1
ATOM 2795 C CA . SER B 1 7 ? 29.231 82.843 51.923 1.00 18.10 46 SER B CA 1
ATOM 2796 C C . SER B 1 7 ? 29.124 82.050 53.224 1.00 16.47 46 SER B C 1
ATOM 2797 O O . SER B 1 7 ? 29.689 82.441 54.243 1.00 15.41 46 SER B O 1
ATOM 2800 N N . LEU B 1 8 ? 28.401 80.935 53.184 1.00 16.49 47 LEU B N 1
ATOM 2801 C CA . LEU B 1 8 ? 28.225 80.093 54.364 1.00 16.00 47 LEU B CA 1
ATOM 2802 C C . LEU B 1 8 ? 29.560 79.691 55.000 1.00 16.02 47 LEU B C 1
ATOM 2803 O O . LEU B 1 8 ? 29.800 79.969 56.174 1.00 16.30 47 LEU B O 1
ATOM 2808 N N . ALA B 1 9 ? 30.433 79.046 54.232 1.00 16.24 48 ALA B N 1
ATOM 2809 C CA . ALA B 1 9 ? 31.728 78.617 54.766 1.00 16.56 48 ALA B CA 1
ATOM 2810 C C . ALA B 1 9 ? 32.543 79.786 55.327 1.00 17.73 48 ALA B C 1
ATOM 2811 O O . ALA B 1 9 ? 33.165 79.671 56.385 1.00 16.11 48 ALA B O 1
ATOM 2813 N N . GLU B 1 10 ? 32.543 80.907 54.611 1.00 16.61 49 GLU B N 1
ATOM 2814 C CA . GLU B 1 10 ? 33.278 82.096 55.042 1.00 17.30 49 GLU B CA 1
ATOM 2815 C C . GLU B 1 10 ? 32.782 82.544 56.414 1.00 15.00 49 GLU B C 1
ATOM 2816 O O . GLU B 1 10 ? 33.570 82.920 57.281 1.00 14.88 49 GLU B O 1
ATOM 2822 N N . ALA B 1 11 ? 31.468 82.494 56.605 1.00 14.70 50 ALA B N 1
ATOM 2823 C CA . ALA B 1 11 ? 30.856 82.891 57.865 1.00 15.79 50 ALA B CA 1
ATOM 2824 C C . ALA B 1 11 ? 31.387 82.084 59.045 1.00 16.76 50 ALA B C 1
ATOM 2825 O O . ALA B 1 11 ? 31.458 82.589 60.167 1.00 17.67 50 ALA B O 1
ATOM 2827 N N . PHE B 1 12 ? 31.762 80.833 58.792 1.00 14.93 51 PHE B N 1
ATOM 2828 C CA . PHE B 1 12 ? 32.267 79.963 59.846 1.00 15.60 51 PHE B CA 1
ATOM 2829 C C . PHE B 1 12 ? 33.763 79.695 59.776 1.00 15.30 51 PHE B C 1
ATOM 2830 O O . PHE B 1 12 ? 34.246 78.743 60.382 1.00 15.31 51 PHE B O 1
ATOM 2838 N N . ARG B 1 13 ? 34.497 80.540 59.058 1.00 16.05 52 ARG B N 1
ATOM 2839 C CA . ARG B 1 13 ? 35.939 80.352 58.915 1.00 18.59 52 ARG B CA 1
ATOM 2840 C C . ARG B 1 13 ? 36.706 80.274 60.234 1.00 21.21 52 ARG B C 1
ATOM 2841 O O . ARG B 1 13 ? 37.745 79.616 60.311 1.00 22.40 52 ARG B O 1
ATOM 2849 N N . ASP B 1 14 ? 36.203 80.935 61.273 1.00 20.12 53 ASP B N 1
ATOM 2850 C CA . ASP B 1 14 ? 36.878 80.914 62.570 1.00 21.92 53 ASP B CA 1
ATOM 2851 C C . ASP B 1 14 ? 36.409 79.773 63.469 1.00 20.58 53 ASP B C 1
ATOM 2852 O O . ASP B 1 14 ? 36.790 79.703 64.637 1.00 21.65 53 ASP B O 1
ATOM 2857 N N . TYR B 1 15 ? 35.602 78.870 62.923 1.00 17.58 54 TYR B N 1
ATOM 2858 C CA . TYR B 1 15 ? 35.079 77.759 63.712 1.00 15.11 54 TYR B CA 1
ATOM 2859 C C . TYR B 1 15 ? 35.392 76.387 63.126 1.00 15.52 54 TYR B C 1
ATOM 2860 O O . TYR B 1 15 ? 35.969 75.533 63.799 1.00 17.37 54 TYR B O 1
ATOM 2869 N N . PHE B 1 16 ? 35.001 76.176 61.875 1.00 14.71 55 PHE B N 1
ATOM 2870 C CA . PHE B 1 16 ? 35.243 74.908 61.203 1.00 15.34 55 PHE B CA 1
ATOM 2871 C C . PHE B 1 16 ? 34.793 74.945 59.758 1.00 16.31 55 PHE B C 1
ATOM 2872 O O . PHE B 1 16 ? 33.929 75.738 59.380 1.00 14.87 55 PHE B O 1
ATOM 2880 N N . PRO B 1 17 ? 35.394 74.100 58.916 1.00 14.53 56 PRO B N 1
ATOM 2881 C CA . PRO B 1 17 ? 34.944 74.132 57.527 1.00 14.03 56 PRO B CA 1
ATOM 2882 C C . PRO B 1 17 ? 33.496 73.651 57.477 1.00 13.19 56 PRO B C 1
ATOM 2883 O O . PRO B 1 17 ? 33.035 72.954 58.386 1.00 12.12 56 PRO B O 1
ATOM 2887 N N . ILE B 1 18 ? 32.781 74.057 56.436 1.00 13.28 57 ILE B N 1
ATOM 2888 C CA . ILE B 1 18 ? 31.391 73.657 56.250 1.00 14.43 57 ILE B CA 1
ATOM 2889 C C . ILE B 1 18 ? 31.351 72.868 54.950 1.00 13.28 57 ILE B C 1
ATOM 2890 O O . ILE B 1 18 ? 31.735 73.380 53.899 1.00 13.52 57 ILE B O 1
ATOM 2895 N N . GLY B 1 19 ? 30.890 71.624 55.018 1.00 10.89 58 GLY B N 1
ATOM 2896 C CA . GLY B 1 19 ? 30.850 70.808 53.820 1.00 11.06 58 GLY B CA 1
ATOM 2897 C C . GLY B 1 19 ? 29.458 70.418 53.374 1.00 12.29 58 GLY B C 1
ATOM 2898 O O . GLY B 1 19 ? 28.465 70.755 54.022 1.00 12.28 58 GLY B O 1
ATOM 2899 N N . ALA B 1 20 ? 29.392 69.716 52.248 1.00 11.69 59 ALA B N 1
ATOM 2900 C CA . ALA B 1 20 ? 28.124 69.255 51.710 1.00 13.39 59 ALA B CA 1
ATOM 2901 C C . ALA B 1 20 ? 28.311 68.013 50.843 1.00 12.71 59 ALA B C 1
ATOM 2902 O O . ALA B 1 20 ? 29.342 67.850 50.178 1.00 12.34 59 ALA B O 1
ATOM 2904 N N . ALA B 1 21 ? 27.319 67.129 50.876 1.00 12.16 60 ALA B N 1
ATOM 2905 C CA . ALA B 1 21 ? 27.338 65.919 50.064 1.00 13.02 60 ALA B CA 1
ATOM 2906 C C . ALA B 1 21 ? 27.054 66.375 48.636 1.00 13.64 60 ALA B C 1
ATOM 2907 O O . ALA B 1 21 ? 26.363 67.378 48.427 1.00 13.34 60 ALA B O 1
ATOM 2909 N N . ILE B 1 22 ? 27.570 65.638 47.658 1.00 12.67 61 ILE B N 1
ATOM 2910 C CA . ILE B 1 22 ? 27.374 66.006 46.262 1.00 11.54 61 ILE B CA 1
ATOM 2911 C C . ILE B 1 22 ? 27.354 64.788 45.336 1.00 13.41 61 ILE B C 1
ATOM 2912 O O . ILE B 1 22 ? 27.886 63.725 45.668 1.00 12.57 61 ILE B O 1
ATOM 2917 N N . GLU B 1 23 ? 26.716 64.955 44.181 1.00 14.08 62 GLU B N 1
ATOM 2918 C CA . GLU B 1 23 ? 26.643 63.912 43.157 1.00 14.67 62 GLU B CA 1
ATOM 2919 C C . GLU B 1 23 ? 27.469 64.435 41.982 1.00 14.82 62 GLU B C 1
ATOM 2920 O O . GLU B 1 23 ? 27.592 65.645 41.798 1.00 14.34 62 GLU B O 1
ATOM 2926 N N . PRO B 1 24 ? 28.046 63.533 41.171 1.00 14.86 63 PRO B N 1
ATOM 2927 C CA . PRO B 1 24 ? 28.856 63.973 40.029 1.00 14.90 63 PRO B CA 1
ATOM 2928 C C . PRO B 1 24 ? 28.160 64.943 39.069 1.00 15.65 63 PRO B C 1
ATOM 2929 O O . PRO B 1 24 ? 28.790 65.859 38.540 1.00 16.84 63 PRO B O 1
ATOM 2933 N N . GLY B 1 25 ? 26.861 64.755 38.862 1.00 17.14 64 GLY B N 1
ATOM 2934 C CA . GLY B 1 25 ? 26.125 65.635 37.972 1.00 17.76 64 GLY B CA 1
ATOM 2935 C C . GLY B 1 25 ? 25.935 67.044 38.512 1.00 19.03 64 GLY B C 1
ATOM 2936 O O . GLY B 1 25 ? 25.495 67.938 37.787 1.00 18.81 64 GLY B O 1
ATOM 2937 N N . TYR B 1 26 ? 26.266 67.255 39.782 1.00 16.02 65 TYR B N 1
ATOM 2938 C CA . TYR B 1 26 ? 26.106 68.576 40.383 1.00 16.45 65 TYR B CA 1
ATOM 2939 C C . TYR B 1 26 ? 27.378 69.417 40.289 1.00 15.30 65 TYR B C 1
ATOM 2940 O O . TYR B 1 26 ? 27.419 70.526 40.819 1.00 15.93 65 TYR B O 1
ATOM 2949 N N . THR B 1 27 ? 28.409 68.901 39.619 1.00 16.13 66 THR B N 1
ATOM 2950 C CA . THR B 1 27 ? 29.673 69.632 39.503 1.00 17.67 66 THR B CA 1
ATOM 2951 C C . THR B 1 27 ? 29.734 70.643 38.361 1.00 21.27 66 THR B C 1
ATOM 2952 O O . THR B 1 27 ? 30.800 71.184 38.067 1.00 19.73 66 THR B O 1
ATOM 2956 N N . THR B 1 28 ? 28.601 70.882 37.708 1.00 20.28 67 THR B N 1
ATOM 2957 C CA . THR B 1 28 ? 28.533 71.867 36.632 1.00 21.54 67 THR B CA 1
ATOM 2958 C C . THR B 1 28 ? 27.190 72.573 36.730 1.00 23.04 67 THR B C 1
ATOM 2959 O O . THR B 1 28 ? 26.295 72.120 37.446 1.00 20.95 67 THR B O 1
ATOM 2963 N N . GLY B 1 29 ? 27.054 73.690 36.025 1.00 23.73 68 GLY B N 1
ATOM 2964 C CA . GLY B 1 29 ? 25.800 74.420 36.046 1.00 23.05 68 GLY B CA 1
ATOM 2965 C C . GLY B 1 29 ? 25.583 75.287 37.271 1.00 23.32 68 GLY B C 1
ATOM 2966 O O . GLY B 1 29 ? 26.495 75.516 38.064 1.00 24.98 68 GLY B O 1
ATOM 2967 N N . GLN B 1 30 ? 24.353 75.765 37.426 1.00 22.41 69 GLN B N 1
ATOM 2968 C CA . GLN B 1 30 ? 23.988 76.628 38.541 1.00 22.10 69 GLN B CA 1
ATOM 2969 C C . GLN B 1 30 ? 24.206 75.986 39.915 1.00 19.87 69 GLN B C 1
ATOM 2970 O O . GLN B 1 30 ? 24.711 76.634 40.830 1.00 17.71 69 GLN B O 1
ATOM 2976 N N . ILE B 1 31 ? 23.827 74.720 40.061 1.00 18.18 70 ILE B N 1
ATOM 2977 C CA . ILE B 1 31 ? 23.995 74.033 41.338 1.00 17.33 70 ILE B CA 1
ATOM 2978 C C . ILE B 1 31 ? 25.469 74.036 41.746 1.00 16.16 70 ILE B C 1
ATOM 2979 O O . ILE B 1 31 ? 25.798 74.217 42.920 1.00 14.54 70 ILE B O 1
ATOM 2984 N N . ALA B 1 32 ? 26.360 73.865 40.773 1.00 15.65 71 ALA B N 1
ATOM 2985 C CA . ALA B 1 32 ? 27.791 73.864 41.061 1.00 16.15 71 ALA B CA 1
ATOM 2986 C C . ALA B 1 32 ? 28.232 75.213 41.633 1.00 17.97 71 ALA B C 1
ATOM 2987 O O . ALA B 1 32 ? 29.101 75.273 42.505 1.00 15.56 71 ALA B O 1
ATOM 2989 N N . GLU B 1 33 ? 27.627 76.294 41.145 1.00 17.39 72 GLU B N 1
ATOM 2990 C CA . GLU B 1 33 ? 27.963 77.636 41.612 1.00 17.96 72 GLU B CA 1
ATOM 2991 C C . GLU B 1 33 ? 27.601 77.827 43.082 1.00 16.63 72 GLU B C 1
ATOM 2992 O O . GLU B 1 33 ? 28.312 78.507 43.824 1.00 15.26 72 GLU B O 1
ATOM 2998 N N . LEU B 1 34 ? 26.491 77.223 43.495 1.00 15.10 73 LEU B N 1
ATOM 2999 C CA . LEU B 1 34 ? 26.038 77.314 44.880 1.00 14.90 73 LEU B CA 1
ATOM 3000 C C . LEU B 1 34 ? 27.068 76.617 45.770 1.00 14.68 73 LEU B C 1
ATOM 3001 O O . LEU B 1 34 ? 27.439 77.127 46.831 1.00 13.73 73 LEU B O 1
ATOM 3006 N N . TYR B 1 35 ? 27.521 75.443 45.334 1.00 12.34 74 TYR B N 1
ATOM 3007 C CA . TYR B 1 35 ? 28.529 74.689 46.077 1.00 13.89 74 TYR B CA 1
ATOM 3008 C C . TYR B 1 35 ? 29.813 75.512 46.222 1.00 12.79 74 TYR B C 1
ATOM 3009 O O . TYR B 1 35 ? 30.338 75.682 47.322 1.00 13.29 74 TYR B O 1
ATOM 3018 N N . LYS B 1 36 ? 30.316 76.021 45.101 1.00 13.89 75 LYS B N 1
ATOM 3019 C CA . LYS B 1 36 ? 31.550 76.807 45.107 1.00 15.37 75 LYS B CA 1
ATOM 3020 C C . LYS B 1 36 ? 31.497 78.017 46.035 1.00 15.33 75 LYS B C 1
ATOM 3021 O O . LYS B 1 36 ? 32.461 78.317 46.739 1.00 15.60 75 LYS B O 1
ATOM 3027 N N . LYS B 1 37 ? 30.367 78.705 46.055 1.00 15.79 76 LYS B N 1
ATOM 3028 C CA . LYS B 1 37 ? 30.241 79.875 46.906 1.00 15.52 76 LYS B CA 1
ATOM 3029 C C . LYS B 1 37 ? 30.125 79.582 48.397 1.00 14.30 76 LYS B C 1
ATOM 3030 O O . LYS B 1 37 ? 30.733 80.273 49.216 1.00 15.28 76 LYS B O 1
ATOM 3036 N N . HIS B 1 38 ? 29.374 78.540 48.744 1.00 15.29 77 HIS B N 1
ATOM 3037 C CA . HIS B 1 38 ? 29.098 78.236 50.146 1.00 13.83 77 HIS B CA 1
ATOM 3038 C C . HIS B 1 38 ? 29.827 77.159 50.945 1.00 14.22 77 HIS B C 1
ATOM 3039 O O . HIS B 1 38 ? 29.819 77.216 52.174 1.00 13.49 77 HIS B O 1
ATOM 3046 N N . VAL B 1 39 ? 30.442 76.179 50.294 1.00 13.93 78 VAL B N 1
ATOM 3047 C CA . VAL B 1 39 ? 31.126 75.138 51.059 1.00 14.01 78 VAL B CA 1
ATOM 3048 C C . VAL B 1 39 ? 32.593 74.971 50.684 1.00 15.67 78 VAL B C 1
ATOM 3049 O O . VAL B 1 39 ? 32.975 75.186 49.534 1.00 15.51 78 VAL B O 1
ATOM 3053 N N . ASN B 1 40 ? 33.413 74.607 51.668 1.00 13.50 79 ASN B N 1
ATOM 3054 C CA . ASN B 1 40 ? 34.840 74.394 51.436 1.00 13.95 79 ASN B CA 1
ATOM 3055 C C . ASN B 1 40 ? 35.237 72.945 51.728 1.00 15.73 79 ASN B C 1
ATOM 3056 O O . ASN B 1 40 ? 36.403 72.639 51.978 1.00 14.45 79 ASN B O 1
ATOM 3061 N N . MET B 1 41 ? 34.253 72.052 51.674 1.00 13.76 80 MET B N 1
ATOM 3062 C CA . MET B 1 41 ? 34.479 70.633 51.921 1.00 12.78 80 MET B CA 1
ATOM 3063 C C . MET B 1 41 ? 33.379 69.851 51.209 1.00 12.84 80 MET B C 1
ATOM 3064 O O . MET B 1 41 ? 32.228 70.287 51.167 1.00 13.55 80 MET B O 1
ATOM 3069 N N . LEU B 1 42 ? 33.735 68.707 50.634 1.00 12.98 81 LEU B N 1
ATOM 3070 C CA . LEU B 1 42 ? 32.766 67.888 49.916 1.00 13.01 81 LEU B CA 1
ATOM 3071 C C . LEU B 1 42 ? 32.883 66.420 50.273 1.00 13.35 81 LEU B C 1
ATOM 3072 O O . LEU B 1 42 ? 33.946 65.947 50.678 1.00 12.97 81 LEU B O 1
ATOM 3077 N N . VAL B 1 43 ? 31.771 65.709 50.116 1.00 12.59 82 VAL B N 1
ATOM 3078 C CA . VAL B 1 43 ? 31.716 64.276 50.359 1.00 11.35 82 VAL B CA 1
ATOM 3079 C C . VAL B 1 43 ? 30.797 63.713 49.279 1.00 12.21 82 VAL B C 1
ATOM 3080 O O . VAL B 1 43 ? 29.833 64.363 48.880 1.00 12.08 82 VAL B O 1
ATOM 3084 N N . ALA B 1 44 ? 31.107 62.520 48.787 1.00 13.06 83 ALA B N 1
ATOM 3085 C CA . ALA B 1 44 ? 30.289 61.903 47.749 1.00 14.41 83 ALA B CA 1
ATOM 3086 C C . ALA B 1 44 ? 29.039 61.302 48.377 1.00 13.89 83 ALA B C 1
ATOM 3087 O O . ALA B 1 44 ? 29.133 60.461 49.269 1.00 13.62 83 ALA B O 1
ATOM 3089 N N . GLU B 1 45 ? 27.869 61.742 47.922 1.00 12.49 84 GLU B N 1
ATOM 3090 C CA . GLU B 1 45 ? 26.616 61.218 48.456 1.00 12.53 84 GLU B CA 1
ATOM 3091 C C . GLU B 1 45 ? 26.463 59.724 48.163 1.00 13.76 84 GLU B C 1
ATOM 3092 O O . GLU B 1 45 ? 25.975 58.968 49.005 1.00 12.70 84 GLU B O 1
ATOM 3098 N N . ASN B 1 46 ? 26.896 59.305 46.976 1.00 12.71 85 ASN B N 1
ATOM 3099 C CA . ASN B 1 46 ? 26.775 57.906 46.559 1.00 13.59 85 ASN B CA 1
ATOM 3100 C C . ASN B 1 46 ? 27.938 57.351 45.738 1.00 14.21 85 ASN B C 1
ATOM 3101 O O . ASN B 1 46 ? 28.201 56.148 45.768 1.00 13.21 85 ASN B O 1
ATOM 3106 N N . ALA B 1 47 ? 28.620 58.226 45.004 1.00 15.94 86 ALA B N 1
ATOM 3107 C CA . ALA B 1 47 ? 29.706 57.826 44.107 1.00 15.87 86 ALA B CA 1
ATOM 3108 C C . ALA B 1 47 ? 30.912 57.086 44.681 1.00 17.01 86 ALA B C 1
ATOM 3109 O O . ALA B 1 47 ? 31.691 56.497 43.924 1.00 16.27 86 ALA B O 1
ATOM 3111 N N . MET B 1 48 ? 31.087 57.105 45.997 1.00 14.79 87 MET B N 1
ATOM 3112 C CA . MET B 1 48 ? 32.229 56.412 46.576 1.00 13.69 87 MET B CA 1
ATOM 3113 C C . MET B 1 48 ? 31.868 55.229 47.464 1.00 13.29 87 MET B C 1
ATOM 3114 O O . MET B 1 48 ? 32.695 54.748 48.234 1.00 12.57 87 MET B O 1
ATOM 3119 N N . LYS B 1 49 ? 30.629 54.757 47.349 1.00 12.08 88 LYS B N 1
ATOM 3120 C CA . LYS B 1 49 ? 30.196 53.589 48.114 1.00 14.89 88 LYS B CA 1
ATOM 3121 C C . LYS B 1 49 ? 30.683 52.352 47.352 1.00 15.57 88 LYS B C 1
ATOM 3122 O O . LYS B 1 49 ? 30.961 52.425 46.153 1.00 15.52 88 LYS B O 1
ATOM 3128 N N . PRO B 1 50 ? 30.803 51.205 48.037 1.00 13.76 89 PRO B N 1
ATOM 3129 C CA . PRO B 1 50 ? 31.272 49.970 47.395 1.00 16.21 89 PRO B CA 1
ATOM 3130 C C . PRO B 1 50 ? 30.557 49.571 46.107 1.00 17.37 89 PRO B C 1
ATOM 3131 O O . PRO B 1 50 ? 31.197 49.149 45.145 1.00 15.44 89 PRO B O 1
ATOM 3135 N N . ALA B 1 51 ? 29.235 49.702 46.088 1.00 16.61 90 ALA B N 1
ATOM 3136 C CA . ALA B 1 51 ? 28.457 49.332 44.909 1.00 19.83 90 ALA B CA 1
ATOM 3137 C C . ALA B 1 51 ? 28.830 50.165 43.688 1.00 19.41 90 ALA B C 1
ATOM 3138 O O . ALA B 1 51 ? 28.613 49.744 42.552 1.00 21.12 90 ALA B O 1
ATOM 3140 N N . SER B 1 52 ? 29.396 51.344 43.919 1.00 17.50 91 SER B N 1
ATOM 3141 C CA . SER B 1 52 ? 29.791 52.213 42.818 1.00 19.14 91 SER B CA 1
ATOM 3142 C C . SER B 1 52 ? 31.244 52.015 42.387 1.00 17.69 91 SER B C 1
ATOM 3143 O O . SER B 1 52 ? 31.552 52.054 41.195 1.00 16.91 91 SER B O 1
ATOM 3146 N N . LEU B 1 53 ? 32.132 51.786 43.350 1.00 15.53 92 LEU B N 1
ATOM 3147 C CA . LEU B 1 53 ? 33.550 51.627 43.034 1.00 14.14 92 LEU B CA 1
ATOM 3148 C C . LEU B 1 53 ? 33.984 50.248 42.534 1.00 14.53 92 LEU B C 1
ATOM 3149 O O . LEU B 1 53 ? 34.859 50.153 41.671 1.00 16.36 92 LEU B O 1
ATOM 3154 N N . GLN B 1 54 ? 33.404 49.183 43.079 1.00 15.10 93 GLN B N 1
ATOM 3155 C CA . GLN B 1 54 ? 33.741 47.836 42.622 1.00 15.14 93 GLN B CA 1
ATOM 3156 C C . GLN B 1 54 ? 32.469 46.984 42.514 1.00 16.37 93 GLN B C 1
ATOM 3157 O O . GLN B 1 54 ? 32.291 46.006 43.246 1.00 14.75 93 GLN B O 1
ATOM 3163 N N . PRO B 1 55 ? 31.575 47.345 41.574 1.00 17.06 94 PRO B N 1
ATOM 3164 C CA . PRO B 1 55 ? 30.304 46.647 41.336 1.00 17.96 94 PRO B CA 1
ATOM 3165 C C . PRO B 1 55 ? 30.455 45.140 41.135 1.00 16.79 94 PRO B C 1
ATOM 3166 O O . PRO B 1 55 ? 29.590 44.368 41.541 1.00 19.59 94 PRO B O 1
ATOM 3170 N N . THR B 1 56 ? 31.540 44.730 40.483 1.00 16.40 95 THR B N 1
ATOM 3171 C CA . THR B 1 56 ? 31.849 43.312 40.298 1.00 15.02 95 THR B CA 1
ATOM 3172 C C . THR B 1 56 ? 33.336 43.205 40.615 1.00 14.02 95 THR B C 1
ATOM 3173 O O . THR B 1 56 ? 34.097 44.131 40.342 1.00 15.76 95 THR B O 1
ATOM 3177 N N . GLU B 1 57 ? 33.742 42.087 41.204 1.00 15.86 96 GLU B N 1
ATOM 3178 C CA . GLU B 1 57 ? 35.130 41.887 41.605 1.00 17.96 96 GLU B CA 1
ATOM 3179 C C . GLU B 1 57 ? 36.181 42.100 40.517 1.00 19.27 96 GLU B C 1
ATOM 3180 O O . GLU B 1 57 ? 36.128 41.485 39.449 1.00 17.87 96 GLU B O 1
ATOM 3186 N N . GLY B 1 58 ? 37.135 42.983 40.809 1.00 15.44 97 GLY B N 1
ATOM 3187 C CA . GLY B 1 58 ? 38.207 43.278 39.876 1.00 16.96 97 GLY B CA 1
ATOM 3188 C C . GLY B 1 58 ? 37.863 44.307 38.813 1.00 18.13 97 GLY B C 1
ATOM 3189 O O . GLY B 1 58 ? 38.729 44.717 38.038 1.00 18.88 97 GLY B O 1
ATOM 3190 N N . ASN B 1 59 ? 36.603 44.731 38.776 1.00 15.89 98 ASN B N 1
ATOM 3191 C CA . ASN B 1 59 ? 36.152 45.706 37.787 1.00 17.36 98 ASN B CA 1
ATOM 3192 C C . ASN B 1 59 ? 35.786 47.032 38.447 1.00 17.34 98 ASN B C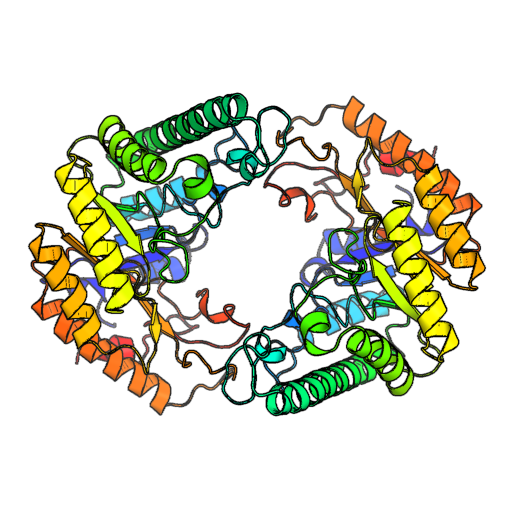 1
ATOM 3193 O O . ASN B 1 59 ? 34.610 47.322 38.680 1.00 19.18 98 ASN B O 1
ATOM 3198 N N . PHE B 1 60 ? 36.800 47.841 38.738 1.00 18.84 99 PHE B N 1
ATOM 3199 C CA . PHE B 1 60 ? 36.581 49.126 39.388 1.00 19.20 99 PHE B CA 1
ATOM 3200 C C . PHE B 1 60 ? 36.081 50.210 38.444 1.00 20.45 99 PHE B C 1
ATOM 3201 O O . PHE B 1 60 ? 36.370 50.194 37.248 1.00 19.80 99 PHE B O 1
ATOM 3209 N N . GLN B 1 61 ? 35.315 51.141 39.003 1.00 20.40 100 GLN B N 1
ATOM 3210 C CA . GLN B 1 61 ? 34.766 52.276 38.268 1.00 20.22 100 GLN B CA 1
ATOM 3211 C C . GLN B 1 61 ? 35.176 53.529 39.037 1.00 20.80 100 GLN B C 1
ATOM 3212 O O . GLN B 1 61 ? 34.673 53.788 40.130 1.00 23.00 100 GLN B O 1
ATOM 3218 N N . TRP B 1 62 ? 36.085 54.307 38.459 1.00 17.20 101 TRP B N 1
ATOM 3219 C CA . TRP B 1 62 ? 36.595 55.506 39.119 1.00 16.52 101 TRP B CA 1
ATOM 3220 C C . TRP B 1 62 ? 36.067 56.831 38.580 1.00 15.39 101 TRP B C 1
ATOM 3221 O O . TRP B 1 62 ? 36.204 57.866 39.234 1.00 16.57 101 TRP B O 1
ATOM 3232 N N . ALA B 1 63 ? 35.467 56.800 37.394 1.00 15.94 102 ALA B N 1
ATOM 3233 C CA . ALA B 1 63 ? 34.977 58.014 36.740 1.00 16.79 102 ALA B CA 1
ATOM 3234 C C . ALA B 1 63 ? 34.198 59.016 37.596 1.00 16.46 102 ALA B C 1
ATOM 3235 O O . ALA B 1 63 ? 34.613 60.171 37.732 1.00 16.07 102 ALA B O 1
ATOM 3237 N N . ASP B 1 64 ? 33.072 58.595 38.163 1.00 15.42 103 ASP B N 1
ATOM 3238 C CA . ASP B 1 64 ? 32.273 59.513 38.971 1.00 16.79 103 ASP B CA 1
ATOM 3239 C C . ASP B 1 64 ? 33.016 60.003 40.206 1.00 14.98 103 ASP B C 1
ATOM 3240 O O . ASP B 1 64 ? 32.958 61.188 40.540 1.00 16.58 103 ASP B O 1
ATOM 3245 N N . ALA B 1 65 ? 33.713 59.094 40.882 1.00 15.32 104 ALA B N 1
ATOM 3246 C CA . ALA B 1 65 ? 34.466 59.453 42.077 1.00 16.07 104 ALA B CA 1
ATOM 3247 C C . ALA B 1 65 ? 35.571 60.454 41.728 1.00 16.50 104 ALA B C 1
ATOM 3248 O O . ALA B 1 65 ? 35.753 61.455 42.421 1.00 15.86 104 ALA B O 1
ATOM 3250 N N . ASP B 1 66 ? 36.307 60.177 40.653 1.00 16.32 105 ASP B N 1
ATOM 3251 C CA . ASP B 1 66 ? 37.383 61.060 40.202 1.00 15.83 105 ASP B CA 1
ATOM 3252 C C . ASP B 1 66 ? 36.842 62.451 39.883 1.00 15.19 105 ASP B C 1
ATOM 3253 O O . ASP B 1 66 ? 37.487 63.460 40.171 1.00 16.16 105 ASP B O 1
ATOM 3258 N N . ARG B 1 67 ? 35.661 62.498 39.276 1.00 14.36 106 ARG B N 1
ATOM 3259 C CA . ARG B 1 67 ? 35.041 63.766 38.908 1.00 16.02 106 ARG B CA 1
ATOM 3260 C C . ARG B 1 67 ? 34.800 64.654 40.128 1.00 17.03 106 ARG B C 1
ATOM 3261 O O . ARG B 1 67 ? 35.057 65.856 40.093 1.00 14.87 106 ARG B O 1
ATOM 3269 N N . ILE B 1 68 ? 34.300 64.062 41.207 1.00 15.37 107 ILE B N 1
ATOM 3270 C CA . ILE B 1 68 ? 34.047 64.821 42.426 1.00 13.86 107 ILE B CA 1
ATOM 3271 C C . ILE B 1 68 ? 35.369 65.301 43.018 1.00 14.26 107 ILE B C 1
ATOM 3272 O O . ILE B 1 68 ? 35.481 66.445 43.458 1.00 15.02 107 ILE B O 1
ATOM 3277 N N . VAL B 1 69 ? 36.373 64.430 43.013 1.00 13.76 108 VAL B N 1
ATOM 3278 C CA . VAL B 1 69 ? 37.685 64.786 43.540 1.00 16.05 108 VAL B CA 1
ATOM 3279 C C . VAL B 1 69 ? 38.269 65.967 42.766 1.00 15.29 108 VAL B C 1
ATOM 3280 O O . VAL B 1 69 ? 38.793 66.906 43.363 1.00 15.52 108 VAL B O 1
ATOM 3284 N N . GLN B 1 70 ? 38.164 65.921 41.440 1.00 17.10 109 GLN B N 1
ATOM 3285 C CA . GLN B 1 70 ? 38.688 66.990 40.590 1.00 17.31 109 GLN B CA 1
ATOM 3286 C C . GLN B 1 70 ? 37.964 68.319 40.824 1.00 16.30 109 GLN B C 1
ATOM 3287 O O . GLN B 1 70 ? 38.594 69.377 40.875 1.00 16.18 109 GLN B O 1
ATOM 3293 N N . PHE B 1 71 ? 36.643 68.263 40.960 1.00 15.94 110 PHE B N 1
ATOM 3294 C CA . PHE B 1 71 ? 35.847 69.466 41.209 1.00 14.61 110 PHE B CA 1
ATOM 3295 C C . PHE B 1 71 ? 36.296 70.106 42.527 1.00 13.92 110 PHE B C 1
ATOM 3296 O O . PHE B 1 71 ? 36.440 71.323 42.625 1.00 15.21 110 PHE B O 1
ATOM 3304 N N . ALA B 1 72 ? 36.517 69.274 43.541 1.00 13.31 111 ALA B N 1
ATOM 3305 C CA . ALA B 1 72 ? 36.945 69.762 44.847 1.00 13.91 111 ALA B CA 1
ATOM 3306 C C . ALA B 1 72 ? 38.349 70.365 44.787 1.00 14.55 111 ALA B C 1
ATOM 3307 O O . ALA B 1 72 ? 38.579 71.473 45.270 1.00 14.53 111 ALA B O 1
ATOM 3309 N N . LYS B 1 73 ? 39.281 69.633 44.188 1.00 15.39 112 LYS B N 1
ATOM 3310 C CA . LYS B 1 73 ? 40.662 70.095 44.081 1.00 18.75 112 LYS B CA 1
ATOM 3311 C C . LYS B 1 73 ? 40.814 71.424 43.347 1.00 20.56 112 LYS B C 1
ATOM 3312 O O . LYS B 1 73 ? 41.501 72.327 43.825 1.00 20.60 112 LYS B O 1
ATOM 3318 N N . GLU B 1 74 ? 40.171 71.556 42.192 1.00 20.07 113 GLU B N 1
ATOM 3319 C CA . GLU B 1 74 ? 40.293 72.794 41.434 1.00 20.06 113 GLU B CA 1
ATOM 3320 C C . GLU B 1 74 ? 39.706 73.991 42.171 1.00 20.47 113 GLU B C 1
ATOM 3321 O O . GLU B 1 74 ? 40.114 75.129 41.938 1.00 18.24 113 GLU B O 1
ATOM 3327 N N . ASN B 1 75 ? 38.763 73.734 43.075 1.00 16.96 114 ASN B N 1
ATOM 3328 C CA . ASN B 1 75 ? 38.138 74.805 43.840 1.00 16.49 114 ASN B CA 1
ATOM 3329 C C . ASN B 1 75 ? 38.654 74.911 45.276 1.00 16.96 114 ASN B C 1
ATOM 3330 O O . ASN B 1 75 ? 38.102 75.649 46.091 1.00 19.76 114 ASN B O 1
ATOM 3335 N N . GLY B 1 76 ? 39.721 74.173 45.573 1.00 17.62 115 GLY B N 1
ATOM 3336 C CA . GLY B 1 76 ? 40.324 74.214 46.897 1.00 19.15 115 GLY B CA 1
ATOM 3337 C C . GLY B 1 76 ? 39.469 73.722 48.048 1.00 19.72 115 GLY B C 1
ATOM 3338 O O . GLY B 1 76 ? 39.592 74.208 49.172 1.00 19.79 115 GLY B O 1
ATOM 3339 N N . MET B 1 77 ? 38.604 72.754 47.775 1.00 18.43 116 MET B N 1
ATOM 3340 C CA . MET B 1 77 ? 37.735 72.201 48.807 1.00 16.70 116 MET B CA 1
ATOM 3341 C C . MET B 1 77 ? 38.318 70.915 49.381 1.00 17.43 116 MET B C 1
ATOM 3342 O O . MET B 1 77 ? 38.895 70.108 48.650 1.00 17.72 116 MET B O 1
ATOM 3347 N N . GLU B 1 78 ? 38.167 70.734 50.689 1.00 16.26 117 GLU B N 1
ATOM 3348 C CA . GLU B 1 78 ? 38.636 69.525 51.361 1.00 17.98 117 GLU B CA 1
ATOM 3349 C C . GLU B 1 78 ? 37.698 68.383 50.969 1.00 16.18 117 GLU B C 1
ATOM 3350 O O . GLU B 1 78 ? 36.554 68.618 50.578 1.00 18.60 117 GLU B O 1
ATOM 3356 N N . LEU B 1 79 ? 38.176 67.151 51.093 1.00 13.95 118 LEU B N 1
ATOM 3357 C CA . LEU B 1 79 ? 37.369 65.988 50.744 1.00 15.45 118 LEU B CA 1
ATOM 3358 C C . LEU B 1 79 ? 37.242 64.971 51.877 1.00 14.84 118 LEU B C 1
ATOM 3359 O O . LEU B 1 79 ? 38.149 64.822 52.699 1.00 14.36 118 LEU B O 1
ATOM 3364 N N . ARG B 1 80 ? 36.099 64.290 51.923 1.00 12.74 119 ARG B N 1
ATOM 3365 C CA . ARG B 1 80 ? 35.861 63.231 52.902 1.00 11.40 119 ARG B CA 1
ATOM 3366 C C . ARG B 1 80 ? 35.471 62.019 52.062 1.00 12.13 119 ARG B C 1
ATOM 3367 O O . ARG B 1 80 ? 34.851 62.166 51.008 1.00 12.77 119 ARG B O 1
ATOM 3375 N N . PHE B 1 81 ? 35.838 60.827 52.518 1.00 11.39 120 PHE B N 1
ATOM 3376 C CA . PHE B 1 81 ? 35.494 59.610 51.796 1.00 12.46 120 PHE B CA 1
ATOM 3377 C C . PHE B 1 81 ? 34.364 58.873 52.494 1.00 12.14 120 PHE B C 1
ATOM 3378 O O . PHE B 1 81 ? 34.488 58.476 53.654 1.00 13.74 120 PHE B O 1
ATOM 3386 N N . HIS B 1 82 ? 33.274 58.672 51.768 1.00 10.88 121 HIS B N 1
ATOM 3387 C CA . HIS B 1 82 ? 32.112 57.970 52.295 1.00 12.59 121 HIS B CA 1
ATOM 3388 C C . HIS B 1 82 ? 31.718 56.896 51.286 1.00 12.90 121 HIS B C 1
ATOM 3389 O O . HIS B 1 82 ? 31.303 57.235 50.177 1.00 13.45 121 HIS B O 1
ATOM 3396 N N . THR B 1 83 ? 31.868 55.611 51.617 1.00 13.27 122 THR B N 1
ATOM 3397 C CA . THR B 1 83 ? 32.403 55.085 52.878 1.00 12.00 122 THR B CA 1
ATOM 3398 C C . THR B 1 83 ? 32.949 53.707 52.496 1.00 12.42 122 THR B C 1
ATOM 3399 O O . THR B 1 83 ? 32.394 53.051 51.618 1.00 13.52 122 THR B O 1
ATOM 3403 N N . LEU B 1 84 ? 34.020 53.261 53.146 1.00 10.46 123 LEU B N 1
ATOM 3404 C CA . LEU B 1 84 ? 34.629 51.980 52.791 1.00 12.84 123 LEU B CA 1
ATOM 3405 C C . LEU B 1 84 ? 33.856 50.707 53.125 1.00 12.91 123 LEU B C 1
ATOM 3406 O O . LEU B 1 84 ? 33.886 49.745 52.352 1.00 13.08 123 LEU B O 1
ATOM 3411 N N . VAL B 1 85 ? 33.171 50.698 54.263 1.00 11.57 124 VAL B N 1
ATOM 3412 C CA . VAL B 1 85 ? 32.423 49.525 54.698 1.00 11.83 124 VAL B CA 1
ATOM 3413 C C . VAL B 1 85 ? 31.024 49.916 55.167 1.00 13.18 124 VAL B C 1
ATOM 3414 O O . VAL B 1 85 ? 30.868 50.813 55.998 1.00 12.52 124 VAL B O 1
ATOM 3418 N N . TRP B 1 86 ? 30.014 49.227 54.639 1.00 12.70 125 TRP B N 1
ATOM 3419 C CA . TRP B 1 86 ? 28.627 49.518 54.984 1.00 14.21 125 TRP B CA 1
ATOM 3420 C C . TRP B 1 86 ? 27.729 48.355 54.573 1.00 15.55 125 TRP B C 1
ATOM 3421 O O . TRP B 1 86 ? 27.944 47.749 53.528 1.00 15.98 125 TRP B O 1
ATOM 3432 N N . HIS B 1 87 ? 26.720 48.046 55.385 1.00 15.00 126 HIS B N 1
ATOM 3433 C CA . HIS B 1 87 ? 25.821 46.935 55.064 1.00 17.49 126 HIS B CA 1
ATOM 3434 C C . HIS B 1 87 ? 24.925 47.250 53.871 1.00 18.01 126 HIS B C 1
ATOM 3435 O O . HIS B 1 87 ? 24.380 46.345 53.243 1.00 21.19 126 HIS B O 1
ATOM 3442 N N . ASN B 1 88 ? 24.773 48.533 53.564 1.00 19.18 127 ASN B N 1
ATOM 3443 C CA . ASN B 1 88 ? 23.952 48.956 52.432 1.00 20.43 127 ASN B CA 1
ATOM 3444 C C . ASN B 1 88 ? 24.842 49.339 51.256 1.00 20.15 127 ASN B C 1
ATOM 3445 O O . ASN B 1 88 ? 26.034 49.590 51.426 1.00 18.58 127 ASN B O 1
ATOM 3450 N N . GLN B 1 89 ? 24.246 49.392 50.069 1.00 19.57 128 GLN B N 1
ATOM 3451 C CA . GLN B 1 89 ? 24.956 49.757 48.851 1.00 19.40 128 GLN B CA 1
ATOM 3452 C C . GLN B 1 89 ? 26.326 49.107 48.685 1.00 19.21 128 GLN B C 1
ATOM 3453 O O . GLN B 1 89 ? 27.328 49.760 48.365 1.00 14.89 128 GLN B O 1
ATOM 3459 N N . THR B 1 90 ? 26.345 47.798 48.905 1.00 17.99 129 THR B N 1
ATOM 3460 C CA . THR B 1 90 ? 27.543 46.984 48.757 1.00 16.18 129 THR B CA 1
ATOM 3461 C C . THR B 1 90 ? 27.107 45.817 47.876 1.00 16.38 129 THR B C 1
ATOM 3462 O O . THR B 1 90 ? 26.096 45.172 48.155 1.00 14.73 129 THR B O 1
ATOM 3466 N N . PRO B 1 91 ? 27.854 45.547 46.793 1.00 16.76 130 PRO B N 1
ATOM 3467 C CA . PRO B 1 91 ? 27.552 44.457 45.853 1.00 18.24 130 PRO B CA 1
ATOM 3468 C C . PRO B 1 91 ? 27.478 43.117 46.578 1.00 16.60 130 PRO B C 1
ATOM 3469 O O . PRO B 1 91 ? 28.339 42.809 47.403 1.00 15.40 130 PRO B O 1
ATOM 3473 N N . ASP B 1 92 ? 26.466 42.314 46.265 1.00 17.69 131 ASP B N 1
ATOM 3474 C CA . ASP B 1 92 ? 26.314 41.035 46.942 1.00 16.79 131 ASP B CA 1
ATOM 3475 C C . ASP B 1 92 ? 27.418 40.018 46.671 1.00 18.84 131 ASP B C 1
ATOM 3476 O O . ASP B 1 92 ? 27.560 39.053 47.425 1.00 20.32 131 ASP B O 1
ATOM 3481 N N . TRP B 1 93 ? 28.215 40.228 45.625 1.00 18.68 132 TRP B N 1
ATOM 3482 C CA . TRP B 1 93 ? 29.280 39.274 45.320 1.00 18.20 132 TRP B CA 1
ATOM 3483 C C . TRP B 1 93 ? 30.266 39.145 46.473 1.00 18.89 132 TRP B C 1
ATOM 3484 O O . TRP B 1 93 ? 30.892 38.101 46.647 1.00 17.39 132 TRP B O 1
ATOM 3495 N N . PHE B 1 94 ? 30.399 40.210 47.259 1.00 17.98 133 PHE B N 1
ATOM 3496 C CA . PHE B 1 94 ? 31.296 40.215 48.412 1.00 18.63 133 PHE B CA 1
ATOM 3497 C C . PHE B 1 94 ? 30.992 39.056 49.363 1.00 19.27 133 PHE B C 1
ATOM 3498 O O . PHE B 1 94 ? 31.903 38.422 49.903 1.00 20.37 133 PHE B O 1
ATOM 3506 N N . PHE B 1 95 ? 29.707 38.774 49.554 1.00 18.34 134 PHE B N 1
ATOM 3507 C CA . PHE B 1 95 ? 29.291 37.735 50.489 1.00 18.87 134 PHE B CA 1
ATOM 3508 C C . PHE B 1 95 ? 28.870 36.385 49.911 1.00 19.68 134 PHE B C 1
ATOM 3509 O O . PHE B 1 95 ? 28.155 35.628 50.566 1.00 20.54 134 PHE B O 1
ATOM 3517 N N . LEU B 1 96 ? 29.315 36.076 48.698 1.00 19.60 135 LEU B N 1
ATOM 3518 C CA . LEU B 1 96 ? 28.983 34.796 48.077 1.00 22.91 135 LEU B CA 1
ATOM 3519 C C . LEU B 1 96 ? 30.197 33.876 48.143 1.00 23.56 135 LEU B C 1
ATOM 3520 O O . LEU B 1 96 ? 31.329 34.328 47.970 1.00 22.20 135 LEU B O 1
ATOM 3525 N N . ASP B 1 97 ? 29.970 32.590 48.402 1.00 24.47 136 ASP B N 1
ATOM 3526 C CA . ASP B 1 97 ? 31.082 31.652 48.464 1.00 28.14 136 ASP B CA 1
ATOM 3527 C C . ASP B 1 97 ? 31.590 31.392 47.052 1.00 29.46 136 ASP B C 1
ATOM 3528 O O . ASP B 1 97 ? 31.057 31.933 46.083 1.00 29.23 136 ASP B O 1
ATOM 3533 N N . LYS B 1 98 ? 32.617 30.557 46.940 1.00 31.19 137 LYS B N 1
ATOM 3534 C CA . LYS B 1 98 ? 33.217 30.238 45.652 1.00 34.10 137 LYS B CA 1
ATOM 3535 C C . LYS B 1 98 ? 32.247 29.634 44.637 1.00 34.80 137 LYS B C 1
ATOM 3536 O O . LYS B 1 98 ? 32.577 29.513 43.458 1.00 34.17 137 LYS B O 1
ATOM 3542 N N . GLU B 1 99 ? 31.054 29.261 45.085 1.00 35.38 138 GLU B N 1
ATOM 3543 C CA . GLU B 1 99 ? 30.075 28.672 44.183 1.00 37.85 138 GLU B CA 1
ATOM 3544 C C . GLU B 1 99 ? 28.837 29.543 43.972 1.00 37.93 138 GLU B C 1
ATOM 3545 O O . GLU B 1 99 ? 27.786 29.052 43.561 1.00 36.69 138 GLU B O 1
ATOM 3551 N N . GLY B 1 100 ? 28.972 30.837 44.254 1.00 36.28 139 GLY B N 1
ATOM 3552 C CA . GLY B 1 100 ? 27.867 31.765 44.067 1.00 33.70 139 GLY B CA 1
ATOM 3553 C C . GLY B 1 100 ? 26.722 31.663 45.057 1.00 33.56 139 GLY B C 1
ATOM 3554 O O . GLY B 1 100 ? 25.644 32.210 44.820 1.00 34.71 139 GLY B O 1
ATOM 3555 N N . LYS B 1 101 ? 26.945 30.973 46.169 1.00 32.79 140 LYS B N 1
ATOM 3556 C CA . LYS B 1 101 ? 25.912 30.815 47.188 1.00 33.77 140 LYS B CA 1
ATOM 3557 C C . LYS B 1 101 ? 26.248 31.690 48.397 1.00 31.52 140 LYS B C 1
ATOM 3558 O O . LYS B 1 101 ? 27.411 31.822 48.770 1.00 32.30 140 LYS B O 1
ATOM 3564 N N . PRO B 1 102 ? 25.231 32.305 49.021 1.00 30.97 141 PRO B N 1
ATOM 3565 C CA . PRO B 1 102 ? 25.452 33.166 50.189 1.00 31.33 141 PRO B CA 1
ATOM 3566 C C . PRO B 1 102 ? 26.223 32.475 51.316 1.00 31.33 141 PRO B C 1
ATOM 3567 O O . PRO B 1 102 ? 25.837 31.400 51.777 1.00 31.36 141 PRO B O 1
ATOM 3571 N N . MET B 1 103 ? 27.310 33.103 51.757 1.00 30.13 142 MET B N 1
ATOM 3572 C CA . MET B 1 103 ? 28.138 32.552 52.826 1.00 28.96 142 MET B CA 1
ATOM 3573 C C . MET B 1 103 ? 27.362 32.329 54.122 1.00 28.69 142 MET B C 1
ATOM 3574 O O . MET B 1 103 ? 27.610 31.359 54.837 1.00 32.10 142 MET B O 1
ATOM 3579 N N . VAL B 1 104 ? 26.428 33.226 54.424 1.00 28.80 143 VAL B N 1
ATOM 3580 C CA . VAL B 1 104 ? 25.646 33.129 55.656 1.00 32.36 143 VAL B CA 1
ATOM 3581 C C . VAL B 1 104 ? 24.774 31.881 55.799 1.00 33.95 143 VAL B C 1
ATOM 3582 O O . VAL B 1 104 ? 24.278 31.596 56.889 1.00 35.05 143 VAL B O 1
ATOM 3586 N N . GLU B 1 105 ? 24.597 31.133 54.714 1.00 36.83 144 GLU B N 1
ATOM 3587 C CA . GLU B 1 105 ? 23.765 29.931 54.748 1.00 39.93 144 GLU B CA 1
ATOM 3588 C C . GLU B 1 105 ? 24.576 28.644 54.877 1.00 41.45 144 GLU B C 1
ATOM 3589 O O . GLU B 1 105 ? 24.026 27.546 54.799 1.00 42.28 144 GLU B O 1
ATOM 3595 N N . GLU B 1 106 ? 25.880 28.783 55.087 1.00 42.70 145 GLU B N 1
ATOM 3596 C CA . GLU B 1 106 ? 26.761 27.628 55.194 1.00 44.49 145 GLU B CA 1
ATOM 3597 C C . GLU B 1 106 ? 26.869 26.985 56.576 1.00 46.27 145 GLU B C 1
ATOM 3598 O O . GLU B 1 106 ? 26.840 27.667 57.605 1.00 46.62 145 GLU B O 1
ATOM 3604 N N . THR B 1 107 ? 26.989 25.658 56.574 1.00 48.59 146 THR B N 1
ATOM 3605 C CA . THR B 1 107 ? 27.160 24.869 57.790 1.00 50.57 146 THR B CA 1
ATOM 3606 C C . THR B 1 107 ? 28.624 24.430 57.739 1.00 50.73 146 THR B C 1
ATOM 3607 O O . THR B 1 107 ? 29.508 25.279 57.831 1.00 53.13 146 THR B O 1
ATOM 3611 N N . ASP B 1 108 ? 28.886 23.135 57.568 1.00 51.06 147 ASP B N 1
ATOM 3612 C CA . ASP B 1 108 ? 30.260 22.629 57.492 1.00 50.07 147 ASP B CA 1
ATOM 3613 C C . ASP B 1 108 ? 31.205 23.631 58.155 1.00 49.85 147 ASP B C 1
ATOM 3614 O O . ASP B 1 108 ? 31.835 24.448 57.482 1.00 50.54 147 ASP B O 1
ATOM 3619 N N . PRO B 1 109 ? 31.300 23.586 59.492 1.00 49.03 148 PRO B N 1
ATOM 3620 C CA . PRO B 1 109 ? 32.142 24.462 60.312 1.00 47.05 148 PRO B CA 1
ATOM 3621 C C . PRO B 1 109 ? 33.476 24.875 59.696 1.00 45.68 148 PRO B C 1
ATOM 3622 O O . PRO B 1 109 ? 34.033 25.912 60.053 1.00 46.53 148 PRO B O 1
ATOM 3626 N N . GLN B 1 110 ? 33.985 24.067 58.772 1.00 44.49 149 GLN B N 1
ATOM 3627 C CA . GLN B 1 110 ? 35.255 24.368 58.123 1.00 42.76 149 GLN B CA 1
ATOM 3628 C C . GLN B 1 110 ? 35.108 25.249 56.884 1.00 41.52 149 GLN B C 1
ATOM 3629 O O . GLN B 1 110 ? 36.051 25.938 56.493 1.00 40.67 149 GLN B O 1
ATOM 3635 N N . LYS B 1 111 ? 33.936 25.221 56.259 1.00 40.16 150 LYS B N 1
ATOM 3636 C CA . LYS B 1 111 ? 33.706 26.041 55.075 1.00 38.75 150 LYS B CA 1
ATOM 3637 C C . LYS B 1 111 ? 33.449 27.487 55.477 1.00 37.42 150 LYS B C 1
ATOM 3638 O O . LYS B 1 111 ? 33.785 28.413 54.739 1.00 37.86 150 LYS B O 1
ATOM 3644 N N . ARG B 1 112 ? 32.851 27.678 56.649 1.00 36.47 151 ARG B N 1
ATOM 3645 C CA . ARG B 1 112 ? 32.583 29.021 57.144 1.00 35.46 151 ARG B CA 1
ATOM 3646 C C . ARG B 1 112 ? 33.922 29.679 57.444 1.00 35.11 151 ARG B C 1
ATOM 3647 O O . ARG B 1 112 ? 34.109 30.871 57.206 1.00 33.81 151 ARG B O 1
ATOM 3655 N N . GLU B 1 113 ? 34.853 28.887 57.967 1.00 34.30 152 GLU B N 1
ATOM 3656 C CA . GLU B 1 113 ? 36.184 29.378 58.295 1.00 33.82 152 GLU B CA 1
ATOM 3657 C C . GLU B 1 113 ? 36.877 29.876 57.035 1.00 32.39 152 GLU B C 1
ATOM 3658 O O . GLU B 1 113 ? 37.524 30.924 57.043 1.00 31.23 152 GLU B O 1
ATOM 3664 N N . GLU B 1 114 ? 36.739 29.124 55.948 1.00 31.10 153 GLU B N 1
ATOM 3665 C CA . GLU B 1 114 ? 37.356 29.519 54.691 1.00 31.14 153 GLU B CA 1
ATOM 3666 C C . GLU B 1 114 ? 36.648 30.750 54.136 1.00 28.55 153 GLU B C 1
ATOM 3667 O O . GLU B 1 114 ? 37.282 31.629 53.552 1.00 26.07 153 GLU B O 1
ATOM 3673 N N . ASN B 1 115 ? 35.334 30.810 54.333 1.00 26.09 154 ASN B N 1
ATOM 3674 C CA . ASN B 1 115 ? 34.538 31.940 53.867 1.00 25.14 154 ASN B CA 1
ATOM 3675 C C . ASN B 1 115 ? 34.921 33.201 54.633 1.00 23.98 154 ASN B C 1
ATOM 3676 O O . ASN B 1 115 ? 34.982 34.288 54.061 1.00 22.01 154 ASN B O 1
ATOM 3681 N N . ARG B 1 116 ? 35.173 33.048 55.930 1.00 21.63 155 ARG B N 1
ATOM 3682 C CA . ARG B 1 116 ? 35.561 34.177 56.771 1.00 22.05 155 ARG B CA 1
ATOM 3683 C C . ARG B 1 116 ? 36.851 34.796 56.242 1.00 21.42 155 ARG B C 1
ATOM 3684 O O . ARG B 1 116 ? 36.948 36.012 56.073 1.00 19.06 155 ARG B O 1
ATOM 3692 N N . LYS B 1 117 ? 37.842 33.949 55.979 1.00 21.12 156 LYS B N 1
ATOM 3693 C CA . LYS B 1 117 ? 39.127 34.418 55.482 1.00 22.42 156 LYS B CA 1
ATOM 3694 C C . LYS B 1 117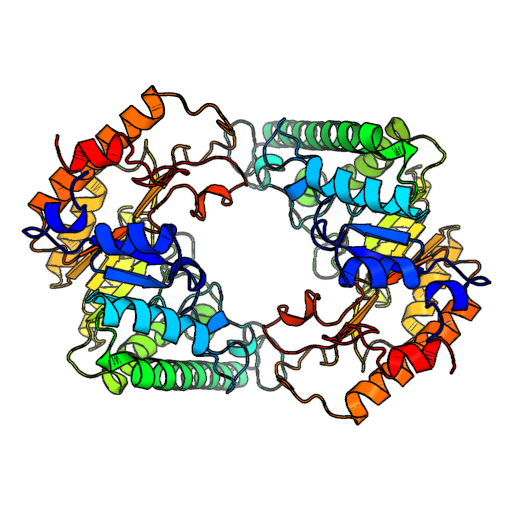 ? 39.007 34.989 54.076 1.00 21.28 156 LYS B C 1
ATOM 3695 O O . LYS B 1 117 ? 39.701 35.946 53.728 1.00 20.12 156 LYS B O 1
ATOM 3701 N N . LEU B 1 118 ? 38.119 34.409 53.274 1.00 20.44 157 LEU B N 1
ATOM 3702 C CA . LEU B 1 118 ? 37.912 34.875 51.908 1.00 20.17 157 LEU B CA 1
ATOM 3703 C C . LEU B 1 118 ? 37.285 36.265 51.918 1.00 18.69 157 LEU B C 1
ATOM 3704 O O . LEU B 1 118 ? 37.693 37.147 51.164 1.00 18.88 157 LEU B O 1
ATOM 3709 N N . LEU B 1 119 ? 36.289 36.455 52.775 1.00 19.41 158 LEU B N 1
ATOM 3710 C CA . LEU B 1 119 ? 35.618 37.745 52.868 1.00 17.96 158 LEU B CA 1
ATOM 3711 C C . LEU B 1 119 ? 36.579 38.819 53.359 1.00 18.37 158 LEU B C 1
ATOM 3712 O O . LEU B 1 119 ? 36.582 39.939 52.849 1.00 15.20 158 LEU B O 1
ATOM 3717 N N . LEU B 1 120 ? 37.401 38.476 54.346 1.00 16.78 159 LEU B N 1
ATOM 3718 C CA . LEU B 1 120 ? 38.361 39.435 54.872 1.00 17.95 159 LEU B CA 1
ATOM 3719 C C . LEU B 1 120 ? 39.428 39.771 53.832 1.00 15.92 159 LEU B C 1
ATOM 3720 O O . LEU B 1 120 ? 39.933 40.890 53.800 1.00 16.78 159 LEU B O 1
ATOM 3725 N N . GLN B 1 121 ? 39.773 38.812 52.977 1.00 16.14 160 GLN B N 1
ATOM 3726 C CA . GLN B 1 121 ? 40.769 39.078 51.944 1.00 17.87 160 GLN B CA 1
ATOM 3727 C C . GLN B 1 121 ? 40.171 40.041 50.919 1.00 16.46 160 GLN B C 1
ATOM 3728 O O . GLN B 1 121 ? 40.852 40.944 50.427 1.00 16.80 160 GLN B O 1
ATOM 3734 N N . ARG B 1 122 ? 38.894 39.846 50.598 1.00 15.94 161 ARG B N 1
ATOM 3735 C CA . ARG B 1 122 ? 38.217 40.721 49.646 1.00 15.50 161 ARG B CA 1
ATOM 3736 C C . ARG B 1 122 ? 38.156 42.137 50.216 1.00 14.32 161 ARG B C 1
ATOM 3737 O O . ARG B 1 122 ? 38.310 43.117 49.487 1.00 15.30 161 ARG B O 1
ATOM 3745 N N . LEU B 1 123 ? 37.932 42.233 51.523 1.00 14.25 162 LEU B N 1
ATOM 3746 C CA . LEU B 1 123 ? 37.868 43.528 52.194 1.00 14.41 162 LEU B CA 1
ATOM 3747 C C . LEU B 1 123 ? 39.222 44.217 52.072 1.00 15.64 162 LEU B C 1
ATOM 3748 O O . LEU B 1 123 ? 39.304 45.399 51.743 1.00 14.24 162 LEU B O 1
ATOM 3753 N N . GLU B 1 124 ? 40.287 43.464 52.332 1.00 17.52 163 GLU B N 1
ATOM 3754 C CA . GLU B 1 124 ? 41.645 43.996 52.245 1.00 16.26 163 GLU B CA 1
ATOM 3755 C C . GLU B 1 124 ? 41.975 44.457 50.826 1.00 16.94 163 GLU B C 1
ATOM 3756 O O . GLU B 1 124 ? 42.531 45.541 50.634 1.00 16.55 163 GLU B O 1
ATOM 3762 N N . ASN B 1 125 ? 41.636 43.630 49.837 1.00 15.66 164 ASN B N 1
ATOM 3763 C CA . ASN B 1 125 ? 41.883 43.950 48.429 1.00 16.76 164 ASN B CA 1
ATOM 3764 C C . ASN B 1 125 ? 41.181 45.247 48.036 1.00 16.36 164 ASN B C 1
ATOM 3765 O O . ASN B 1 125 ? 41.758 46.104 47.361 1.00 16.71 164 ASN B O 1
ATOM 3770 N N . TYR B 1 126 ? 39.922 45.367 48.451 1.00 14.03 165 TYR B N 1
ATOM 3771 C CA . TYR B 1 126 ? 39.109 46.536 48.143 1.00 13.23 165 TYR B CA 1
ATOM 3772 C C . TYR B 1 126 ? 39.675 47.816 48.743 1.00 13.57 165 TYR B C 1
ATOM 3773 O O . TYR B 1 126 ? 39.888 48.801 48.037 1.00 13.34 165 TYR B O 1
ATOM 3782 N N . ILE B 1 127 ? 39.909 47.800 50.050 1.00 12.94 166 ILE B N 1
ATOM 3783 C CA . ILE B 1 127 ? 40.445 48.970 50.731 1.00 14.26 166 ILE B CA 1
ATOM 3784 C C . ILE B 1 127 ? 41.798 49.403 50.167 1.00 14.18 166 ILE B C 1
ATOM 3785 O O . ILE B 1 127 ? 42.044 50.593 49.975 1.00 13.63 166 ILE B O 1
ATOM 3790 N N . ARG B 1 128 ? 42.671 48.442 49.890 1.00 14.51 167 ARG B N 1
ATOM 3791 C CA . ARG B 1 128 ? 43.988 48.773 49.363 1.00 14.20 167 ARG B CA 1
ATOM 3792 C C . ARG B 1 128 ? 43.895 49.549 48.050 1.00 15.69 167 ARG B C 1
ATOM 3793 O O . ARG B 1 128 ? 44.549 50.575 47.880 1.00 14.35 167 ARG B O 1
ATOM 3801 N N . ALA B 1 129 ? 43.065 49.071 47.130 1.00 16.25 168 ALA B N 1
ATOM 3802 C CA . ALA B 1 129 ? 42.905 49.729 45.839 1.00 16.70 168 ALA B CA 1
ATOM 3803 C C . ALA B 1 129 ? 42.328 51.141 45.946 1.00 16.04 168 ALA B C 1
ATOM 3804 O O . ALA B 1 129 ? 42.825 52.075 45.316 1.00 14.94 168 ALA B O 1
ATOM 3806 N N . VAL B 1 130 ? 41.270 51.292 46.736 1.00 15.48 169 VAL B N 1
ATOM 3807 C CA . VAL B 1 130 ? 40.619 52.589 46.894 1.00 13.59 169 VAL B CA 1
ATOM 3808 C C . VAL B 1 130 ? 41.477 53.605 47.643 1.00 13.60 169 VAL B C 1
ATOM 3809 O O . VAL B 1 130 ? 41.596 54.761 47.228 1.00 14.54 169 VAL B O 1
ATOM 3813 N N . VAL B 1 131 ? 42.065 53.172 48.752 1.00 13.92 170 VAL B N 1
ATOM 3814 C CA . VAL B 1 131 ? 42.893 54.055 49.560 1.00 15.38 170 VAL B CA 1
ATOM 3815 C C . VAL B 1 131 ? 44.169 54.460 48.828 1.00 17.17 170 VAL B C 1
ATOM 3816 O O . VAL B 1 131 ? 44.584 55.620 48.890 1.00 15.76 170 VAL B O 1
ATOM 3820 N N . LEU B 1 132 ? 44.791 53.522 48.122 1.00 16.77 171 LEU B N 1
ATOM 3821 C CA . LEU B 1 132 ? 46.001 53.863 47.383 1.00 17.14 171 LEU B CA 1
ATOM 3822 C C . LEU B 1 132 ? 45.690 54.931 46.338 1.00 15.74 171 LEU B C 1
ATOM 3823 O O . LEU B 1 132 ? 46.491 55.837 46.105 1.00 15.47 171 LEU B O 1
ATOM 3828 N N . ARG B 1 133 ? 44.516 54.845 45.723 1.00 14.76 172 ARG B N 1
ATOM 3829 C CA . ARG B 1 133 ? 44.147 55.819 44.703 1.00 15.46 172 ARG B CA 1
ATOM 3830 C C . ARG B 1 133 ? 43.830 57.218 45.230 1.00 15.69 172 ARG B C 1
ATOM 3831 O O . ARG B 1 133 ? 44.238 58.215 44.630 1.00 14.10 172 ARG B O 1
ATOM 3839 N N . TYR B 1 134 ? 43.119 57.300 46.352 1.00 14.47 173 TYR B N 1
ATOM 3840 C CA . TYR B 1 134 ? 42.714 58.604 46.876 1.00 14.82 173 TYR B CA 1
ATOM 3841 C C . TYR B 1 134 ? 43.396 59.163 48.121 1.00 14.91 173 TYR B C 1
ATOM 3842 O O . TYR B 1 134 ? 43.095 60.290 48.520 1.00 16.58 173 TYR B O 1
ATOM 3851 N N . LYS B 1 135 ? 44.309 58.410 48.726 1.00 15.47 174 LYS B N 1
ATOM 3852 C CA . LYS B 1 135 ? 44.975 58.870 49.948 1.00 15.45 174 LYS B CA 1
ATOM 3853 C C . LYS B 1 135 ? 45.624 60.254 49.878 1.00 16.28 174 LYS B C 1
ATOM 3854 O O . LYS B 1 135 ? 45.591 61.005 50.852 1.00 14.87 174 LYS B O 1
ATOM 3860 N N . ASP B 1 136 ? 46.214 60.591 48.736 1.00 17.11 175 ASP B N 1
ATOM 3861 C CA . ASP B 1 136 ? 46.881 61.880 48.581 1.00 18.00 175 ASP B CA 1
ATOM 3862 C C . ASP B 1 136 ? 45.927 63.062 48.439 1.00 19.46 175 ASP B C 1
ATOM 3863 O O . ASP B 1 136 ? 46.297 64.198 48.737 1.00 22.93 175 ASP B O 1
ATOM 3868 N N . ASP B 1 137 ? 44.702 62.800 47.994 1.00 16.64 176 ASP B N 1
ATOM 3869 C CA . ASP B 1 137 ? 43.725 63.866 47.801 1.00 17.48 176 ASP B CA 1
ATOM 3870 C C . ASP B 1 137 ? 42.620 63.931 48.855 1.00 16.49 176 ASP B C 1
ATOM 3871 O O . ASP B 1 137 ? 42.026 64.987 49.065 1.00 13.86 176 ASP B O 1
ATOM 3876 N N . ILE B 1 138 ? 42.340 62.806 49.505 1.00 14.67 177 ILE B N 1
ATOM 3877 C CA . ILE B 1 138 ? 41.297 62.757 50.530 1.00 15.57 177 ILE B CA 1
ATOM 3878 C C . ILE B 1 138 ? 41.920 62.475 51.894 1.00 15.49 177 ILE B C 1
ATOM 3879 O O . ILE B 1 138 ? 42.558 61.442 52.089 1.00 18.51 177 ILE B O 1
ATOM 3884 N N . LYS B 1 139 ? 41.723 63.384 52.843 1.00 14.90 178 LYS B N 1
ATOM 3885 C CA . LYS B 1 139 ? 42.316 63.215 54.164 1.00 18.38 178 LYS B CA 1
ATOM 3886 C C . LYS B 1 139 ? 41.411 62.758 55.306 1.00 15.62 178 LYS B C 1
ATOM 3887 O O . LYS B 1 139 ? 41.903 62.441 56.387 1.00 15.90 178 LYS B O 1
ATOM 3893 N N . SER B 1 140 ? 40.102 62.716 55.074 1.00 13.70 179 SER B N 1
ATOM 3894 C CA . SER B 1 140 ? 39.156 62.295 56.112 1.00 14.33 179 SER B CA 1
ATOM 3895 C C . SER B 1 140 ? 38.353 61.107 55.575 1.00 12.79 179 SER B C 1
ATOM 3896 O O . SER B 1 140 ? 37.714 61.212 54.528 1.00 14.30 179 SER B O 1
ATOM 3899 N N . TRP B 1 141 ? 38.372 59.990 56.302 1.00 11.80 180 TRP B N 1
ATOM 3900 C CA . TRP B 1 141 ? 37.700 58.766 55.858 1.00 12.94 180 TRP B CA 1
ATOM 3901 C C . TRP B 1 141 ? 36.674 58.100 56.774 1.00 12.41 180 TRP B C 1
ATOM 3902 O O . TRP B 1 141 ? 36.953 57.844 57.946 1.00 11.02 180 TRP B O 1
ATOM 3913 N N . ASP B 1 142 ? 35.490 57.812 56.229 1.00 12.01 181 ASP B N 1
ATOM 3914 C CA . ASP B 1 142 ? 34.476 57.073 56.975 1.00 10.79 181 ASP B CA 1
ATOM 3915 C C . ASP B 1 142 ? 34.873 55.625 56.657 1.00 11.54 181 ASP B C 1
ATOM 3916 O O . ASP B 1 142 ? 34.474 55.086 55.626 1.00 12.92 181 ASP B O 1
ATOM 3921 N N . VAL B 1 143 ? 35.677 55.008 57.521 1.00 12.02 182 VAL B N 1
ATOM 3922 C CA . VAL B 1 143 ? 36.135 53.635 57.294 1.00 11.08 182 VAL B CA 1
ATOM 3923 C C . VAL B 1 143 ? 35.001 52.610 57.407 1.00 11.51 182 VAL B C 1
ATOM 3924 O O . VAL B 1 143 ? 34.843 51.763 56.534 1.00 11.11 182 VAL B O 1
ATOM 3928 N N . VAL B 1 144 ? 34.235 52.666 58.492 1.00 11.84 183 VAL B N 1
ATOM 3929 C CA . VAL B 1 144 ? 33.088 51.779 58.642 1.00 11.65 183 VAL B CA 1
ATOM 3930 C C . VAL B 1 144 ? 31.888 52.672 58.913 1.00 12.59 183 VAL B C 1
ATOM 3931 O O . VAL B 1 144 ? 32.010 53.733 59.535 1.00 11.87 183 VAL B O 1
ATOM 3935 N N . ASN B 1 145 ? 30.732 52.240 58.433 1.00 12.07 184 ASN B N 1
ATOM 3936 C CA . ASN B 1 145 ? 29.513 53.019 58.549 1.00 10.70 184 ASN B CA 1
ATOM 3937 C C . ASN B 1 145 ? 28.367 52.204 59.135 1.00 11.50 184 ASN B C 1
ATOM 3938 O O . ASN B 1 145 ? 28.126 51.077 58.709 1.00 11.73 184 ASN B O 1
ATOM 3943 N N . GLU B 1 146 ? 27.684 52.777 60.125 1.00 9.97 185 GLU B N 1
ATOM 3944 C CA . GLU B 1 146 ? 26.518 52.157 60.755 1.00 10.60 185 GLU B CA 1
ATOM 3945 C C . GLU B 1 146 ? 26.682 50.701 61.200 1.00 12.85 185 GLU B C 1
ATOM 3946 O O . GLU B 1 146 ? 25.853 49.847 60.875 1.00 13.10 185 GLU B O 1
ATOM 3952 N N . VAL B 1 147 ? 27.730 50.419 61.970 1.00 11.51 186 VAL B N 1
ATOM 3953 C CA . VAL B 1 147 ? 27.964 49.053 62.430 1.00 13.62 186 VAL B CA 1
ATOM 3954 C C . VAL B 1 147 ? 27.306 48.767 63.784 1.00 15.16 186 VAL B C 1
ATOM 3955 O O . VAL B 1 147 ? 27.339 47.638 64.277 1.00 15.90 186 VAL B O 1
ATOM 3959 N N . ILE B 1 148 ? 26.694 49.788 64.370 1.00 12.69 187 ILE B N 1
ATOM 3960 C CA . ILE B 1 148 ? 26.035 49.649 65.665 1.00 14.48 187 ILE B CA 1
ATOM 3961 C C . ILE B 1 148 ? 24.512 49.556 65.523 1.00 16.13 187 ILE B C 1
ATOM 3962 O O . ILE B 1 148 ? 23.907 50.286 64.742 1.00 14.69 187 ILE B O 1
ATOM 3967 N N . GLU B 1 149 ? 23.900 48.651 66.281 1.00 16.21 188 GLU B N 1
ATOM 3968 C CA . GLU B 1 149 ? 22.448 48.478 66.261 1.00 19.73 188 GLU B CA 1
ATOM 3969 C C . GLU B 1 149 ? 22.014 47.916 67.613 1.00 20.08 188 GLU B C 1
ATOM 3970 O O . GLU B 1 149 ? 22.092 46.710 67.850 1.00 21.15 188 GLU B O 1
ATOM 3976 N N . PRO B 1 150 ? 21.555 48.792 68.519 1.00 20.97 189 PRO B N 1
ATOM 3977 C CA . PRO B 1 150 ? 21.109 48.401 69.861 1.00 22.97 189 PRO B CA 1
ATOM 3978 C C . PRO B 1 150 ? 20.072 47.279 69.878 1.00 25.92 189 PRO B C 1
ATOM 3979 O O . PRO B 1 150 ? 20.014 46.497 70.826 1.00 26.87 189 PRO B O 1
ATOM 3983 N N . ASN B 1 151 ? 19.263 47.202 68.827 1.00 27.27 190 ASN B N 1
ATOM 3984 C CA . ASN B 1 151 ? 18.220 46.182 68.732 1.00 30.41 190 ASN B CA 1
ATOM 3985 C C . ASN B 1 151 ? 18.738 44.785 68.388 1.00 30.70 190 ASN B C 1
ATOM 3986 O O . ASN B 1 151 ? 18.001 43.803 68.499 1.00 29.92 190 ASN B O 1
ATOM 3991 N N . ASP B 1 152 ? 19.998 44.689 67.971 1.00 27.04 191 ASP B N 1
ATOM 3992 C CA . ASP B 1 152 ? 20.574 43.391 67.629 1.00 27.16 191 ASP B CA 1
ATOM 3993 C C . ASP B 1 152 ? 21.421 42.832 68.767 1.00 26.78 191 ASP B C 1
ATOM 3994 O O . ASP B 1 152 ? 21.927 43.580 69.602 1.00 27.78 191 ASP B O 1
ATOM 3999 N N . PRO B 1 153 ? 21.591 41.500 68.808 1.00 28.01 192 PRO B N 1
ATOM 4000 C CA . PRO B 1 153 ? 22.384 40.847 69.853 1.00 28.82 192 PRO B CA 1
ATOM 4001 C C . PRO B 1 153 ? 23.755 41.496 70.048 1.00 27.94 192 PRO B C 1
ATOM 4002 O O . PRO B 1 153 ? 24.526 41.633 69.098 1.00 28.51 192 PRO B O 1
ATOM 4006 N N . GLY B 1 154 ? 24.044 41.901 71.282 1.00 25.98 193 GLY B N 1
ATOM 4007 C CA . GLY B 1 154 ? 25.323 42.518 71.582 1.00 25.36 193 GLY B CA 1
ATOM 4008 C C . GLY B 1 154 ? 25.428 43.981 71.188 1.00 24.73 193 GLY B C 1
ATOM 4009 O O . GLY B 1 154 ? 26.436 44.631 71.468 1.00 25.58 193 GLY B O 1
ATOM 4010 N N . GLY B 1 155 ? 24.391 44.500 70.538 1.00 22.67 194 GLY B N 1
ATOM 4011 C CA . GLY B 1 155 ? 24.403 45.891 70.122 1.00 22.87 194 GLY B CA 1
ATOM 4012 C C . GLY B 1 155 ? 25.146 46.117 68.817 1.00 22.02 194 GLY B C 1
ATOM 4013 O O . GLY B 1 155 ? 25.343 47.256 68.399 1.00 19.12 194 GLY B O 1
ATOM 4014 N N . MET B 1 156 ? 25.564 45.031 68.174 1.00 21.97 195 MET B N 1
ATOM 4015 C CA . MET B 1 156 ? 26.284 45.121 66.905 1.00 21.89 195 MET B CA 1
ATOM 4016 C C . MET B 1 156 ? 25.316 44.787 65.776 1.00 21.43 195 MET B C 1
ATOM 4017 O O . MET B 1 156 ? 24.575 43.810 65.864 1.00 22.51 195 MET B O 1
ATOM 4022 N N . ARG B 1 157 ? 25.313 45.594 64.717 1.00 19.97 196 ARG B N 1
ATOM 4023 C CA . ARG B 1 157 ? 24.410 45.336 63.597 1.00 19.25 196 ARG B CA 1
ATOM 4024 C C . ARG B 1 157 ? 24.676 43.950 63.017 1.00 19.38 196 ARG B C 1
ATOM 4025 O O . ARG B 1 157 ? 25.799 43.640 62.607 1.00 17.19 196 ARG B O 1
ATOM 4033 N N . ASN B 1 158 ? 23.631 43.126 62.976 1.00 19.71 197 ASN B N 1
ATOM 4034 C CA . ASN B 1 158 ? 23.741 41.763 62.468 1.00 21.69 197 ASN B CA 1
ATOM 4035 C C . ASN B 1 158 ? 23.738 41.691 60.946 1.00 21.26 197 ASN B C 1
ATOM 4036 O O . ASN B 1 158 ? 22.907 41.007 60.341 1.00 23.18 197 ASN B O 1
ATOM 4041 N N . SER B 1 159 ? 24.675 42.399 60.328 1.00 20.44 198 SER B N 1
ATOM 4042 C CA . SER B 1 159 ? 24.801 42.416 58.877 1.00 18.00 198 SER B CA 1
ATOM 4043 C C . SER B 1 159 ? 25.647 41.226 58.443 1.00 18.79 198 SER B C 1
ATOM 4044 O O . SER B 1 159 ? 26.229 40.534 59.277 1.00 16.99 198 SER B O 1
ATOM 4047 N N . PRO B 1 160 ? 25.715 40.964 57.127 1.00 20.07 199 PRO B N 1
ATOM 4048 C CA . PRO B 1 160 ? 26.525 39.839 56.657 1.00 18.75 199 PRO B CA 1
ATOM 4049 C C . PRO B 1 160 ? 27.972 39.996 57.130 1.00 16.98 199 PRO B C 1
ATOM 4050 O O . PRO B 1 160 ? 28.626 39.017 57.474 1.00 17.88 199 PRO B O 1
ATOM 4054 N N . TRP B 1 161 ? 28.462 41.234 57.153 1.00 16.94 200 TRP B N 1
ATOM 4055 C CA . TRP B 1 161 ? 29.822 41.506 57.616 1.00 16.94 200 TRP B CA 1
ATOM 4056 C C . TRP B 1 161 ? 30.025 40.891 58.997 1.00 17.98 200 TRP B C 1
ATOM 4057 O O . TRP B 1 161 ? 31.014 40.198 59.247 1.00 17.19 200 TRP B O 1
ATOM 4068 N N . TYR B 1 162 ? 29.076 41.151 59.892 1.00 15.94 201 TYR B N 1
ATOM 4069 C CA . TYR B 1 162 ? 29.153 40.655 61.261 1.00 18.41 201 TYR B CA 1
ATOM 4070 C C . TYR B 1 162 ? 28.828 39.168 61.408 1.00 19.64 201 TYR B C 1
ATOM 4071 O O . TYR B 1 162 ? 29.463 38.462 62.188 1.00 20.26 201 TYR B O 1
ATOM 4080 N N . GLN B 1 163 ? 27.838 38.695 60.661 1.00 22.25 202 GLN B N 1
ATOM 4081 C CA . GLN B 1 163 ? 27.453 37.289 60.720 1.00 23.55 202 GLN B CA 1
ATOM 4082 C C . GLN B 1 163 ? 28.622 36.391 60.335 1.00 22.70 202 GLN B C 1
ATOM 4083 O O . GLN B 1 163 ? 28.788 35.296 60.874 1.00 22.51 202 GLN B O 1
ATOM 4089 N N . ILE B 1 164 ? 29.438 36.867 59.405 1.00 20.40 203 ILE B N 1
ATOM 4090 C CA . ILE B 1 164 ? 30.571 36.091 58.924 1.00 21.87 203 ILE B CA 1
ATOM 4091 C C . ILE B 1 164 ? 31.895 36.334 59.643 1.00 21.76 203 ILE B C 1
ATOM 4092 O O . ILE B 1 164 ? 32.670 35.397 59.838 1.00 23.84 203 ILE B O 1
ATOM 4097 N N . THR B 1 165 ? 32.160 37.572 60.049 1.00 21.24 204 THR B N 1
ATOM 4098 C CA . THR B 1 165 ? 33.434 37.871 60.703 1.00 20.14 204 THR B CA 1
ATOM 4099 C C . THR B 1 165 ? 33.352 38.457 62.108 1.00 20.90 204 THR B C 1
ATOM 4100 O O . THR B 1 165 ? 34.385 38.729 62.721 1.00 20.60 204 THR B O 1
ATOM 4104 N N . GLY B 1 166 ? 32.143 38.648 62.625 1.00 21.34 205 GLY B N 1
ATOM 4105 C CA . GLY B 1 166 ? 32.020 39.239 63.946 1.00 20.95 205 GLY B CA 1
ATOM 4106 C C . GLY B 1 166 ? 32.532 40.665 63.838 1.00 21.71 205 GLY B C 1
ATOM 4107 O O . GLY B 1 166 ? 32.221 41.352 62.865 1.00 19.90 205 GLY B O 1
ATOM 4108 N N . THR B 1 167 ? 33.323 41.113 64.809 1.00 20.92 206 THR B N 1
ATOM 4109 C CA . THR B 1 167 ? 33.863 42.471 64.770 1.00 22.22 206 THR B CA 1
ATOM 4110 C C . THR B 1 167 ? 35.175 42.546 63.986 1.00 20.46 206 THR B C 1
ATOM 4111 O O . THR B 1 167 ? 35.725 43.627 63.788 1.00 18.94 206 THR B O 1
ATOM 4115 N N . GLU B 1 168 ? 35.668 41.398 63.530 1.00 21.40 207 GLU B N 1
ATOM 4116 C CA . GLU B 1 168 ? 36.923 41.348 62.786 1.00 19.95 207 GLU B CA 1
ATOM 4117 C C . GLU B 1 168 ? 36.976 42.291 61.587 1.00 18.96 207 GLU B C 1
ATOM 4118 O O . GLU B 1 168 ? 37.995 42.945 61.353 1.00 16.42 207 GLU B O 1
ATOM 4124 N N . TYR B 1 169 ? 35.884 42.372 60.830 1.00 17.97 208 TYR B N 1
ATOM 4125 C CA . TYR B 1 169 ? 35.860 43.233 59.655 1.00 15.27 208 TYR B CA 1
ATOM 4126 C C . TYR B 1 169 ? 36.133 44.691 60.010 1.00 13.18 208 TYR B C 1
ATOM 4127 O O . TYR B 1 169 ? 36.722 45.428 59.226 1.00 13.90 208 TYR B O 1
ATOM 4136 N N . ILE B 1 170 ? 35.720 45.105 61.201 1.00 13.36 209 ILE B N 1
ATOM 4137 C CA . ILE B 1 170 ? 35.944 46.479 61.624 1.00 12.06 209 ILE B CA 1
ATOM 4138 C C . ILE B 1 170 ? 37.425 46.706 61.925 1.00 14.05 209 ILE B C 1
ATOM 4139 O O . ILE B 1 170 ? 38.026 47.677 61.457 1.00 13.56 209 ILE B O 1
ATOM 4144 N N . GLU B 1 171 ? 38.014 45.806 62.705 1.00 13.64 210 GLU B N 1
ATOM 4145 C CA . GLU B 1 171 ? 39.425 45.928 63.046 1.00 15.19 210 GLU B CA 1
ATOM 4146 C C . GLU B 1 171 ? 40.280 45.877 61.784 1.00 13.95 210 GLU B C 1
ATOM 4147 O O . GLU B 1 171 ? 41.211 46.667 61.620 1.00 12.86 210 GLU B O 1
ATOM 4153 N N . VAL B 1 172 ? 39.958 44.943 60.894 1.00 13.67 211 VAL B N 1
ATOM 4154 C CA . VAL B 1 172 ? 40.691 44.788 59.644 1.00 14.48 211 VAL B CA 1
ATOM 4155 C C . VAL B 1 172 ? 40.560 46.031 58.764 1.00 14.38 211 VAL B C 1
ATOM 4156 O O . VAL B 1 172 ? 41.540 46.485 58.171 1.00 13.26 211 VAL B O 1
ATOM 4160 N N . ALA B 1 173 ? 39.352 46.584 58.683 1.00 13.41 212 ALA B N 1
ATOM 4161 C CA . ALA B 1 173 ? 39.114 47.770 57.865 1.00 14.33 212 ALA B CA 1
ATOM 4162 C C . ALA B 1 173 ? 39.972 48.964 58.291 1.00 13.68 212 ALA B C 1
ATOM 4163 O O . ALA B 1 173 ? 40.595 49.611 57.450 1.00 13.30 212 ALA B O 1
ATOM 4165 N N . PHE B 1 174 ? 40.004 49.266 59.588 1.00 13.15 213 PHE B N 1
ATOM 4166 C CA . PHE B 1 174 ? 40.813 50.387 60.064 1.00 12.81 213 PHE B CA 1
ATOM 4167 C C . PHE B 1 174 ? 42.312 50.126 59.875 1.00 13.57 213 PHE B C 1
ATOM 4168 O O . PHE B 1 174 ? 43.039 51.000 59.410 1.00 13.63 213 PHE B O 1
ATOM 4176 N N . ARG B 1 175 ? 42.777 48.933 60.236 1.00 14.89 214 ARG B N 1
ATOM 4177 C CA . ARG B 1 175 ? 44.196 48.607 60.075 1.00 12.63 214 ARG B CA 1
ATOM 4178 C C . ARG B 1 175 ? 44.611 48.650 58.608 1.00 13.54 214 ARG B C 1
ATOM 4179 O O . ARG B 1 175 ? 45.678 49.165 58.274 1.00 13.68 214 ARG B O 1
ATOM 4187 N N . ALA B 1 176 ? 43.773 48.111 57.727 1.00 13.39 215 ALA B N 1
ATOM 4188 C CA . ALA B 1 176 ? 44.093 48.107 56.301 1.00 12.60 215 ALA B CA 1
ATOM 4189 C C . ALA B 1 176 ? 44.117 49.519 55.733 1.00 15.12 215 ALA B C 1
ATOM 4190 O O . ALA B 1 176 ? 44.939 49.834 54.872 1.00 13.84 215 ALA B O 1
ATOM 4192 N N . THR B 1 177 ? 43.214 50.374 56.210 1.00 13.35 216 THR B N 1
ATOM 4193 C CA . THR B 1 177 ? 43.168 51.742 55.721 1.00 13.32 216 THR B CA 1
ATOM 4194 C C . THR B 1 177 ? 44.406 52.508 56.184 1.00 11.45 216 THR B C 1
ATOM 4195 O O . THR B 1 177 ? 44.985 53.274 55.420 1.00 13.19 216 THR B O 1
ATOM 4199 N N . ARG B 1 178 ? 44.813 52.298 57.432 1.00 12.87 217 ARG B N 1
ATOM 4200 C CA . ARG B 1 178 ? 45.996 52.982 57.953 1.00 14.87 217 ARG B CA 1
ATOM 4201 C C . ARG B 1 178 ? 47.264 52.548 57.211 1.00 14.59 217 ARG B C 1
ATOM 4202 O O . ARG B 1 178 ? 48.108 53.376 56.864 1.00 15.37 217 ARG B O 1
ATOM 4210 N N . GLU B 1 179 ? 47.394 51.252 56.962 1.00 15.20 218 GLU B N 1
ATOM 4211 C CA . GLU B 1 179 ? 48.583 50.746 56.285 1.00 16.59 218 GLU B CA 1
ATOM 4212 C C . GLU B 1 179 ? 48.693 51.199 54.838 1.00 17.07 218 GLU B C 1
ATOM 4213 O O . GLU B 1 179 ? 49.779 51.528 54.369 1.00 17.96 218 GLU B O 1
ATOM 4219 N N . ALA B 1 180 ? 47.569 51.227 54.133 1.00 15.98 219 ALA B N 1
ATOM 4220 C CA . ALA B 1 180 ? 47.571 51.653 52.743 1.00 15.44 219 ALA B CA 1
ATOM 4221 C C . ALA B 1 180 ? 47.639 53.172 52.622 1.00 17.68 219 ALA B C 1
ATOM 4222 O O . ALA B 1 180 ? 48.316 53.699 51.740 1.00 18.14 219 ALA B O 1
ATOM 4224 N N . GLY B 1 181 ? 46.952 53.871 53.521 1.00 17.01 220 GLY B N 1
ATOM 4225 C CA . GLY B 1 181 ? 46.907 55.322 53.455 1.00 17.44 220 GLY B CA 1
ATOM 4226 C C . GLY B 1 181 ? 47.961 56.159 54.151 1.00 17.46 220 GLY B C 1
ATOM 4227 O O . GLY B 1 181 ? 48.128 57.329 53.811 1.00 20.04 220 GLY B O 1
ATOM 4228 N N . GLY B 1 182 ? 48.672 55.588 55.116 1.00 17.76 221 GLY B N 1
ATOM 4229 C CA . GLY B 1 182 ? 49.687 56.361 55.810 1.00 17.70 221 GLY B CA 1
ATOM 4230 C C . GLY B 1 182 ? 49.159 56.971 57.096 1.00 18.61 221 GLY B C 1
ATOM 4231 O O . GLY B 1 182 ? 47.962 56.933 57.369 1.00 15.94 221 GLY B O 1
ATOM 4232 N N . SER B 1 183 ? 50.054 57.562 57.879 1.00 20.05 222 SER B N 1
ATOM 4233 C CA . SER B 1 183 ? 49.680 58.155 59.160 1.00 23.30 222 SER B CA 1
ATOM 4234 C C . SER B 1 183 ? 48.982 59.512 59.102 1.00 22.68 222 SER B C 1
ATOM 4235 O O . SER B 1 183 ? 48.448 59.973 60.111 1.00 25.43 222 SER B O 1
ATOM 4238 N N . ASP B 1 184 ? 48.976 60.147 57.935 1.00 21.46 223 ASP B N 1
ATOM 4239 C CA . ASP B 1 184 ? 48.356 61.462 57.796 1.00 24.43 223 ASP B CA 1
ATOM 4240 C C . ASP B 1 184 ? 46.839 61.499 57.619 1.00 22.40 223 ASP B C 1
ATOM 4241 O O . ASP B 1 184 ? 46.203 62.481 57.997 1.00 23.78 223 ASP B O 1
ATOM 4246 N N . ILE B 1 185 ? 46.247 60.456 57.047 1.00 19.32 224 ILE B N 1
ATOM 4247 C CA . ILE B 1 185 ? 44.798 60.475 56.870 1.00 17.22 224 ILE B CA 1
ATOM 4248 C C . ILE B 1 185 ? 44.101 60.154 58.186 1.00 16.68 224 ILE B C 1
ATOM 4249 O O . ILE B 1 185 ? 44.606 59.376 58.995 1.00 16.84 224 ILE B O 1
ATOM 4254 N N . LYS B 1 186 ?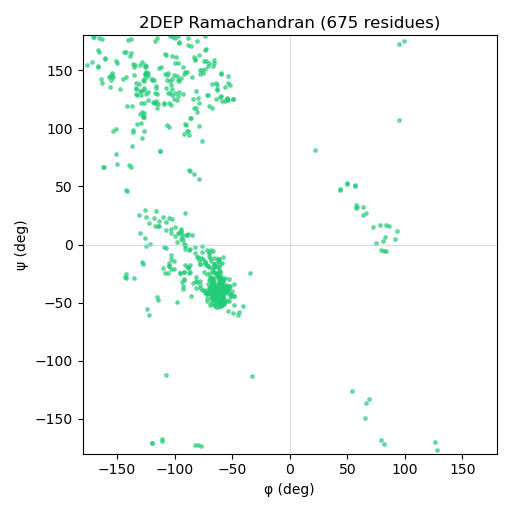 42.940 60.766 58.394 1.00 14.58 225 LYS B N 1
ATOM 4255 C CA . LYS B 1 186 ? 42.173 60.574 59.621 1.00 14.78 225 LYS B CA 1
ATOM 4256 C C . LYS B 1 186 ? 41.046 59.575 59.380 1.00 14.36 225 LYS B C 1
ATOM 4257 O O . LYS B 1 186 ? 40.284 59.705 58.417 1.00 14.06 225 LYS B O 1
ATOM 4263 N N . LEU B 1 187 ? 40.947 58.591 60.269 1.00 12.81 226 LEU B N 1
ATOM 4264 C CA . LEU B 1 187 ? 39.967 57.518 60.148 1.00 13.03 226 LEU B CA 1
ATOM 4265 C C . LEU B 1 187 ? 38.794 57.626 61.116 1.00 12.51 226 LEU B C 1
ATOM 4266 O O . LEU B 1 187 ? 38.981 57.782 62.321 1.00 12.20 226 LEU B O 1
ATOM 4271 N N . TYR B 1 188 ? 37.582 57.508 60.579 1.00 11.29 227 TYR B N 1
ATOM 4272 C CA . TYR B 1 188 ? 36.379 57.621 61.392 1.00 11.70 227 TYR B CA 1
ATOM 4273 C C . TYR B 1 188 ? 35.413 56.451 61.315 1.00 11.68 227 TYR B C 1
ATOM 4274 O O . TYR B 1 188 ? 35.370 55.721 60.324 1.00 11.75 227 TYR B O 1
ATOM 4283 N N . ILE B 1 189 ? 34.651 56.279 62.392 1.00 10.68 228 ILE B N 1
ATOM 4284 C CA . ILE B 1 189 ? 33.594 55.281 62.447 1.00 10.94 228 ILE B CA 1
ATOM 4285 C C . ILE B 1 189 ? 32.370 56.202 62.425 1.00 12.20 228 ILE B C 1
ATOM 4286 O O . ILE B 1 189 ? 32.223 57.072 63.285 1.00 10.69 228 ILE B O 1
ATOM 4291 N N . ASN B 1 190 ? 31.521 56.028 61.417 1.00 11.08 229 ASN B N 1
ATOM 4292 C CA . ASN B 1 190 ? 30.352 56.879 61.221 1.00 11.59 229 ASN B CA 1
ATOM 4293 C C . ASN B 1 190 ? 29.042 56.173 61.573 1.00 11.70 229 ASN B C 1
ATOM 4294 O O . ASN B 1 190 ? 28.910 54.961 61.385 1.00 12.72 229 ASN B O 1
ATOM 4299 N N . ASP B 1 191 ? 28.078 56.928 62.096 1.00 12.50 230 ASP B N 1
ATOM 4300 C CA . ASP B 1 191 ? 26.781 56.352 62.444 1.00 11.49 230 ASP B CA 1
ATOM 4301 C C . ASP B 1 191 ? 25.725 57.427 62.724 1.00 11.38 230 ASP B C 1
ATOM 4302 O O . ASP B 1 191 ? 26.048 58.606 62.866 1.00 10.37 230 ASP B O 1
ATOM 4307 N N . TYR B 1 192 ? 24.461 57.014 62.787 1.00 11.56 231 TYR B N 1
ATOM 4308 C CA . TYR B 1 192 ? 23.365 57.939 63.066 1.00 12.80 231 TYR B CA 1
ATOM 4309 C C . TYR B 1 192 ? 22.833 57.675 64.472 1.00 12.14 231 TYR B C 1
ATOM 4310 O O . TYR B 1 192 ? 23.116 56.630 65.067 1.00 12.15 231 TYR B O 1
ATOM 4319 N N . ASN B 1 193 ? 22.075 58.630 65.001 1.00 11.91 232 ASN B N 1
ATOM 4320 C CA . ASN B 1 193 ? 21.536 58.524 66.349 1.00 13.49 232 ASN B CA 1
ATOM 4321 C C . ASN B 1 193 ? 22.654 58.338 67.372 1.00 13.78 232 ASN B C 1
ATOM 4322 O O . ASN B 1 193 ? 22.465 57.689 68.403 1.00 12.53 232 ASN B O 1
ATOM 4327 N N . THR B 1 194 ? 23.819 58.911 67.085 1.00 12.28 233 THR B N 1
ATOM 4328 C CA . THR B 1 194 ? 24.953 58.806 67.993 1.00 11.81 233 THR B CA 1
ATOM 4329 C C . THR B 1 194 ? 24.721 59.611 69.268 1.00 13.34 233 THR B C 1
ATOM 4330 O O . THR B 1 194 ? 25.520 59.550 70.199 1.00 13.24 233 THR B O 1
ATOM 4334 N N . ASP B 1 195 ? 23.621 60.362 69.299 1.00 13.35 234 ASP B N 1
ATOM 4335 C CA . ASP B 1 195 ? 23.255 61.171 70.457 1.00 14.61 234 ASP B CA 1
ATOM 4336 C C . ASP B 1 195 ? 22.418 60.354 71.444 1.00 15.34 234 ASP B C 1
ATOM 4337 O O . ASP B 1 195 ? 22.309 60.713 72.618 1.00 16.27 234 ASP B O 1
ATOM 4342 N N . ASP B 1 196 ? 21.814 59.273 70.955 1.00 14.87 235 ASP B N 1
ATOM 4343 C CA . ASP B 1 196 ? 20.994 58.390 71.786 1.00 17.03 235 ASP B CA 1
ATOM 4344 C C . ASP B 1 196 ? 21.932 57.706 72.784 1.00 16.65 235 ASP B C 1
ATOM 4345 O O . ASP B 1 196 ? 22.823 56.954 72.389 1.00 13.82 235 ASP B O 1
ATOM 4350 N N . PRO B 1 197 ? 21.734 57.949 74.091 1.00 17.12 236 PRO B N 1
ATOM 4351 C CA . PRO B 1 197 ? 22.570 57.364 75.146 1.00 16.18 236 PRO B CA 1
ATOM 4352 C C . PRO B 1 197 ? 22.977 55.904 74.956 1.00 15.65 236 PRO B C 1
ATOM 4353 O O . PRO B 1 197 ? 24.161 55.570 75.029 1.00 16.27 236 PRO B O 1
ATOM 4357 N N . VAL B 1 198 ? 22.001 55.037 74.719 1.00 14.34 237 VAL B N 1
ATOM 4358 C CA . VAL B 1 198 ? 22.289 53.620 74.545 1.00 17.08 237 VAL B CA 1
ATOM 4359 C C . VAL B 1 198 ? 23.220 53.344 73.362 1.00 16.65 237 VAL B C 1
ATOM 4360 O O . VAL B 1 198 ? 24.206 52.617 73.502 1.00 13.19 237 VAL B O 1
ATOM 4364 N N . LYS B 1 199 ? 22.915 53.927 72.206 1.00 15.18 238 LYS B N 1
ATOM 4365 C CA . LYS B 1 199 ? 23.737 53.713 71.014 1.00 15.52 238 LYS B CA 1
ATOM 4366 C C . LYS B 1 199 ? 25.101 54.378 71.170 1.00 15.40 238 LYS B C 1
ATOM 4367 O O . LYS B 1 199 ? 26.126 53.831 70.758 1.00 14.88 238 LYS B O 1
ATOM 4373 N N . ARG B 1 200 ? 25.104 55.565 71.765 1.00 12.40 239 ARG B N 1
ATOM 4374 C CA . ARG B 1 200 ? 26.331 56.308 72.017 1.00 15.37 239 ARG B CA 1
ATOM 4375 C C . ARG B 1 200 ? 27.301 55.447 72.832 1.00 14.55 239 ARG B C 1
ATOM 4376 O O . ARG B 1 200 ? 28.484 55.331 72.501 1.00 13.16 239 ARG B O 1
ATOM 4384 N N . ASP B 1 201 ? 26.789 54.845 73.901 1.00 15.59 240 ASP B N 1
ATOM 4385 C CA . ASP B 1 201 ? 27.613 54.024 74.783 1.00 15.75 240 ASP B CA 1
ATOM 4386 C C . ASP B 1 201 ? 28.072 52.694 74.196 1.00 15.91 240 ASP B C 1
ATOM 4387 O O . ASP B 1 201 ? 29.172 52.228 74.506 1.00 16.51 240 ASP B O 1
ATOM 4392 N N . ILE B 1 202 ? 27.246 52.074 73.357 1.00 15.96 241 ILE B N 1
ATOM 4393 C CA . ILE B 1 202 ? 27.647 50.818 72.732 1.00 16.09 241 ILE B CA 1
ATOM 4394 C C . ILE B 1 202 ? 28.816 51.131 71.797 1.00 16.15 241 ILE B C 1
ATOM 4395 O O . ILE B 1 202 ? 29.793 50.383 71.724 1.00 15.21 241 ILE B O 1
ATOM 4400 N N . LEU B 1 203 ? 28.709 52.256 71.094 1.00 14.99 242 LEU B N 1
ATOM 4401 C CA . LEU B 1 203 ? 29.748 52.698 70.169 1.00 14.97 242 LEU B CA 1
ATOM 4402 C C . LEU B 1 203 ? 31.018 53.063 70.942 1.00 13.92 242 LEU B C 1
ATOM 4403 O O . LEU B 1 203 ? 32.126 52.718 70.535 1.00 15.09 242 LEU B O 1
ATOM 4408 N N . TYR B 1 204 ? 30.846 53.753 72.065 1.00 15.24 243 TYR B N 1
ATOM 4409 C CA . TYR B 1 204 ? 31.974 54.161 72.905 1.00 16.98 243 TYR B CA 1
ATOM 4410 C C . TYR B 1 204 ? 32.768 52.935 73.367 1.00 15.28 243 TYR B C 1
ATOM 4411 O O . TYR B 1 204 ? 33.993 52.883 73.234 1.00 15.04 243 TYR B O 1
ATOM 4420 N N . GLU B 1 205 ? 32.061 51.949 73.912 1.00 15.35 244 GLU B N 1
ATOM 4421 C CA . GLU B 1 205 ? 32.704 50.733 74.406 1.00 18.53 244 GLU B CA 1
ATOM 4422 C C . GLU B 1 205 ? 33.445 49.978 73.305 1.00 17.24 244 GLU B C 1
ATOM 4423 O O . GLU B 1 205 ? 34.548 49.472 73.521 1.00 17.05 244 GLU B O 1
ATOM 4429 N N . LEU B 1 206 ? 32.841 49.909 72.126 1.00 17.81 245 LEU B N 1
ATOM 4430 C CA . LEU B 1 206 ? 33.461 49.226 70.999 1.00 18.03 245 LEU B CA 1
ATOM 4431 C C . LEU B 1 206 ? 34.749 49.942 70.595 1.00 16.48 245 LEU B C 1
ATOM 4432 O O . LEU B 1 206 ? 35.792 49.310 70.414 1.00 15.38 245 LEU B O 1
ATOM 4437 N N . VAL B 1 207 ? 34.675 51.263 70.460 1.00 15.32 246 VAL B N 1
ATOM 4438 C CA . VAL B 1 207 ? 35.841 52.046 70.068 1.00 15.05 246 VAL B CA 1
ATOM 4439 C C . VAL B 1 207 ? 36.958 51.984 71.107 1.00 15.89 246 VAL B C 1
ATOM 4440 O O . VAL B 1 207 ? 38.129 51.836 70.757 1.00 14.60 246 VAL B O 1
ATOM 4444 N N . LYS B 1 208 ? 36.607 52.087 72.384 1.00 14.42 247 LYS B N 1
ATOM 4445 C CA . LYS B 1 208 ? 37.626 52.028 73.425 1.00 19.42 247 LYS B CA 1
ATOM 4446 C C . LYS B 1 208 ? 38.315 50.666 73.399 1.00 19.69 247 LYS B C 1
ATOM 4447 O O . LYS B 1 208 ? 39.536 50.570 73.539 1.00 19.13 247 LYS B O 1
ATOM 4453 N N . ASN B 1 209 ? 37.525 49.616 73.209 1.00 19.46 248 ASN B N 1
ATOM 4454 C CA . ASN B 1 209 ? 38.053 48.258 73.155 1.00 21.70 248 ASN B CA 1
ATOM 4455 C C . ASN B 1 209 ? 39.022 48.100 71.981 1.00 22.77 248 ASN B C 1
ATOM 4456 O O . ASN B 1 209 ? 40.092 47.500 72.121 1.00 20.93 248 ASN B O 1
ATOM 4461 N N . LEU B 1 210 ? 38.651 48.646 70.825 1.00 19.75 249 LEU B N 1
ATOM 4462 C CA . LEU B 1 210 ? 39.505 48.558 69.645 1.00 19.43 249 LEU B CA 1
ATOM 4463 C C . LEU B 1 210 ? 40.772 49.390 69.806 1.00 19.50 249 LEU B C 1
ATOM 4464 O O . LEU B 1 210 ? 41.855 48.956 69.419 1.00 19.51 249 LEU B O 1
ATOM 4469 N N . LEU B 1 211 ? 40.639 50.584 70.374 1.00 18.26 250 LEU B N 1
ATOM 4470 C CA . LEU B 1 211 ? 41.803 51.441 70.580 1.00 17.96 250 LEU B CA 1
ATOM 4471 C C . LEU B 1 211 ? 42.803 50.744 71.497 1.00 21.07 250 LEU B C 1
ATOM 4472 O O . LEU B 1 211 ? 44.016 50.873 71.321 1.00 18.78 250 LEU B O 1
ATOM 4477 N N . GLU B 1 212 ? 42.286 49.998 72.469 1.00 18.45 251 GLU B N 1
ATOM 4478 C CA . GLU B 1 212 ? 43.135 49.293 73.422 1.00 24.31 251 GLU B CA 1
ATOM 4479 C C . GLU B 1 212 ? 43.918 48.139 72.800 1.00 23.91 251 GLU B C 1
ATOM 4480 O O . GLU B 1 212 ? 44.963 47.748 73.315 1.00 23.01 251 GLU B O 1
ATOM 4486 N N . LYS B 1 213 ? 43.427 47.582 71.699 1.00 23.82 252 LYS B N 1
ATOM 4487 C CA . LYS B 1 213 ? 44.166 46.499 71.070 1.00 25.96 252 LYS B CA 1
ATOM 4488 C C . LYS B 1 213 ? 44.985 46.976 69.873 1.00 24.25 252 LYS B C 1
ATOM 4489 O O . LYS B 1 213 ? 45.452 46.175 69.065 1.00 23.70 252 LYS B O 1
ATOM 4495 N N . GLY B 1 214 ? 45.164 48.292 69.781 1.00 21.49 253 GLY B N 1
ATOM 4496 C CA . GLY B 1 214 ? 45.967 48.868 68.715 1.00 21.62 253 GLY B CA 1
ATOM 4497 C C . GLY B 1 214 ? 45.293 49.282 67.419 1.00 18.16 253 GLY B C 1
ATOM 4498 O O . GLY B 1 214 ? 45.977 49.685 66.480 1.00 20.31 253 GLY B O 1
ATOM 4499 N N . VAL B 1 215 ? 43.969 49.194 67.349 1.00 18.31 254 VAL B N 1
ATOM 4500 C CA . VAL B 1 215 ? 43.269 49.576 66.126 1.00 16.07 254 VAL B CA 1
ATOM 4501 C C . VAL B 1 215 ? 43.311 51.096 65.954 1.00 16.07 254 VAL B C 1
ATOM 4502 O O . VAL B 1 215 ? 42.973 51.843 66.869 1.00 15.90 254 VAL B O 1
ATOM 4506 N N . PRO B 1 216 ? 43.733 51.571 64.773 1.00 16.91 255 PRO B N 1
ATOM 4507 C CA . PRO B 1 216 ? 43.810 53.012 64.521 1.00 16.04 255 PRO B CA 1
ATOM 4508 C C . PRO B 1 216 ? 42.473 53.686 64.206 1.00 16.91 255 PRO B C 1
ATOM 4509 O O . PRO B 1 216 ? 41.963 53.585 63.090 1.00 17.27 255 PRO B O 1
ATOM 4513 N N . ILE B 1 217 ? 41.909 54.366 65.200 1.00 13.27 256 ILE B N 1
ATOM 4514 C CA . ILE B 1 217 ? 40.650 55.094 65.026 1.00 14.34 256 ILE B CA 1
ATOM 4515 C C . ILE B 1 217 ? 40.904 56.527 65.496 1.00 14.86 256 ILE B C 1
ATOM 4516 O O . ILE B 1 217 ? 41.301 56.753 66.644 1.00 15.36 256 ILE B O 1
ATOM 4521 N N . ASP B 1 218 ? 40.690 57.490 64.604 1.00 12.47 257 ASP B N 1
ATOM 4522 C CA . ASP B 1 218 ? 40.933 58.893 64.924 1.00 11.95 257 ASP B CA 1
ATOM 4523 C C . ASP B 1 218 ? 39.715 59.678 65.386 1.00 12.88 257 ASP B C 1
ATOM 4524 O O . ASP B 1 218 ? 39.851 60.690 66.078 1.00 11.61 257 ASP B O 1
ATOM 4529 N N . GLY B 1 219 ? 38.525 59.232 65.004 1.00 13.05 258 GLY B N 1
ATOM 4530 C CA . GLY B 1 219 ? 37.346 59.967 65.419 1.00 12.12 258 GLY B CA 1
ATOM 4531 C C . GLY B 1 219 ? 36.015 59.305 65.135 1.00 14.68 258 GLY B C 1
ATOM 4532 O O . GLY B 1 219 ? 35.942 58.218 64.561 1.00 12.69 258 GLY B O 1
ATOM 4533 N N . VAL B 1 220 ? 34.955 59.981 65.558 1.00 13.37 259 VAL B N 1
ATOM 4534 C CA . VAL B 1 220 ? 33.600 59.496 65.365 1.00 12.42 259 VAL B CA 1
ATOM 4535 C C . VAL B 1 220 ? 32.820 60.433 64.455 1.00 12.55 259 VAL B C 1
ATOM 4536 O O . VAL B 1 220 ? 32.877 61.655 64.609 1.00 12.38 259 VAL B O 1
ATOM 4540 N N . GLY B 1 221 ? 32.104 59.847 63.500 1.00 12.39 260 GLY B N 1
ATOM 4541 C CA . GLY B 1 221 ? 31.285 60.633 62.600 1.00 13.27 260 GLY B CA 1
ATOM 4542 C C . GLY B 1 221 ? 29.855 60.595 63.112 1.00 10.94 260 GLY B C 1
ATOM 4543 O O . GLY B 1 221 ? 29.299 59.517 63.319 1.00 11.99 260 GLY B O 1
ATOM 4544 N N . HIS B 1 222 ? 29.274 61.768 63.345 1.00 10.23 261 HIS B N 1
ATOM 4545 C CA . HIS B 1 222 ? 27.901 61.886 63.834 1.00 10.61 261 HIS B CA 1
ATOM 4546 C C . HIS B 1 222 ? 27.045 62.335 62.651 1.00 9.89 261 HIS B C 1
ATOM 4547 O O . HIS B 1 222 ? 27.040 63.516 62.302 1.00 9.36 261 HIS B O 1
ATOM 4554 N N . GLN B 1 223 ? 26.325 61.400 62.040 1.00 10.77 262 GLN B N 1
ATOM 4555 C CA . GLN B 1 223 ? 25.494 61.725 60.883 1.00 11.62 262 GLN B CA 1
ATOM 4556 C C . GLN B 1 223 ? 24.576 62.903 61.162 1.00 11.46 262 GLN B C 1
ATOM 4557 O O . GLN B 1 223 ? 24.447 63.808 60.340 1.00 8.50 262 GLN B O 1
ATOM 4563 N N . THR B 1 224 ? 23.945 62.883 62.330 1.00 11.32 263 THR B N 1
ATOM 4564 C CA . THR B 1 224 ? 23.052 63.952 62.749 1.00 11.08 263 THR B CA 1
ATOM 4565 C C . THR B 1 224 ? 21.901 64.211 61.773 1.00 13.31 263 THR B C 1
ATOM 4566 O O . THR B 1 224 ? 21.672 65.347 61.333 1.00 11.11 263 THR B O 1
ATOM 4570 N N . HIS B 1 225 ? 21.195 63.140 61.421 1.00 11.35 264 HIS B N 1
ATOM 4571 C CA . HIS B 1 225 ? 20.021 63.235 60.560 1.00 11.69 264 HIS B CA 1
ATOM 4572 C C . HIS B 1 225 ? 18.925 63.456 61.591 1.00 11.90 264 HIS B C 1
ATOM 4573 O O . HIS B 1 225 ? 18.447 62.510 62.212 1.00 13.81 264 HIS B O 1
ATOM 4580 N N . ILE B 1 226 ? 18.548 64.713 61.789 1.00 12.22 265 ILE B N 1
ATOM 4581 C CA . ILE B 1 226 ? 17.552 65.053 62.794 1.00 11.83 265 ILE B CA 1
ATOM 4582 C C . ILE B 1 226 ? 16.336 65.731 62.175 1.00 11.33 265 ILE B C 1
ATOM 4583 O O . ILE B 1 226 ? 16.187 65.742 60.955 1.00 11.53 265 ILE B O 1
ATOM 4588 N N . ASP B 1 227 ? 15.444 66.250 63.014 1.00 11.88 266 ASP B N 1
ATOM 4589 C CA . ASP B 1 227 ? 14.275 66.958 62.501 1.00 12.04 266 ASP B CA 1
ATOM 4590 C C . ASP B 1 227 ? 13.992 68.221 63.316 1.00 12.95 266 ASP B C 1
ATOM 4591 O O . ASP B 1 227 ? 14.697 68.513 64.288 1.00 12.40 266 ASP B O 1
ATOM 4596 N N . ILE B 1 228 ? 12.989 68.989 62.906 1.00 12.34 267 ILE B N 1
ATOM 4597 C CA . ILE B 1 228 ? 12.679 70.242 63.583 1.00 11.61 267 ILE B CA 1
ATOM 4598 C C . ILE B 1 228 ? 12.133 70.094 64.998 1.00 14.43 267 ILE B C 1
ATOM 4599 O O . ILE B 1 228 ? 11.939 71.093 65.694 1.00 15.41 267 ILE B O 1
ATOM 4604 N N . TYR B 1 229 ? 11.911 68.855 65.429 1.00 14.14 268 TYR B N 1
ATOM 4605 C CA . TYR B 1 229 ? 11.376 68.596 66.762 1.00 16.16 268 TYR B CA 1
ATOM 4606 C C . TYR B 1 229 ? 12.346 67.854 67.680 1.00 18.13 268 TYR B C 1
ATOM 4607 O O . TYR B 1 229 ? 12.519 68.228 68.845 1.00 20.09 268 TYR B O 1
ATOM 4616 N N . ASN B 1 230 ? 12.976 66.811 67.148 1.00 14.77 269 ASN B N 1
ATOM 4617 C CA . ASN B 1 230 ? 13.903 65.980 67.920 1.00 16.41 269 ASN B CA 1
ATOM 4618 C C . ASN B 1 230 ? 15.230 65.790 67.190 1.00 14.77 269 ASN B C 1
ATOM 4619 O O . ASN B 1 230 ? 15.286 65.871 65.966 1.00 13.27 269 ASN B O 1
ATOM 4624 N N . PRO B 1 231 ? 16.319 65.524 67.932 1.00 14.46 270 PRO B N 1
ATOM 4625 C CA . PRO B 1 231 ? 16.436 65.395 69.388 1.00 15.58 270 PRO B CA 1
ATOM 4626 C C . PRO B 1 231 ? 16.973 66.685 70.006 1.00 16.07 270 PRO B C 1
ATOM 4627 O O . PRO B 1 231 ? 17.289 67.637 69.294 1.00 13.64 270 PRO B O 1
ATOM 4631 N N . PRO B 1 232 ? 17.084 66.731 71.344 1.00 17.03 271 PRO B N 1
ATOM 4632 C CA . PRO B 1 232 ? 17.597 67.929 72.014 1.00 16.91 271 PRO B CA 1
ATOM 4633 C C . PRO B 1 232 ? 19.055 68.188 71.631 1.00 16.05 271 PRO B C 1
ATOM 4634 O O . PRO B 1 232 ? 19.861 67.257 71.546 1.00 16.44 271 PRO B O 1
ATOM 4638 N N . VAL B 1 233 ? 19.389 69.452 71.400 1.00 14.87 272 VAL B N 1
ATOM 4639 C CA . VAL B 1 233 ? 20.749 69.825 71.025 1.00 14.39 272 VAL B CA 1
ATOM 4640 C C . VAL B 1 233 ? 21.736 69.406 72.110 1.00 15.81 272 VAL B C 1
ATOM 4641 O O . VAL B 1 233 ? 22.880 69.055 71.821 1.00 14.77 272 VAL B O 1
ATOM 4645 N N . GLU B 1 234 ? 21.291 69.435 73.360 1.00 15.40 273 GLU B N 1
ATOM 4646 C CA . GLU B 1 234 ? 22.166 69.053 74.459 1.00 17.74 273 GLU B CA 1
ATOM 4647 C C . GLU B 1 234 ? 22.656 67.603 74.350 1.00 17.35 273 GLU B C 1
ATOM 4648 O O . GLU B 1 234 ? 23.797 67.305 74.709 1.00 17.42 273 GLU B O 1
ATOM 4654 N N . ARG B 1 235 ? 21.808 66.706 73.849 1.00 16.44 274 ARG B N 1
ATOM 4655 C CA . ARG B 1 235 ? 22.201 65.300 73.700 1.00 16.68 274 ARG B CA 1
ATOM 4656 C C . ARG B 1 235 ? 23.286 65.155 72.642 1.00 15.94 274 ARG B C 1
ATOM 4657 O O . ARG B 1 235 ? 24.226 64.372 72.796 1.00 15.81 274 ARG B O 1
ATOM 4665 N N . ILE B 1 236 ? 23.135 65.899 71.554 1.00 14.37 275 ILE B N 1
ATOM 4666 C CA . ILE B 1 236 ? 24.102 65.864 70.466 1.00 13.93 275 ILE B CA 1
ATOM 4667 C C . ILE B 1 236 ? 25.484 66.273 70.981 1.00 15.70 275 ILE B C 1
ATOM 4668 O O . ILE B 1 236 ? 26.484 65.612 70.694 1.00 14.37 275 ILE B O 1
ATOM 4673 N N . ILE B 1 237 ? 25.526 67.350 71.762 1.00 14.88 276 ILE B N 1
ATOM 4674 C CA . ILE B 1 237 ? 26.778 67.857 72.317 1.00 16.31 276 ILE B CA 1
ATOM 4675 C C . ILE B 1 237 ? 27.377 66.918 73.375 1.00 17.08 276 ILE B C 1
ATOM 4676 O O . ILE B 1 237 ? 28.596 66.753 73.446 1.00 14.87 276 ILE B O 1
ATOM 4681 N N . GLU B 1 238 ? 26.526 66.308 74.197 1.00 17.08 277 GLU B N 1
ATOM 4682 C CA . GLU B 1 238 ? 27.006 65.385 75.226 1.00 18.36 277 GLU B CA 1
ATOM 4683 C C . GLU B 1 238 ? 27.761 64.215 74.605 1.00 15.19 277 GLU B C 1
ATOM 4684 O O . GLU B 1 238 ? 28.772 63.764 75.143 1.00 14.12 277 GLU B O 1
ATOM 4690 N N . SER B 1 239 ? 27.257 63.721 73.478 1.00 13.40 278 SER B N 1
ATOM 4691 C CA . SER B 1 239 ? 27.890 62.605 72.779 1.00 14.40 278 SER B CA 1
ATOM 4692 C C . SER B 1 239 ? 29.273 63.025 72.272 1.00 14.02 278 SER B C 1
ATOM 4693 O O . SER B 1 239 ? 30.263 62.307 72.446 1.00 14.88 278 SER B O 1
ATOM 4696 N N . ILE B 1 240 ? 29.335 64.195 71.649 1.00 12.51 279 ILE B N 1
ATOM 4697 C CA . ILE B 1 240 ? 30.591 64.722 71.126 1.00 13.38 279 ILE B CA 1
ATOM 4698 C C . ILE B 1 240 ? 31.626 64.884 72.244 1.00 14.95 279 ILE B C 1
ATOM 4699 O O . ILE B 1 240 ? 32.794 64.518 72.086 1.00 13.70 279 ILE B O 1
ATOM 4704 N N . LYS B 1 241 ? 31.193 65.416 73.382 1.00 14.10 280 LYS B N 1
ATOM 4705 C CA . LYS B 1 241 ? 32.104 65.612 74.506 1.00 14.09 280 LYS B CA 1
ATOM 4706 C C . LYS B 1 241 ? 32.604 64.287 75.069 1.00 14.97 280 LYS B C 1
ATOM 4707 O O . LYS B 1 241 ? 33.761 64.176 75.484 1.00 14.07 280 LYS B O 1
ATOM 4713 N N . LYS B 1 242 ? 31.740 63.278 75.082 1.00 12.80 281 LYS B N 1
ATOM 4714 C CA . LYS B 1 242 ? 32.142 61.986 75.613 1.00 14.10 281 LYS B CA 1
ATOM 4715 C C . LYS B 1 242 ? 33.232 61.344 74.758 1.00 14.87 281 LYS B C 1
ATOM 4716 O O . LYS B 1 242 ? 34.237 60.857 75.285 1.00 12.54 281 LYS B O 1
ATOM 4722 N N . PHE B 1 243 ? 33.046 61.340 73.441 1.00 14.22 282 PHE B N 1
ATOM 4723 C CA . PHE B 1 243 ? 34.056 60.756 72.563 1.00 13.60 282 PHE B CA 1
ATOM 4724 C C . PHE B 1 243 ? 35.349 61.555 72.620 1.00 14.69 282 PHE B C 1
ATOM 4725 O O . PHE B 1 243 ? 36.440 61.001 72.465 1.00 14.43 282 PHE B O 1
ATOM 4733 N N . ALA B 1 244 ? 35.231 62.858 72.850 1.00 12.81 283 ALA B N 1
ATOM 4734 C CA . ALA B 1 244 ? 36.410 63.710 72.948 1.00 13.26 283 ALA B CA 1
ATOM 4735 C C . ALA B 1 244 ? 37.254 63.242 74.134 1.00 14.27 283 ALA B C 1
ATOM 4736 O O . ALA B 1 244 ? 38.476 63.418 74.154 1.00 14.06 283 ALA B O 1
ATOM 4738 N N . GLY B 1 245 ? 36.590 62.644 75.120 1.00 13.73 284 GLY B N 1
ATOM 4739 C CA . GLY B 1 245 ? 37.284 62.144 76.296 1.00 14.41 284 GLY B CA 1
ATOM 4740 C C . GLY B 1 245 ? 38.226 60.999 75.966 1.00 18.74 284 GLY B C 1
ATOM 4741 O O . GLY B 1 245 ? 39.134 60.690 76.739 1.00 16.59 284 GLY B O 1
ATOM 4742 N N . LEU B 1 246 ? 38.007 60.357 74.822 1.00 17.12 285 LEU B N 1
ATOM 4743 C CA . LEU B 1 246 ? 38.865 59.255 74.387 1.00 16.85 285 LEU B CA 1
ATOM 4744 C C . LEU B 1 246 ? 39.966 59.773 73.473 1.00 15.53 285 LEU B C 1
ATOM 4745 O O . LEU B 1 246 ? 40.731 58.990 72.901 1.00 20.43 285 LEU B O 1
ATOM 4750 N N . GLY B 1 247 ? 40.047 61.093 73.341 1.00 13.00 286 GLY B N 1
ATOM 4751 C CA . GLY B 1 247 ? 41.049 61.696 72.481 1.00 14.02 286 GLY B CA 1
ATOM 4752 C C . GLY B 1 247 ? 40.629 61.612 71.025 1.00 15.83 286 GLY B C 1
ATOM 4753 O O . GLY B 1 247 ? 41.443 61.786 70.116 1.00 16.97 286 GLY B O 1
ATOM 4754 N N . LEU B 1 248 ? 39.345 61.355 70.804 1.00 13.82 287 LEU B N 1
ATOM 4755 C CA . LEU B 1 248 ? 38.801 61.231 69.458 1.00 13.56 287 LEU B CA 1
ATOM 4756 C C . LEU B 1 248 ? 38.266 62.551 68.907 1.00 14.25 287 LEU B C 1
ATOM 4757 O O . LEU B 1 248 ? 37.752 63.381 69.653 1.00 15.25 287 LEU B O 1
ATOM 4762 N N . ASP B 1 249 ? 38.400 62.733 67.596 1.00 13.39 288 ASP B N 1
ATOM 4763 C CA . ASP B 1 249 ? 37.884 63.920 66.920 1.00 12.61 288 ASP B CA 1
ATOM 4764 C C . ASP B 1 249 ? 36.405 63.612 66.667 1.00 14.34 288 ASP B C 1
ATOM 4765 O O . ASP B 1 249 ? 35.998 62.449 66.714 1.00 11.88 288 ASP B O 1
ATOM 4770 N N . ASN B 1 250 ? 35.609 64.648 66.418 1.00 11.74 289 ASN B N 1
ATOM 4771 C CA . ASN B 1 250 ? 34.184 64.481 66.131 1.00 12.91 289 ASN B CA 1
ATOM 4772 C C . ASN B 1 250 ? 33.859 65.276 64.877 1.00 13.16 289 ASN B C 1
ATOM 4773 O O . ASN B 1 250 ? 34.330 66.400 64.709 1.00 13.22 289 ASN B O 1
ATOM 4778 N N . ILE B 1 251 ? 33.054 64.696 63.996 1.00 11.17 290 ILE B N 1
ATOM 4779 C CA . ILE B 1 251 ? 32.656 65.395 62.786 1.00 10.92 290 ILE B CA 1
ATOM 4780 C C . ILE B 1 251 ? 31.154 65.221 62.615 1.00 9.34 290 ILE B C 1
ATOM 4781 O O . ILE B 1 251 ? 30.635 64.126 62.810 1.00 10.89 290 ILE B O 1
ATOM 4786 N N . ILE B 1 252 ? 30.455 66.309 62.308 1.00 10.67 291 ILE B N 1
ATOM 4787 C CA . ILE B 1 252 ? 29.023 66.223 62.034 1.00 11.43 291 ILE B CA 1
ATOM 4788 C C . ILE B 1 252 ? 29.122 65.906 60.544 1.00 10.92 291 ILE B C 1
ATOM 4789 O O . ILE B 1 252 ? 29.490 66.768 59.740 1.00 10.87 291 ILE B O 1
ATOM 4794 N N . THR B 1 253 ? 28.799 64.668 60.186 1.00 10.80 292 THR B N 1
ATOM 4795 C CA . THR B 1 253 ? 28.958 64.190 58.819 1.00 11.70 292 THR B CA 1
ATOM 4796 C C . THR B 1 253 ? 27.843 64.270 57.786 1.00 10.76 292 THR B C 1
ATOM 4797 O O . THR B 1 253 ? 28.132 64.377 56.591 1.00 11.30 292 THR B O 1
ATOM 4801 N N . GLU B 1 254 ? 26.586 64.203 58.214 1.00 9.30 293 GLU B N 1
ATOM 4802 C CA . GLU B 1 254 ? 25.480 64.208 57.253 1.00 9.03 293 GLU B CA 1
ATOM 4803 C C . GLU B 1 254 ? 24.284 65.014 57.743 1.00 11.11 293 GLU B C 1
ATOM 4804 O O . GLU B 1 254 ? 23.139 64.572 57.645 1.00 9.64 293 GLU B O 1
ATOM 4810 N N . LEU B 1 255 ? 24.557 66.204 58.255 1.00 10.44 294 LEU B N 1
ATOM 4811 C CA . LEU B 1 255 ? 23.516 67.057 58.796 1.00 9.44 294 LEU B CA 1
ATOM 4812 C C . LEU B 1 255 ? 22.394 67.491 57.852 1.00 9.97 294 LEU B C 1
ATOM 4813 O O . LEU B 1 255 ? 22.636 67.975 56.750 1.00 10.85 294 LEU B O 1
ATOM 4818 N N . ASP B 1 256 ? 21.161 67.267 58.297 1.00 8.99 295 ASP B N 1
ATOM 4819 C CA . ASP B 1 256 ? 19.962 67.722 57.607 1.00 10.66 295 ASP B CA 1
ATOM 4820 C C . ASP B 1 256 ? 18.846 67.700 58.643 1.00 11.82 295 ASP B C 1
ATOM 4821 O O . ASP B 1 256 ? 18.973 67.049 59.684 1.00 10.62 295 ASP B O 1
ATOM 4826 N N . MET B 1 257 ? 17.772 68.439 58.388 1.00 9.83 296 MET B N 1
ATOM 4827 C CA . MET B 1 257 ? 16.692 68.532 59.359 1.00 12.38 296 MET B CA 1
ATOM 4828 C C . MET B 1 257 ? 15.313 68.421 58.719 1.00 12.00 296 MET B C 1
ATOM 4829 O O . MET B 1 257 ? 14.773 69.410 58.215 1.00 11.98 296 MET B O 1
ATOM 4834 N N . SER B 1 258 ? 14.752 67.215 58.751 1.00 10.62 297 SER B N 1
ATOM 4835 C CA . SER B 1 258 ? 13.430 66.967 58.184 1.00 11.99 297 SER B CA 1
ATOM 4836 C C . SER B 1 258 ? 12.397 67.851 58.877 1.00 11.40 297 SER B C 1
ATOM 4837 O O . SER B 1 258 ? 12.522 68.133 60.066 1.00 11.58 297 SER B O 1
ATOM 4840 N N . ILE B 1 259 ? 11.383 68.286 58.131 1.00 11.20 298 ILE B N 1
ATOM 4841 C CA . ILE B 1 259 ? 10.328 69.115 58.703 1.00 11.85 298 ILE B CA 1
ATOM 4842 C C . ILE B 1 259 ? 9.153 68.250 59.157 1.00 11.18 298 ILE B C 1
ATOM 4843 O O . ILE B 1 259 ? 8.092 68.763 59.523 1.00 12.54 298 ILE B O 1
ATOM 4848 N N . TYR B 1 260 ? 9.354 66.935 59.140 1.00 11.35 299 TYR B N 1
ATOM 4849 C CA . TYR B 1 260 ? 8.329 65.989 59.568 1.00 12.83 299 TYR B CA 1
ATOM 4850 C C . TYR B 1 260 ? 8.834 65.156 60.743 1.00 14.52 299 TYR B C 1
ATOM 4851 O O . TYR B 1 260 ? 10.010 64.794 60.791 1.00 14.52 299 TYR B O 1
ATOM 4860 N N . SER B 1 261 ? 7.950 64.855 61.690 1.00 14.59 300 SER B N 1
ATOM 4861 C CA . SER B 1 261 ? 8.335 64.029 62.830 1.00 14.59 300 SER B CA 1
ATOM 4862 C C . SER B 1 261 ? 8.461 62.590 62.333 1.00 14.04 300 SER B C 1
ATOM 4863 O O . SER B 1 261 ? 8.015 62.270 61.229 1.00 13.41 300 SER B O 1
ATOM 4866 N N . TRP B 1 262 ? 9.055 61.728 63.154 1.00 14.42 301 TRP B N 1
ATOM 4867 C CA . TRP B 1 262 ? 9.285 60.333 62.788 1.00 19.51 301 TRP B CA 1
ATOM 4868 C C . TRP B 1 262 ? 8.057 59.543 62.344 1.00 17.93 301 TRP B C 1
ATOM 4869 O O . TRP B 1 262 ? 8.142 58.728 61.428 1.00 20.43 301 TRP B O 1
ATOM 4880 N N . ASN B 1 263 ? 6.922 59.774 62.992 1.00 19.27 302 ASN B N 1
ATOM 4881 C CA . ASN B 1 263 ? 5.706 59.039 62.657 1.00 22.85 302 ASN B CA 1
ATOM 4882 C C . ASN B 1 263 ? 4.756 59.769 61.714 1.00 21.88 302 ASN B C 1
ATOM 4883 O O . ASN B 1 263 ? 3.631 59.322 61.503 1.00 23.87 302 ASN B O 1
ATOM 4888 N N . ASP B 1 264 ? 5.208 60.879 61.142 1.00 17.59 303 ASP B N 1
ATOM 4889 C CA . ASP B 1 264 ? 4.372 61.657 60.231 1.00 17.49 303 ASP B CA 1
ATOM 4890 C C . ASP B 1 264 ? 4.598 61.220 58.786 1.00 15.07 303 ASP B C 1
ATOM 4891 O O . ASP B 1 264 ? 5.735 61.122 58.335 1.00 14.98 303 ASP B O 1
ATOM 4896 N N . ARG B 1 265 ? 3.514 60.936 58.070 1.00 13.16 304 ARG B N 1
ATOM 4897 C CA . ARG B 1 265 ? 3.616 60.534 56.672 1.00 13.65 304 ARG B CA 1
ATOM 4898 C C . ARG B 1 265 ? 2.812 61.464 55.773 1.00 13.72 304 ARG B C 1
ATOM 4899 O O . ARG B 1 265 ? 2.484 61.119 54.636 1.00 15.90 304 ARG B O 1
ATOM 4907 N N . SER B 1 266 ? 2.496 62.649 56.283 1.00 14.13 305 SER B N 1
ATOM 4908 C CA . SER B 1 266 ? 1.748 63.619 55.498 1.00 12.44 305 SER B CA 1
ATOM 4909 C C . SER B 1 266 ? 2.708 64.347 54.556 1.00 14.27 305 SER B C 1
ATOM 4910 O O . SER B 1 266 ? 3.926 64.145 54.614 1.00 12.09 305 SER B O 1
ATOM 4913 N N . ASP B 1 267 ? 2.154 65.196 53.699 1.00 12.12 306 ASP B N 1
ATOM 4914 C CA . ASP B 1 267 ? 2.941 65.941 52.724 1.00 12.64 306 ASP B CA 1
ATOM 4915 C C . ASP B 1 267 ? 2.467 67.392 52.665 1.00 14.67 306 ASP B C 1
ATOM 4916 O O . ASP B 1 267 ? 1.303 67.654 52.356 1.00 13.78 306 ASP B O 1
ATOM 4921 N N . TYR B 1 268 ? 3.357 68.333 52.974 1.00 13.62 307 TYR B N 1
ATOM 4922 C CA . TYR B 1 268 ? 2.996 69.750 52.916 1.00 12.41 307 TYR B CA 1
ATOM 4923 C C . TYR B 1 268 ? 2.830 70.173 51.459 1.00 13.55 307 TYR B C 1
ATOM 4924 O O . TYR B 1 268 ? 2.216 71.198 51.164 1.00 12.64 307 TYR B O 1
ATOM 4933 N N . GLY B 1 269 ? 3.386 69.375 50.550 1.00 11.77 308 GLY B N 1
ATOM 4934 C CA . GLY B 1 269 ? 3.265 69.673 49.133 1.00 12.60 308 GLY B CA 1
ATOM 4935 C C . GLY B 1 269 ? 3.720 71.063 48.732 1.00 13.43 308 GLY B C 1
ATOM 4936 O O . GLY B 1 269 ? 4.840 71.470 49.035 1.00 12.59 308 GLY B O 1
ATOM 4937 N N . ASP B 1 270 ? 2.851 71.802 48.048 1.00 12.17 309 ASP B N 1
ATOM 4938 C CA . ASP B 1 270 ? 3.209 73.144 47.612 1.00 12.75 309 ASP B CA 1
ATOM 4939 C C . ASP B 1 270 ? 2.832 74.232 48.606 1.00 13.96 309 ASP B C 1
ATOM 4940 O O . ASP B 1 270 ? 2.610 75.381 48.224 1.00 15.75 309 ASP B O 1
ATOM 4945 N N . SER B 1 271 ? 2.764 73.873 49.884 1.00 12.85 310 SER B N 1
ATOM 4946 C CA . SER B 1 271 ? 2.443 74.852 50.917 1.00 14.04 310 SER B CA 1
ATOM 4947 C C . SER B 1 271 ? 3.073 74.517 52.265 1.00 13.71 310 SER B C 1
ATOM 4948 O O . SER B 1 271 ? 2.411 74.001 53.168 1.00 13.11 310 SER B O 1
ATOM 4951 N N . ILE B 1 272 ? 4.363 74.801 52.393 1.00 14.16 311 ILE B N 1
ATOM 4952 C CA . ILE B 1 272 ? 5.056 74.564 53.653 1.00 14.26 311 ILE B CA 1
ATOM 4953 C C . ILE B 1 272 ? 4.761 75.792 54.510 1.00 12.92 311 ILE B C 1
ATOM 4954 O O . ILE B 1 272 ? 5.129 76.911 54.145 1.00 12.64 311 ILE B O 1
ATOM 4959 N N . PRO B 1 273 ? 4.083 75.603 55.653 1.00 12.81 312 PRO B N 1
ATOM 4960 C CA . PRO B 1 273 ? 3.764 76.747 56.514 1.00 15.67 312 PRO B CA 1
ATOM 4961 C C . PRO B 1 273 ? 4.994 77.571 56.872 1.00 15.43 312 PRO B C 1
ATOM 4962 O O . PRO B 1 273 ? 6.063 77.022 57.155 1.00 13.76 312 PRO B O 1
ATOM 4966 N N . ASP B 1 274 ? 4.839 78.891 56.855 1.00 16.84 313 ASP B N 1
ATOM 4967 C CA . ASP B 1 274 ? 5.939 79.781 57.191 1.00 15.94 313 ASP B CA 1
ATOM 4968 C C . ASP B 1 274 ? 6.497 79.472 58.577 1.00 14.91 313 ASP B C 1
ATOM 4969 O O . ASP B 1 274 ? 7.713 79.495 58.774 1.00 14.46 313 ASP B O 1
ATOM 4974 N N . TYR B 1 275 ? 5.623 79.175 59.537 1.00 13.77 314 TYR B N 1
ATOM 4975 C CA . TYR B 1 275 ? 6.102 78.907 60.888 1.00 15.17 314 TYR B CA 1
ATOM 4976 C C . TYR B 1 275 ? 6.930 77.631 60.985 1.00 15.56 314 TYR B C 1
ATOM 4977 O O . TYR B 1 275 ? 7.748 77.493 61.894 1.00 13.33 314 TYR B O 1
ATOM 4986 N N . ILE B 1 276 ? 6.725 76.699 60.056 1.00 12.22 315 ILE B N 1
ATOM 4987 C CA . ILE B 1 276 ? 7.503 75.460 60.068 1.00 12.55 315 ILE B CA 1
ATOM 4988 C C . ILE B 1 276 ? 8.962 75.793 59.741 1.00 12.24 315 ILE B C 1
ATOM 4989 O O . ILE B 1 276 ? 9.886 75.272 60.375 1.00 12.60 315 ILE B O 1
ATOM 4994 N N . LEU B 1 277 ? 9.169 76.670 58.761 1.00 10.27 316 LEU B N 1
ATOM 4995 C CA . LEU B 1 277 ? 10.523 77.074 58.380 1.00 12.94 316 LEU B CA 1
ATOM 4996 C C . LEU B 1 277 ? 11.143 77.913 59.491 1.00 11.46 316 LEU B C 1
ATOM 4997 O O . LEU B 1 277 ? 12.366 77.936 59.666 1.00 11.58 316 LEU B O 1
ATOM 5002 N N . THR B 1 278 ? 10.297 78.605 60.246 1.00 13.19 317 THR B N 1
ATOM 5003 C CA . THR B 1 278 ? 10.778 79.417 61.355 1.00 13.18 317 THR B CA 1
ATOM 5004 C C . THR B 1 278 ? 11.248 78.494 62.481 1.00 13.40 317 THR B C 1
ATOM 5005 O O . THR B 1 278 ? 12.283 78.742 63.101 1.00 14.39 317 THR B O 1
ATOM 5009 N N . LEU B 1 279 ? 10.495 77.427 62.740 1.00 12.44 318 LEU B N 1
ATOM 5010 C CA . LEU B 1 279 ? 10.885 76.476 63.780 1.00 11.94 318 LEU B CA 1
ATOM 5011 C C . LEU B 1 279 ? 12.226 75.856 63.389 1.00 12.57 318 LEU B C 1
ATOM 5012 O O . LEU B 1 279 ? 13.104 75.667 64.232 1.00 13.51 318 LEU B O 1
ATOM 5017 N N . GLN B 1 280 ? 12.369 75.534 62.106 1.00 11.39 319 GLN B N 1
ATOM 5018 C CA . GLN B 1 280 ? 13.610 74.950 61.595 1.00 10.51 319 GLN B CA 1
ATOM 5019 C C . GLN B 1 280 ? 14.775 75.916 61.818 1.00 12.58 319 GLN B C 1
ATOM 5020 O O . GLN B 1 280 ? 15.854 75.518 62.260 1.00 10.48 319 GLN B O 1
ATOM 5026 N N . ALA B 1 281 ? 14.550 77.189 61.509 1.00 13.15 320 ALA B N 1
ATOM 5027 C CA . ALA B 1 281 ? 15.580 78.208 61.683 1.00 13.45 320 ALA B CA 1
ATOM 5028 C C . ALA B 1 281 ? 16.060 78.271 63.134 1.00 14.17 320 ALA B C 1
ATOM 5029 O O . ALA B 1 281 ? 17.263 78.339 63.399 1.00 14.42 320 ALA B O 1
ATOM 5031 N N . LYS B 1 282 ? 15.120 78.245 64.072 1.00 15.05 321 LYS B N 1
ATOM 5032 C CA . LYS B 1 282 ? 15.463 78.304 65.491 1.00 17.23 321 LYS B CA 1
ATOM 5033 C C . LYS B 1 282 ? 16.279 77.077 65.904 1.00 17.44 321 LYS B C 1
ATOM 5034 O O . LYS B 1 282 ? 17.258 77.191 66.647 1.00 15.36 321 LYS B O 1
ATOM 5040 N N . ARG B 1 283 ? 15.873 75.906 65.418 1.00 14.05 322 ARG B N 1
ATOM 5041 C CA . ARG B 1 283 ? 16.571 74.659 65.730 1.00 15.04 322 ARG B CA 1
ATOM 5042 C C . ARG B 1 283 ? 18.009 74.700 65.221 1.00 13.43 322 ARG B C 1
ATOM 5043 O O . ARG B 1 283 ? 18.940 74.316 65.934 1.00 14.99 322 ARG B O 1
ATOM 5051 N N . TYR B 1 284 ? 18.190 75.163 63.987 1.00 12.48 323 TYR B N 1
ATOM 5052 C CA . TYR B 1 284 ? 19.527 75.254 63.405 1.00 10.91 323 TYR B CA 1
ATOM 5053 C C . TYR B 1 284 ? 20.377 76.273 64.159 1.00 14.23 323 TYR B C 1
ATOM 5054 O O . TYR B 1 284 ? 21.574 76.062 64.373 1.00 12.42 323 TYR B O 1
ATOM 5063 N N . GLN B 1 285 ? 19.760 77.378 64.564 1.00 14.50 324 GLN B N 1
ATOM 5064 C CA . GLN B 1 285 ? 20.483 78.408 65.296 1.00 15.93 324 GLN B CA 1
ATOM 5065 C C . GLN B 1 285 ? 20.955 77.860 66.642 1.00 15.94 324 GLN B C 1
ATOM 5066 O O . GLN B 1 285 ? 22.079 78.125 67.076 1.00 14.48 324 GLN B O 1
ATOM 5072 N N . GLU B 1 286 ? 20.089 77.097 67.302 1.00 14.17 325 GLU B N 1
ATOM 5073 C CA . GLU B 1 286 ? 20.432 76.505 68.590 1.00 16.96 325 GLU B CA 1
ATOM 5074 C C . GLU B 1 286 ? 21.570 75.505 68.396 1.00 15.01 325 GLU B C 1
ATOM 5075 O O . GLU B 1 286 ? 22.533 75.483 69.163 1.00 16.19 325 GLU B O 1
ATOM 5081 N N . LEU B 1 287 ? 21.456 74.679 67.360 1.00 13.82 326 LEU B N 1
ATOM 5082 C CA . LEU B 1 287 ? 22.482 73.680 67.078 1.00 12.45 326 LEU B CA 1
ATOM 5083 C C . LEU B 1 287 ? 23.841 74.315 66.809 1.00 13.67 326 LEU B C 1
ATOM 5084 O O . LEU B 1 287 ? 24.842 73.927 67.413 1.00 13.56 326 LEU B O 1
ATOM 5089 N N . PHE B 1 288 ? 23.883 75.289 65.905 1.00 12.70 327 PHE B N 1
ATOM 5090 C CA . PHE B 1 288 ? 25.149 75.932 65.585 1.00 12.74 327 PHE B CA 1
ATOM 5091 C C . PHE B 1 288 ? 25.733 76.762 66.721 1.00 15.27 327 PHE B C 1
ATOM 5092 O O . PHE B 1 288 ? 26.951 76.908 66.816 1.00 13.30 327 PHE B O 1
ATOM 5100 N N . ASP B 1 289 ? 24.886 77.310 67.587 1.00 14.32 328 ASP B N 1
ATOM 5101 C CA . ASP B 1 289 ? 25.411 78.072 68.716 1.00 16.29 328 ASP B CA 1
ATOM 5102 C C . ASP B 1 289 ? 26.237 77.106 69.560 1.00 16.26 328 ASP B C 1
ATOM 5103 O O . ASP B 1 289 ? 27.321 77.445 70.039 1.00 16.43 328 ASP B O 1
ATOM 5108 N N . ALA B 1 290 ? 25.713 75.896 69.727 1.00 15.24 329 ALA B N 1
ATOM 5109 C CA . ALA B 1 290 ? 26.384 74.868 70.511 1.00 16.20 329 ALA B CA 1
ATOM 5110 C C . ALA B 1 290 ? 27.620 74.318 69.797 1.00 15.21 329 ALA B C 1
ATOM 5111 O O . ALA B 1 290 ? 28.657 74.113 70.423 1.00 15.57 329 ALA B O 1
ATOM 5113 N N . LEU B 1 291 ? 27.514 74.077 68.493 1.00 14.09 330 LEU B N 1
ATOM 5114 C CA . LEU B 1 291 ? 28.651 73.551 67.744 1.00 12.40 330 LEU B CA 1
ATOM 5115 C C . LEU B 1 291 ? 29.808 74.545 67.762 1.00 14.59 330 LEU B C 1
ATOM 5116 O O . LEU B 1 291 ? 30.962 74.156 67.931 1.00 14.99 330 LEU B O 1
ATOM 5121 N N . LYS B 1 292 ? 29.499 75.830 67.600 1.00 15.44 331 LYS B N 1
ATOM 5122 C CA . LYS B 1 292 ? 30.534 76.859 67.609 1.00 16.45 331 LYS B CA 1
ATOM 5123 C C . LYS B 1 292 ? 31.269 76.901 68.943 1.00 16.78 331 LYS B C 1
ATOM 5124 O O . LYS B 1 292 ? 32.486 77.097 68.985 1.00 17.48 331 LYS B O 1
ATOM 5130 N N . GLU B 1 293 ? 30.527 76.724 70.031 1.00 17.68 332 GLU B N 1
ATOM 5131 C CA . GLU B 1 293 ? 31.116 76.744 71.364 1.00 20.77 332 GLU B CA 1
ATOM 5132 C C . GLU B 1 293 ? 32.035 75.549 71.575 1.00 21.33 332 GLU B C 1
ATOM 5133 O O . GLU B 1 293 ? 32.907 75.573 72.443 1.00 20.39 332 GLU B O 1
ATOM 5139 N N . ASN B 1 294 ? 31.846 74.515 70.761 1.00 20.22 333 ASN B N 1
ATOM 5140 C CA . ASN B 1 294 ? 32.640 73.295 70.858 1.00 17.64 333 ASN B CA 1
ATOM 5141 C C . ASN B 1 294 ? 33.481 73.037 69.616 1.00 16.54 333 ASN B C 1
ATOM 5142 O O . ASN B 1 294 ? 33.797 71.888 69.299 1.00 16.14 333 ASN B O 1
ATOM 5147 N N . LYS B 1 295 ? 33.864 74.104 68.924 1.00 15.02 334 LYS B N 1
ATOM 5148 C CA . LYS B 1 295 ? 34.650 73.962 67.706 1.00 18.10 334 LYS B CA 1
ATOM 5149 C C . LYS B 1 295 ? 36.001 73.294 67.919 1.00 18.72 334 LYS B C 1
ATOM 5150 O O . LYS B 1 295 ? 36.597 72.786 66.974 1.00 18.13 334 LYS B O 1
ATOM 5156 N N . ASP B 1 296 ? 36.485 73.277 69.156 1.00 20.54 335 ASP B N 1
ATOM 5157 C CA . ASP B 1 296 ? 37.777 72.663 69.408 1.00 21.37 335 ASP B CA 1
ATOM 5158 C C . ASP B 1 296 ? 37.737 71.142 69.554 1.00 19.01 335 ASP B C 1
ATOM 5159 O O . ASP B 1 296 ? 38.777 70.503 69.724 1.00 18.03 335 ASP B O 1
ATOM 5164 N N . ILE B 1 297 ? 36.535 70.568 69.475 1.00 16.92 336 ILE B N 1
ATOM 5165 C CA . ILE B 1 297 ? 36.378 69.117 69.520 1.00 15.35 336 ILE B CA 1
ATOM 5166 C C . ILE B 1 297 ? 35.500 68.639 68.359 1.00 15.18 336 ILE B C 1
ATOM 5167 O O . ILE B 1 297 ? 35.090 67.480 68.307 1.00 14.62 336 ILE B O 1
ATOM 5172 N N . VAL B 1 298 ? 35.227 69.556 67.433 1.00 12.83 337 VAL B N 1
ATOM 5173 C CA . VAL B 1 298 ? 34.449 69.281 66.222 1.00 12.57 337 VAL B CA 1
ATOM 5174 C C . VAL B 1 298 ? 35.258 69.895 65.082 1.00 12.74 337 VAL B C 1
ATOM 5175 O O . VAL B 1 298 ? 35.261 71.115 64.900 1.00 13.44 337 VAL B O 1
ATOM 5179 N N . SER B 1 299 ? 35.939 69.051 64.312 1.00 11.73 338 SER B N 1
ATOM 5180 C CA . SER B 1 299 ? 36.791 69.532 63.230 1.00 11.70 338 SER B CA 1
ATOM 5181 C C . SER B 1 299 ? 36.071 69.961 61.955 1.00 13.06 338 SER B C 1
ATOM 5182 O O . SER B 1 299 ? 36.652 70.652 61.122 1.00 13.42 338 SER B O 1
ATOM 5185 N N . ALA B 1 300 ? 34.816 69.554 61.794 1.00 13.14 339 ALA B N 1
ATOM 5186 C CA . ALA B 1 300 ? 34.064 69.924 60.599 1.00 12.55 339 ALA B CA 1
ATOM 5187 C C . ALA B 1 300 ? 32.567 69.662 60.731 1.00 12.51 339 ALA B C 1
ATOM 5188 O O . ALA B 1 300 ? 32.137 68.790 61.489 1.00 11.16 339 ALA B O 1
ATOM 5190 N N . VAL B 1 301 ? 31.781 70.440 59.992 1.00 11.48 340 VAL B N 1
ATOM 5191 C CA . VAL B 1 301 ? 30.331 70.288 59.976 1.00 11.05 340 VAL B CA 1
ATOM 5192 C C . VAL B 1 301 ? 29.908 70.141 58.518 1.00 11.24 340 VAL B C 1
ATOM 5193 O O . VAL B 1 301 ? 30.030 71.078 57.722 1.00 12.65 340 VAL B O 1
ATOM 5197 N N . VAL B 1 302 ? 29.415 68.956 58.176 1.00 11.00 341 VAL B N 1
ATOM 5198 C CA . VAL B 1 302 ? 28.996 68.656 56.810 1.00 9.67 341 VAL B CA 1
ATOM 5199 C C . VAL B 1 302 ? 27.499 68.356 56.716 1.00 10.43 341 VAL B C 1
ATOM 5200 O O . VAL B 1 302 ? 26.967 67.557 57.489 1.00 10.56 341 VAL B O 1
ATOM 5204 N N . PHE B 1 303 ? 26.836 69.023 55.770 1.00 10.55 342 PHE B N 1
ATOM 5205 C CA . PHE B 1 303 ? 25.406 68.852 55.509 1.00 10.93 342 PHE B CA 1
ATOM 5206 C C . PHE B 1 303 ? 25.232 67.760 54.456 1.00 12.41 342 PHE B C 1
ATOM 5207 O O . PHE B 1 303 ? 26.073 67.609 53.568 1.00 10.16 342 PHE B O 1
ATOM 5215 N N . TRP B 1 304 ? 24.137 67.010 54.531 1.00 11.54 343 TRP B N 1
ATOM 5216 C CA . TRP B 1 304 ? 23.920 65.973 53.537 1.00 10.95 343 TRP B CA 1
ATOM 5217 C C . TRP B 1 304 ? 23.224 66.604 52.338 1.00 10.57 343 TRP B C 1
ATOM 5218 O O . TRP B 1 304 ? 22.095 66.255 51.996 1.00 10.89 343 TRP B O 1
ATOM 5229 N N . GLY B 1 305 ? 23.917 67.545 51.703 1.00 11.66 344 GLY B N 1
ATOM 5230 C CA . GLY B 1 305 ? 23.354 68.235 50.557 1.00 12.19 344 GLY B CA 1
ATOM 5231 C C . GLY B 1 305 ? 23.455 69.731 50.767 1.00 12.47 344 GLY B C 1
ATOM 5232 O O . GLY B 1 305 ? 24.011 70.182 51.768 1.00 13.93 344 GLY B O 1
ATOM 5233 N N . ILE B 1 306 ? 22.925 70.515 49.837 1.00 9.80 345 ILE B N 1
ATOM 5234 C CA . ILE B 1 306 ? 23.000 71.960 49.980 1.00 12.09 345 ILE B CA 1
ATOM 5235 C C . ILE B 1 306 ? 21.679 72.648 49.651 1.00 10.97 345 ILE B C 1
ATOM 5236 O O . ILE B 1 306 ? 21.370 73.703 50.204 1.00 13.42 345 ILE B O 1
ATOM 5241 N N . SER B 1 307 ? 20.897 72.041 48.765 1.00 12.24 346 SER B N 1
ATOM 5242 C CA . SER B 1 307 ? 19.603 72.603 48.370 1.00 12.08 346 SER B CA 1
ATOM 5243 C C . SER B 1 307 ? 18.470 71.596 48.547 1.00 11.75 346 SER B C 1
ATOM 5244 O O . SER B 1 307 ? 18.645 70.407 48.299 1.00 12.16 346 SER B O 1
ATOM 5247 N N . ASP B 1 308 ? 17.306 72.087 48.963 1.00 13.03 347 ASP B N 1
ATOM 5248 C CA . ASP B 1 308 ? 16.141 71.233 49.165 1.00 13.41 347 ASP B CA 1
ATOM 5249 C C . ASP B 1 308 ? 15.715 70.566 47.860 1.00 14.68 347 ASP B C 1
ATOM 5250 O O . ASP B 1 308 ? 14.901 69.643 47.866 1.00 15.44 347 ASP B O 1
ATOM 5255 N N . LYS B 1 309 ? 16.258 71.038 46.740 1.00 12.78 348 LYS B N 1
ATOM 5256 C CA . LYS B 1 309 ? 15.925 70.446 45.451 1.00 16.07 348 LYS B CA 1
ATOM 5257 C C . LYS B 1 309 ? 16.510 69.038 45.372 1.00 14.86 348 LYS B C 1
ATOM 5258 O O . LYS B 1 309 ? 15.966 68.168 44.690 1.00 14.58 348 LYS B O 1
ATOM 5264 N N . TYR B 1 310 ? 17.615 68.823 46.083 1.00 14.08 349 TYR B N 1
ATOM 5265 C CA . TYR B 1 310 ? 18.300 67.534 46.077 1.00 15.03 349 TYR B CA 1
ATOM 5266 C C . TYR B 1 310 ? 18.548 67.006 47.484 1.00 14.90 349 TYR B C 1
ATOM 5267 O O . TYR B 1 310 ? 19.572 67.311 48.101 1.00 15.16 349 TYR B O 1
ATOM 5276 N N . SER B 1 311 ? 17.607 66.213 47.983 1.00 14.41 350 SER B N 1
ATOM 5277 C CA . SER B 1 311 ? 17.721 65.629 49.314 1.00 14.55 350 SER B CA 1
ATOM 5278 C C . SER B 1 311 ? 17.054 64.264 49.364 1.00 14.20 350 SER B C 1
ATOM 5279 O O . SER B 1 311 ? 15.934 64.091 48.882 1.00 13.52 350 SER B O 1
ATOM 5282 N N . TRP B 1 312 ? 17.740 63.290 49.951 1.00 11.96 351 TRP B N 1
ATOM 5283 C CA . TRP B 1 312 ? 17.174 61.952 50.055 1.00 12.54 351 TRP B CA 1
ATOM 5284 C C . TRP B 1 312 ? 15.879 61.995 50.865 1.00 14.16 351 TRP B C 1
ATOM 5285 O O . TRP B 1 312 ? 15.030 61.114 50.735 1.00 12.71 351 TRP B O 1
ATOM 5296 N N . LEU B 1 313 ? 15.725 63.025 51.695 1.00 11.43 352 LEU B N 1
ATOM 5297 C CA . LEU B 1 313 ? 14.525 63.142 52.518 1.00 11.21 352 LEU B CA 1
ATOM 5298 C C . LEU B 1 313 ? 13.257 63.478 51.735 1.00 11.22 352 LEU B C 1
ATOM 5299 O O . LEU B 1 313 ? 12.159 63.476 52.291 1.00 10.80 352 LEU B O 1
ATOM 5304 N N . ASN B 1 314 ? 13.399 63.770 50.446 1.00 12.39 353 ASN B N 1
ATOM 5305 C CA . ASN B 1 314 ? 12.226 64.045 49.628 1.00 13.28 353 ASN B CA 1
ATOM 5306 C C . ASN B 1 314 ? 11.709 62.715 49.092 1.00 13.11 353 ASN B C 1
ATOM 5307 O O . ASN B 1 314 ? 10.664 62.654 48.443 1.00 12.87 353 ASN B O 1
ATOM 5312 N N . GLY B 1 315 ? 12.448 61.646 49.379 1.00 14.07 354 GLY B N 1
ATOM 5313 C CA . GLY B 1 315 ? 12.051 60.329 48.912 1.00 13.98 354 GLY B CA 1
ATOM 5314 C C . GLY B 1 315 ? 11.981 59.285 50.011 1.00 13.61 354 GLY B C 1
ATOM 5315 O O . GLY B 1 315 ? 11.376 58.231 49.828 1.00 17.25 354 GLY B O 1
ATOM 5316 N N . PHE B 1 316 ? 12.596 59.572 51.154 1.00 14.24 355 PHE B N 1
ATOM 5317 C CA . PHE B 1 316 ? 12.603 58.640 52.276 1.00 14.00 355 PHE B CA 1
ATOM 5318 C C . PHE B 1 316 ? 12.112 59.319 53.545 1.00 15.11 355 PHE B C 1
ATOM 5319 O O . PHE B 1 316 ? 12.573 60.406 53.892 1.00 14.55 355 PHE B O 1
ATOM 5327 N N . PRO B 1 317 ? 11.199 58.665 54.282 1.00 14.67 356 PRO B N 1
ATOM 5328 C CA . PRO B 1 317 ? 10.624 57.339 54.012 1.00 14.08 356 PRO B CA 1
ATOM 5329 C C . PRO B 1 317 ? 9.608 57.254 52.868 1.00 15.95 356 PRO B C 1
ATOM 5330 O O . PRO B 1 317 ? 9.282 56.158 52.404 1.00 16.77 356 PRO B O 1
ATOM 5334 N N . VAL B 1 318 ? 9.102 58.404 52.430 1.00 14.19 357 VAL B N 1
ATOM 5335 C CA . VAL B 1 318 ? 8.126 58.457 51.349 1.00 13.65 357 VAL B CA 1
ATOM 5336 C C . VAL B 1 318 ? 8.431 59.620 50.413 1.00 13.00 357 VAL B C 1
ATOM 5337 O O . VAL B 1 318 ? 9.176 60.534 50.768 1.00 12.75 357 VAL B O 1
ATOM 5341 N N . LYS B 1 319 ? 7.866 59.582 49.211 1.00 13.08 358 LYS B N 1
ATOM 5342 C CA . LYS B 1 319 ? 8.085 60.663 48.261 1.00 14.17 358 LYS B CA 1
ATOM 5343 C C . LYS B 1 319 ? 7.129 61.796 48.613 1.00 13.33 358 LYS B C 1
ATOM 5344 O O . LYS B 1 319 ? 5.910 61.629 48.564 1.00 12.39 358 LYS B O 1
ATOM 5350 N N . ARG B 1 320 ? 7.693 62.942 48.974 1.00 11.47 359 ARG B N 1
ATOM 5351 C CA . ARG B 1 320 ? 6.906 64.103 49.362 1.00 10.52 359 ARG B CA 1
ATOM 5352 C C . ARG B 1 320 ? 7.809 65.326 49.361 1.00 12.73 359 ARG B C 1
ATOM 5353 O O . ARG B 1 320 ? 9.013 65.223 49.110 1.00 13.26 359 ARG B O 1
ATOM 5361 N N . THR B 1 321 ? 7.230 66.483 49.656 1.00 11.34 360 THR B N 1
ATOM 5362 C CA . THR B 1 321 ? 8.000 67.716 49.684 1.00 11.91 360 THR B CA 1
ATOM 5363 C C . THR B 1 321 ? 8.571 67.994 51.075 1.00 13.17 360 THR B C 1
ATOM 5364 O O . THR B 1 321 ? 7.849 68.403 51.987 1.00 14.45 360 THR B O 1
ATOM 5368 N N . ASN B 1 322 ? 9.868 67.746 51.235 1.00 10.75 361 ASN B N 1
ATOM 5369 C CA . ASN B 1 322 ? 10.551 68.003 52.502 1.00 9.12 361 ASN B CA 1
ATOM 5370 C C . ASN B 1 322 ? 11.342 69.294 52.249 1.00 10.32 361 ASN B C 1
ATOM 5371 O O . ASN B 1 322 ? 11.285 69.842 51.150 1.00 11.61 361 ASN B O 1
ATOM 5376 N N . ALA B 1 323 ? 12.060 69.786 53.253 1.00 11.04 362 ALA B N 1
ATOM 5377 C CA . ALA B 1 323 ? 12.846 71.019 53.120 1.00 12.19 362 ALA B CA 1
ATOM 5378 C C . ALA B 1 323 ? 13.845 70.994 54.276 1.00 9.96 362 ALA B C 1
ATOM 5379 O O . ALA B 1 323 ? 13.808 71.831 55.175 1.00 12.22 362 ALA B O 1
ATOM 5381 N N . PRO B 1 324 ? 14.779 70.034 54.239 1.00 12.86 363 PRO B N 1
ATOM 5382 C CA . PRO B 1 324 ? 15.815 69.801 55.250 1.00 11.13 363 PRO B CA 1
ATOM 5383 C C . PRO B 1 324 ? 17.071 70.652 55.306 1.00 11.90 363 PRO B C 1
ATOM 5384 O O . PRO B 1 324 ? 17.791 70.598 56.309 1.00 12.15 363 PRO B O 1
ATOM 5388 N N . LEU B 1 325 ? 17.336 71.430 54.262 1.00 11.03 364 LEU B N 1
ATOM 5389 C CA . LEU B 1 325 ? 18.580 72.195 54.199 1.00 12.23 364 LEU B CA 1
ATOM 5390 C C . LEU B 1 325 ? 18.491 73.717 54.320 1.00 11.11 364 LEU B C 1
ATOM 5391 O O . LEU B 1 325 ? 17.446 74.256 54.678 1.00 12.54 364 LEU B O 1
ATOM 5396 N N . LEU B 1 326 ? 19.595 74.410 54.032 1.00 10.85 365 LEU B N 1
ATOM 5397 C CA . LEU B 1 326 ? 19.627 75.869 54.162 1.00 12.31 365 LEU B CA 1
ATOM 5398 C C . LEU B 1 326 ? 19.185 76.679 52.939 1.00 12.49 365 LEU B C 1
ATOM 5399 O O . LEU B 1 326 ? 18.862 77.862 53.063 1.00 14.91 365 LEU B O 1
ATOM 5404 N N . PHE B 1 327 ? 19.190 76.057 51.766 1.00 12.75 366 PHE B N 1
ATOM 5405 C CA . PHE B 1 327 ? 18.773 76.727 50.533 1.00 11.80 366 PHE B CA 1
ATOM 5406 C C . PHE B 1 327 ? 17.562 75.994 49.968 1.00 13.02 366 PHE B C 1
ATOM 5407 O O . PHE B 1 327 ? 17.489 74.765 50.026 1.00 13.04 366 PHE B O 1
ATOM 5415 N N . ASP B 1 328 ? 16.610 76.745 49.423 1.00 12.56 367 ASP B N 1
ATOM 5416 C CA . ASP B 1 328 ? 15.410 76.129 48.884 1.00 14.48 367 ASP B CA 1
ATOM 5417 C C . ASP B 1 328 ? 15.592 75.588 47.471 1.00 14.50 367 ASP B C 1
ATOM 5418 O O . ASP B 1 328 ? 16.707 75.560 46.939 1.00 14.59 367 ASP B O 1
ATOM 5423 N N . ARG B 1 329 ? 14.489 75.153 46.871 1.00 13.29 368 ARG B N 1
ATOM 5424 C CA . ARG B 1 329 ? 14.521 74.574 45.531 1.00 16.16 368 ARG B CA 1
ATOM 5425 C C . ARG B 1 329 ? 14.955 75.538 44.430 1.00 16.94 368 ARG B C 1
ATOM 5426 O O . ARG B 1 329 ? 15.313 75.113 43.327 1.00 17.39 368 ARG B O 1
ATOM 5434 N N . ASN B 1 330 ? 14.933 76.832 44.730 1.00 18.47 369 ASN B N 1
ATOM 5435 C CA . ASN B 1 330 ? 15.354 77.841 43.762 1.00 20.88 369 ASN B CA 1
ATOM 5436 C C . ASN B 1 330 ? 16.747 78.328 44.128 1.00 21.07 369 ASN B C 1
ATOM 5437 O O . ASN B 1 330 ? 17.223 79.344 43.615 1.00 20.05 369 ASN B O 1
ATOM 5442 N N . PHE B 1 331 ? 17.392 77.582 45.020 1.00 17.58 370 PHE B N 1
ATOM 5443 C CA . PHE B 1 331 ? 18.737 77.891 45.491 1.00 18.88 370 PHE B CA 1
ATOM 5444 C C . PHE B 1 331 ? 18.805 79.212 46.254 1.00 19.00 370 PHE B C 1
ATOM 5445 O O . PHE B 1 331 ? 19.855 79.847 46.315 1.00 19.47 370 PHE B O 1
ATOM 5453 N N . MET B 1 332 ? 17.684 79.620 46.838 1.00 18.68 371 MET B N 1
ATOM 5454 C CA . MET B 1 332 ? 17.632 80.861 47.609 1.00 20.04 371 MET B CA 1
ATOM 5455 C C . MET B 1 332 ? 17.772 80.542 49.096 1.00 16.99 371 MET B C 1
ATOM 5456 O O . MET B 1 332 ? 17.286 79.513 49.566 1.00 16.98 371 MET B O 1
ATOM 5461 N N . PRO B 1 333 ? 18.437 81.422 49.858 1.00 17.50 372 PRO B N 1
ATOM 5462 C CA . PRO B 1 333 ? 18.600 81.169 51.295 1.00 17.16 372 PRO B CA 1
ATOM 5463 C C . PRO B 1 333 ? 17.273 81.137 52.057 1.00 17.72 372 PRO B C 1
ATOM 5464 O O . PRO B 1 333 ? 16.386 81.963 51.828 1.00 15.16 372 PRO B O 1
ATOM 5468 N N . LYS B 1 334 ? 17.145 80.166 52.956 1.00 14.67 373 LYS B N 1
ATOM 5469 C CA . LYS B 1 334 ? 15.943 80.011 53.769 1.00 14.12 373 LYS B CA 1
ATOM 5470 C C . LYS B 1 334 ? 16.158 80.687 55.123 1.00 14.21 373 LYS B C 1
ATOM 5471 O O . LYS B 1 334 ? 17.250 81.176 55.416 1.00 13.44 373 LYS B O 1
ATOM 5477 N N . PRO B 1 335 ? 15.109 80.748 55.956 1.00 13.53 374 PRO B N 1
ATOM 5478 C CA . PRO B 1 335 ? 15.258 81.374 57.271 1.00 13.98 374 PRO B CA 1
ATOM 5479 C C . PRO B 1 335 ? 16.398 80.743 58.073 1.00 14.08 374 PRO B C 1
ATOM 5480 O O . PRO B 1 335 ? 17.112 81.429 58.803 1.00 14.12 374 PRO B O 1
ATOM 5484 N N . ALA B 1 336 ? 16.572 79.432 57.928 1.00 12.92 375 ALA B N 1
ATOM 5485 C CA . ALA B 1 336 ? 17.628 78.726 58.645 1.00 12.71 375 ALA B CA 1
ATOM 5486 C C . ALA B 1 336 ? 19.017 79.255 58.277 1.00 13.18 375 ALA B C 1
ATOM 5487 O O . ALA B 1 336 ? 19.918 79.284 59.114 1.00 12.95 375 ALA B O 1
ATOM 5489 N N . PHE B 1 337 ? 19.190 79.666 57.024 1.00 14.11 376 PHE B N 1
ATOM 5490 C CA . PHE B 1 337 ? 20.470 80.203 56.571 1.00 14.66 376 PHE B CA 1
ATOM 5491 C C . PHE B 1 337 ? 20.791 81.491 57.329 1.00 16.69 376 PHE B C 1
ATOM 5492 O O . PHE B 1 337 ? 21.864 81.628 57.924 1.00 13.51 376 PHE B O 1
ATOM 5500 N N . TRP B 1 338 ? 19.859 82.438 57.297 1.00 15.91 377 TRP B N 1
ATOM 5501 C CA . TRP B 1 338 ? 20.059 83.717 57.971 1.00 17.19 377 TRP B CA 1
ATOM 5502 C C . TRP B 1 338 ? 20.182 83.554 59.481 1.00 17.35 377 TRP B C 1
ATOM 5503 O O . TRP B 1 338 ? 20.928 84.289 60.141 1.00 17.13 377 TRP B O 1
ATOM 5514 N N . ALA B 1 339 ? 19.447 82.591 60.028 1.00 14.62 378 ALA B N 1
ATOM 5515 C CA . ALA B 1 339 ? 19.478 82.335 61.461 1.00 15.09 378 ALA B CA 1
ATOM 5516 C C . ALA B 1 339 ? 20.875 81.984 61.963 1.00 15.76 378 ALA B C 1
ATOM 5517 O O . ALA B 1 339 ? 21.242 82.355 63.080 1.00 16.19 378 ALA B O 1
ATOM 5519 N N . ILE B 1 340 ? 21.658 81.270 61.156 1.00 16.26 379 ILE B N 1
ATOM 5520 C CA . ILE B 1 340 ? 22.999 80.893 61.596 1.00 14.82 379 ILE B CA 1
ATOM 5521 C C . ILE B 1 340 ? 24.103 81.771 61.013 1.00 17.57 379 ILE B C 1
ATOM 5522 O O . ILE B 1 340 ? 25.232 81.750 61.503 1.00 19.68 379 ILE B O 1
ATOM 5527 N N . VAL B 1 341 ? 23.786 82.548 59.980 1.00 18.12 380 VAL B N 1
ATOM 5528 C CA . VAL B 1 341 ? 24.775 83.426 59.352 1.00 21.71 380 VAL B CA 1
ATOM 5529 C C . VAL B 1 341 ? 24.693 84.884 59.846 1.00 25.48 380 VAL B C 1
ATOM 5530 O O . VAL B 1 341 ? 25.724 85.463 60.207 1.00 24.73 380 VAL B O 1
ATOM 5534 N N . ASP B 1 342 ? 23.492 85.469 59.860 1.00 26.85 381 ASP B N 1
ATOM 5535 C CA . ASP B 1 342 ? 23.301 86.843 60.319 1.00 29.88 381 ASP B CA 1
ATOM 5536 C C . ASP B 1 342 ? 22.056 86.786 61.166 1.00 32.11 381 ASP B C 1
ATOM 5537 O O . ASP B 1 342 ? 20.970 87.030 60.699 1.00 31.42 381 ASP B O 1
ATOM 5542 N N . PRO B 1 343 ? 22.223 86.434 62.443 1.00 34.83 382 PRO B N 1
ATOM 5543 C CA . PRO B 1 343 ? 21.266 86.276 63.553 1.00 38.40 382 PRO B CA 1
ATOM 5544 C C . PRO B 1 343 ? 20.665 87.601 64.054 1.00 42.55 382 PRO B C 1
ATOM 5545 O O . PRO B 1 343 ? 21.000 88.698 63.566 1.00 45.28 382 PRO B O 1
#

Radius of gyration: 27.13 Å; Cα contacts (8 Å, |Δi|>4): 1295; chains: 2; bounding box: 66×64×70 Å

Foldseek 3Di:
DDAAQQVLCVVFAFEEEEDWLVCCDDPSVVLRLRHGQAYEHLQCQEQCNQPVDPPDGDCVGVVSVLVSNVVSNHAYEYPALAELPSHHQVLQAAPVRHGLLPDDDPVSLVVSLVSSLVSSLVSLLVVQLVCLVRHQHYQQYEAQAACVDVLRGPPGSNCSRHNCVSVLSSQVSNCVNRDPRHAYEHEYEPCLPPRRVVSVVVVVLVSVVVPRRHAAYEYCAAEALPDDDLVSVVVSLVSRVVVVHAYENAAAWYWLDDPPDDDACAPHQDPVSLVSLLVVLLVNVVSSSVVSVRYHYYYHHHAEQLDDCSCPPPHNHRIGTHQAYNVRHGTSNSCSNSPD/DAAQQVLCVVFAFEEEEDWLVCCDDPSVVLRLRHGQEYEHLQCQEQCNQPVDPPDGDCVRVVSVLVSNVVSNHAYEYPALAELPSHHQVLQAAPVRHGLLVDDPVVSLVVSLVSSLVSSLVSLLVVQLVCLVRHQHYQQYEAQAACPDVLRGPPGSNCSRHNCVSVLSSQVSNCVNRDDRHAYEHEYEPCLVVVRVVSVVVVVVVSVVVPRHHAAYEYCAAEALPDDDLVSVLVSLVVRVVVVHAYENAAAWYWLDDPPDDDACAPHDDLVSLVSVLVVLLVNVVSSRVVSVRYRYYYHHHAEQLDDCVCPPPHNHRIGTHQAYNVRHGTSNSCSNRPD

Sequence (679 aa):
DIPSLAEAFRDYFPIGAAIEPGYTTGQIAELYKKHVNMLVAENAMKPASLQPTEGNFQWADADRIVQFAKENGMELRFHTLVWHNQTPDWFFLDKEGKPMVEETDPQKREENRKLLLQRLENYIRAVVLRYKDDIKSWDVVNEVIEPNDPGGMRNSPWYQITGTEYIEVAFRATREAGGSDIKLYINDYNTDDPVKRDILYELVKNLLEKGVPIDGVGHQTHIDIYNPPVERIIESIKKFAGLGLDNIITELDMSIYSWNDRSDYGDSIPDYILTLQAKRYQELFDALKENKDIVSAVVFWGISDKYSWLNGFPVKRTNAPLLFDRNFMPKPAFWAIVDPIPSLAEAFRDYFPIGAAIEPGYTTGQIAELYKKHVNMLVAENAMKPASLQPTEGNFQWADADRIVQFAKENGMELRFHTLVWHNQTPDWFFLDKEGKPMVEETDPQKREENRKLLLQRLENYIRAVVLRYKDDIKSWDVVNEVIEPNDPGGMRNSPWYQITGTEYIEVAFRATREAGGSDIKLYINDYNTDDPVKRDILYELVKNLLEKGVPIDGVGHQTHIDIYNPPVERIIESIKKFAGLGLDNIITELDMSIYSWNDRSDYGDSIPDYILTLQAKRYQELFDALKENKDIVSAVVFWGISDKYSWLNGFPVKRTNAPLLFDRNFMPKPAFWAIVDP

InterPro domains:
  IPR001000 Glycoside hydrolase family 10 domain [PF00331] (46-381)
  IPR001000 Glycoside hydrolase family 10 domain [PR00134] (118-130)
  IPR001000 Glycoside hydrolase family 10 domain [PR00134] (177-188)
  IPR001000 Glycoside hydrolase family 10 domain [PR00134] (224-235)
  IPR001000 Glycoside hydrolase family 10 domain [PR00134] (252-264)
  IPR001000 Glycoside hydrolase family 10 domain [PS51760] (41-382)
  IPR001000 Glycoside hydrolase family 10 domain [SM00633] (87-383)
  IPR017853 Glycoside hydrolase superfamily [SSF51445] (43-382)
  IPR031158 Glycosyl hydrolases family 10, active site [PS00591] (286-296)
  IPR044846 Glycoside hydrolase family 10 [PTHR31490] (51-370)

Secondary structure (DSSP, 8-state):
-PPPHHHHTTTT--EEEEE-GGGSSHHHHHHHHHH-SEEEESSTTSHHHH-SBTTB---HHHHHHHHHHHHTT-EEEEEEEEESSS--GGGGB-TTSSBGGG---HHHHHHHHHHHHHHHHHHHHHHHHHHTTT--EEEEEE--B-TTSGGGB---HHHHHHTTHHHHHHHHHHHHHH-SSSEEEEEES-TTSHHHHHHHHHHHHHHHHTT----EEEE--EEESS-S-HHHHHHHHHHHHTTT-EEEEEEEEEESS-TT------S---HHHHHHHHHHHHHHHHHHHTTGGGEEEEEES-SBTTS-GGGTSSSSS----SSB-TTSPBPHHHHHHH--/---HHHHTTTT--EEEEE-GGGSSHHHHHHHHHH-SEEEESSTTSHHHH-SBTTB---HHHHHHHHHHHHTT-EEEEEEEE-SSS--GGGGB-TTSSBGGG--THHHHHHHHHHHHHHHHHHHHHHHHHHTTT--EEEEEES-B-TTSGGGB---HHHHHHTTHHHHHHHHHHHHHH-TTSEEEEEES-TTSHHHHHHHHHHHHHHHHTT----EEEE--EEESS-S-HHHHHHHHHHHHTTT-EEEEEEEEEESS-TT-----TT---HHHHHHHHHHHHHHHHHHHHTGGG--EEEES-SBTTS-GGGTSSSSS----SSB-TTS-B-HHHHHHH--

Organism: Thermoclostridium stercorarium (NCBI:txid1510)

Solvent-accessible surface area: 27473 Å² total; per-residue (Å²): 184,47,61,29,4,10,93,45,3,172,110,86,11,30,0,0,0,3,1,38,31,59,40,7,88,52,129,14,4,96,19,3,93,83,1,8,54,8,0,2,0,35,40,6,0,11,3,30,23,1,10,6,1,98,54,57,59,97,46,78,79,1,46,82,0,9,74,6,0,109,105,50,67,14,101,7,2,0,3,0,2,1,28,51,68,79,22,13,51,10,2,23,15,13,152,106,10,71,49,2,58,116,27,119,57,97,122,102,80,64,104,11,61,114,28,0,24,109,21,0,50,89,3,0,123,33,0,0,84,112,5,58,101,50,0,98,15,0,1,0,0,2,17,4,0,34,47,138,34,111,76,5,15,35,73,9,43,6,61,74,17,4,26,45,62,4,0,44,20,0,0,122,0,0,53,125,9,7,33,100,110,0,106,0,6,0,0,0,61,74,7,20,56,40,92,10,22,56,41,1,38,101,17,0,82,74,1,54,125,114,60,12,35,10,32,0,0,0,3,5,10,42,15,18,2,98,70,21,78,13,102,90,7,18,67,0,0,112,71,0,26,67,47,71,8,35,0,3,0,2,9,0,0,0,14,1,5,27,165,54,39,45,53,40,58,20,142,73,25,40,125,135,0,37,58,49,0,8,125,23,0,60,91,0,3,57,15,0,53,143,9,87,124,46,1,53,2,0,0,5,19,8,10,0,2,104,70,20,92,16,13,40,119,43,5,127,15,29,0,2,0,1,5,1,44,87,116,25,114,32,9,57,0,0,102,17,9,26,105,94,101,60,29,3,9,92,40,3,159,103,86,8,33,0,0,1,2,0,39,20,48,43,13,80,53,130,15,3,98,18,3,88,98,3,7,53,7,0,3,0,34,39,7,0,12,3,34,43,1,9,6,1,97,53,59,55,100,49,76,76,1,48,105,0,9,95,10,0,104,115,55,68,13,95,6,2,0,4,0,2,1,28,52,68,79,22,7,50,11,2,24,16,18,122,126,11,91,49,2,54,108,41,102,50,110,130,107,83,68,99,2,62,119,47,0,22,93,28,1,65,58,2,0,113,30,0,0,92,112,6,55,104,53,0,90,12,0,1,0,0,2,19,4,0,33,42,138,37,110,75,5,15,34,69,9,45,6,61,79,14,6,25,54,70,3,0,38,29,0,0,90,13,0,41,145,18,10,33,94,108,0,101,0,7,0,0,0,62,75,6,12,46,55,76,8,40,48,42,0,36,97,22,0,62,81,5,56,136,115,49,3,27,9,37,0,0,0,2,4,11,45,17,18,5,98,75,17,59,8,108,81,7,15,99,0,0,104,75,0,27,66,42,70,9,36,0,4,0,2,9,0,1,0,14,1,4,26,169,49,42,44,58,41,60,22,161,84,39,37,122,139,2,35,65,74,0,10,135,29,0,59,85,0,2,66,16,0,54,145,21,73,122,51,1,52,2,0,0,6,18,6,11,0,2,104,72,16,92,16,27,47,118,40,5,110,18,32,1,2,0,0,4,2,43,89,117,24,105,24,8,58,0,0,96,14,9,27,98,116

B-factor: mean 20.15, std 8.46, range [6.16, 55.21]

CATH classification: 3.20.20.80